Protein AF-A0AAV5SPY9-F1 (afdb_monomer_lite)

pLDDT: mean 72.7, std 19.59, range [32.31, 98.06]

Foldseek 3Di:
DLQFKAKEWEDDPNDIDIDIDTLDDPCPLVVVLVVVCVVVVDSQKWKWWDDPPDIGTDDDPVSVNVQSVRQVVVCVVDVDRRYTYMDIDGNVVVVVVVVPDDDDDDDDPVVVVVVVVLVVVVVVVVVVVVVVVVVVVVVLVVLVVVLVPDPDPVVSVVSVVVSVVVVVVVVVVVVVVVVVQCVDPNVVVNVVVVVVVVVVCVVVPDDDDDDDDDDDDDDDDDDDDDDDDDDDDDDDDDDDDDDDDDDDDDDDDDDDPVVVVVVVVPPDPCPDPVNVVVVVVVVVVVCVVLVCFPVLVVLVVVLVVLVVLLVVLVVVLVVCVVVVVVVVNVVSVVVSVVSVVVNVVSVVVSVVVVVVSVVVVVVVVVVVVVLVVVLVVLVVQLVVCVVVVVVVSNVVSVVVNVVSVVVVVVVVVVVVVVSVVSVVVVVVVVVVVVVVVVVVVVVVVVVVVVVVVVVVVVVVVVVVVVVPPPPDDDDDDDDDDDDDDDDPDDPPPPPPPD

Radius of gyration: 40.39 Å; chains: 1; bounding box: 134×74×114 Å

Structure (mmCIF, N/CA/C/O backbone):
data_AF-A0AAV5SPY9-F1
#
_entry.id   AF-A0AAV5SPY9-F1
#
loop_
_atom_site.group_PDB
_atom_site.id
_atom_site.type_symbol
_atom_site.label_atom_id
_atom_site.label_alt_id
_atom_site.label_comp_id
_atom_site.label_asym_id
_atom_site.label_entity_id
_atom_site.label_seq_id
_atom_site.pdbx_PDB_ins_code
_atom_site.Cartn_x
_atom_site.Cartn_y
_atom_site.Cartn_z
_atom_site.occupancy
_atom_site.B_iso_or_equiv
_atom_site.auth_seq_id
_atom_site.auth_comp_id
_atom_site.auth_asym_id
_atom_site.auth_atom_id
_atom_site.pdbx_PDB_model_num
ATOM 1 N N . ASN A 1 1 ? 10.726 -23.739 -21.476 1.00 44.72 1 ASN A N 1
ATOM 2 C CA . ASN A 1 1 ? 10.396 -22.582 -20.615 1.00 44.72 1 ASN A CA 1
ATOM 3 C C . ASN A 1 1 ? 10.263 -22.983 -19.152 1.00 44.72 1 ASN A C 1
ATOM 5 O O . ASN A 1 1 ? 9.268 -22.650 -18.524 1.00 44.72 1 ASN A O 1
ATOM 9 N N . LEU A 1 2 ? 11.263 -23.689 -18.613 1.00 45.41 2 LEU A N 1
ATOM 10 C CA . LEU A 1 2 ? 11.479 -23.805 -17.163 1.00 45.41 2 LEU A CA 1
ATOM 11 C C . LEU A 1 2 ? 12.306 -22.610 -16.637 1.00 45.41 2 LEU A C 1
ATOM 13 O O . LEU A 1 2 ? 12.443 -22.457 -15.432 1.00 45.41 2 LEU A O 1
ATOM 17 N N . ASP A 1 3 ? 12.778 -21.737 -17.536 1.00 55.91 3 ASP A N 1
ATOM 18 C CA . ASP A 1 3 ? 13.689 -20.612 -17.268 1.00 55.91 3 ASP A CA 1
ATOM 19 C C . ASP A 1 3 ? 13.062 -19.426 -16.520 1.00 55.91 3 ASP A C 1
ATOM 21 O O . ASP A 1 3 ? 13.696 -18.389 -16.351 1.00 55.91 3 ASP A O 1
ATOM 25 N N . THR A 1 4 ? 11.802 -19.522 -16.097 1.00 77.81 4 THR A N 1
ATOM 26 C CA . THR A 1 4 ? 11.068 -18.366 -15.563 1.00 77.81 4 THR A CA 1
ATOM 27 C C . THR A 1 4 ? 10.879 -18.385 -14.055 1.00 77.81 4 THR A C 1
ATOM 29 O O . THR A 1 4 ? 10.246 -17.463 -13.541 1.00 77.81 4 THR A O 1
ATOM 32 N N . GLN A 1 5 ? 11.369 -19.402 -13.339 1.00 92.19 5 GLN A N 1
ATOM 33 C CA . GLN A 1 5 ? 11.124 -19.547 -11.905 1.00 92.19 5 GLN A CA 1
ATOM 34 C C . GLN A 1 5 ? 12.370 -19.960 -11.118 1.00 92.19 5 GLN A C 1
ATOM 36 O O . GLN A 1 5 ? 13.088 -20.881 -11.502 1.00 92.19 5 GLN A O 1
ATOM 41 N N . VAL A 1 6 ? 12.556 -19.319 -9.963 1.00 94.88 6 VAL A N 1
ATOM 42 C CA . VAL A 1 6 ? 13.617 -19.611 -8.994 1.00 94.88 6 VAL A CA 1
ATOM 43 C C . VAL A 1 6 ? 12.982 -20.123 -7.707 1.00 94.88 6 VAL A C 1
ATOM 45 O O . VAL A 1 6 ? 12.009 -19.558 -7.190 1.00 94.88 6 VAL A O 1
ATOM 48 N N . HIS A 1 7 ? 13.521 -21.222 -7.189 1.00 96.19 7 HIS A N 1
ATOM 49 C CA . HIS A 1 7 ? 13.129 -21.767 -5.899 1.00 96.19 7 HIS A CA 1
ATOM 50 C C . HIS A 1 7 ? 13.937 -21.117 -4.779 1.00 96.19 7 HIS A C 1
ATOM 52 O O . HIS A 1 7 ? 15.149 -20.983 -4.874 1.00 96.19 7 HIS A O 1
ATOM 58 N N . TYR A 1 8 ? 13.270 -20.816 -3.675 1.00 97.56 8 TYR A N 1
ATOM 59 C CA . TYR A 1 8 ? 13.886 -20.347 -2.441 1.00 97.56 8 TYR A CA 1
ATOM 60 C C . TYR A 1 8 ? 13.669 -21.405 -1.379 1.00 97.56 8 TYR A C 1
ATOM 62 O O . TYR A 1 8 ? 12.540 -21.881 -1.213 1.00 97.56 8 TYR A O 1
ATOM 70 N N . LYS A 1 9 ? 14.735 -21.797 -0.684 1.00 97.75 9 LYS A N 1
ATOM 71 C CA . LYS A 1 9 ? 14.685 -22.806 0.373 1.00 97.75 9 LYS A CA 1
ATOM 72 C C . LYS A 1 9 ? 15.400 -22.298 1.615 1.00 97.75 9 LYS A C 1
ATOM 74 O O . LYS A 1 9 ? 16.535 -21.856 1.524 1.00 97.75 9 LYS A O 1
ATOM 79 N N . PHE A 1 10 ? 14.764 -22.432 2.771 1.00 97.62 10 PHE A N 1
ATOM 80 C CA . PHE A 1 10 ? 15.379 -22.138 4.064 1.00 97.62 10 PHE A CA 1
ATOM 81 C C . PHE A 1 10 ? 14.915 -23.142 5.120 1.00 97.62 10 PHE A C 1
ATOM 83 O O . PHE A 1 10 ? 13.958 -23.897 4.907 1.00 97.62 10 PHE A O 1
ATOM 90 N N . PHE A 1 11 ? 15.621 -23.182 6.246 1.00 96.44 11 PHE A N 1
ATOM 91 C CA . PHE A 1 11 ? 15.309 -24.057 7.373 1.00 96.44 11 PHE A CA 1
ATOM 92 C C . PHE A 1 11 ? 14.981 -23.223 8.607 1.00 96.44 11 PHE A C 1
ATOM 94 O O . PHE A 1 11 ? 15.727 -22.315 8.953 1.00 96.44 11 PHE A O 1
ATOM 101 N N . HIS A 1 12 ? 13.875 -23.534 9.280 1.00 95.62 12 HIS A N 1
ATOM 102 C CA . HIS A 1 12 ? 13.487 -22.882 10.528 1.00 95.62 12 HIS A CA 1
ATOM 103 C C . HIS A 1 12 ? 12.768 -23.882 11.439 1.00 95.62 12 HIS A C 1
ATOM 105 O O . HIS A 1 12 ? 11.861 -24.582 10.989 1.00 95.62 12 HIS A O 1
ATOM 111 N N . ALA A 1 13 ? 13.179 -23.957 12.710 1.00 91.75 13 ALA A N 1
ATOM 112 C CA . ALA A 1 13 ? 12.621 -24.879 13.705 1.00 91.75 13 ALA A CA 1
ATOM 113 C C . ALA A 1 13 ? 12.508 -26.329 13.185 1.00 91.75 13 ALA A C 1
ATOM 115 O O . ALA A 1 13 ? 11.421 -26.899 13.163 1.00 91.75 13 ALA A O 1
ATOM 116 N N . GLU A 1 14 ? 13.622 -26.882 12.682 1.00 94.38 14 GLU A N 1
ATOM 117 C CA . GLU A 1 14 ? 13.737 -28.238 12.097 1.00 94.38 14 GLU A CA 1
ATOM 118 C C . GLU A 1 14 ? 12.901 -28.494 10.828 1.00 94.38 14 GLU A C 1
ATOM 120 O O . GLU A 1 14 ? 13.004 -29.552 10.208 1.00 94.38 14 GLU A O 1
ATOM 125 N N . ASN A 1 15 ? 12.118 -27.513 10.382 1.00 96.06 15 ASN A N 1
ATOM 126 C CA . ASN A 1 15 ? 11.292 -27.611 9.191 1.00 96.06 15 ASN A CA 1
ATOM 127 C C . ASN A 1 15 ? 11.986 -26.959 7.993 1.00 96.06 15 ASN A C 1
ATOM 129 O O . ASN A 1 15 ? 12.649 -25.928 8.116 1.00 96.06 15 ASN A O 1
ATOM 133 N N . SER A 1 16 ? 11.813 -27.558 6.813 1.00 96.94 16 SER A N 1
ATOM 134 C CA . SER A 1 16 ? 12.281 -26.984 5.552 1.00 96.94 16 SER A CA 1
ATOM 135 C C . SER A 1 16 ? 11.130 -26.301 4.832 1.00 96.94 16 SER A C 1
ATOM 137 O O . SER A 1 16 ? 10.129 -26.937 4.501 1.00 96.94 16 SER A O 1
ATOM 139 N N . TYR A 1 17 ? 11.303 -25.018 4.546 1.00 97.62 17 TYR A N 1
ATOM 140 C CA . TYR A 1 17 ? 10.336 -24.217 3.814 1.00 97.62 17 TYR A CA 1
ATOM 141 C C . TYR A 1 17 ? 10.853 -23.977 2.406 1.00 97.62 17 TYR A C 1
ATOM 143 O O . TYR A 1 17 ? 12.031 -23.676 2.202 1.00 97.62 17 TYR A O 1
ATOM 151 N N . ARG A 1 18 ? 9.964 -24.124 1.421 1.00 97.44 18 ARG A N 1
ATOM 152 C CA . ARG A 1 18 ? 10.280 -23.880 0.016 1.00 97.44 18 ARG A CA 1
ATOM 153 C C . ARG A 1 18 ? 9.165 -23.095 -0.643 1.00 97.44 18 ARG A C 1
ATOM 155 O O . ARG A 1 18 ? 8.000 -23.466 -0.535 1.00 97.44 18 ARG A O 1
ATOM 162 N N . PHE A 1 19 ? 9.527 -22.055 -1.376 1.00 97.19 19 PHE A N 1
ATOM 163 C CA . PHE A 1 19 ? 8.592 -21.318 -2.215 1.00 97.19 19 PHE A CA 1
ATOM 164 C C . PHE A 1 19 ? 9.240 -20.948 -3.546 1.00 97.19 19 PHE A C 1
ATOM 166 O O . PHE A 1 19 ? 10.442 -21.116 -3.736 1.00 97.19 19 PHE A O 1
ATOM 173 N N . VAL A 1 20 ? 8.422 -20.494 -4.491 1.00 96.00 20 VAL A N 1
ATOM 174 C CA . VAL A 1 20 ? 8.854 -20.166 -5.853 1.00 96.00 20 VAL A CA 1
ATOM 175 C C . VAL A 1 20 ? 8.452 -18.737 -6.177 1.00 96.00 20 VAL A C 1
ATOM 177 O O . VAL A 1 20 ? 7.333 -18.326 -5.838 1.00 96.00 20 VAL A O 1
ATOM 180 N N . LEU A 1 21 ? 9.361 -18.001 -6.814 1.00 95.31 21 LEU A N 1
ATOM 181 C CA . LEU A 1 21 ? 9.110 -16.685 -7.400 1.00 95.31 21 LEU A CA 1
ATOM 182 C C . LEU A 1 21 ? 9.595 -16.661 -8.860 1.00 95.31 21 LEU A C 1
ATOM 184 O O . LEU A 1 21 ? 10.428 -17.490 -9.237 1.00 95.31 21 LEU A O 1
ATOM 188 N N . PRO A 1 22 ? 9.068 -15.752 -9.698 1.00 92.06 22 PRO A N 1
ATOM 189 C CA . PRO A 1 22 ? 9.584 -15.549 -11.048 1.00 92.06 22 PRO A CA 1
ATOM 190 C C . PRO A 1 22 ? 11.049 -15.096 -11.023 1.00 92.06 22 PRO A C 1
ATOM 192 O O . PRO A 1 22 ? 11.395 -14.313 -10.149 1.00 92.06 22 PRO A O 1
ATOM 195 N N . THR A 1 23 ? 11.872 -15.531 -11.984 1.00 89.06 23 THR A N 1
ATOM 196 C CA . THR A 1 23 ? 13.310 -15.180 -12.079 1.00 89.06 23 THR A CA 1
ATOM 197 C C . THR A 1 23 ? 13.564 -13.678 -12.207 1.00 89.06 23 THR A C 1
ATOM 199 O O . THR A 1 23 ? 14.607 -13.199 -11.787 1.00 89.06 23 THR A O 1
ATOM 202 N N . HIS A 1 24 ? 12.623 -12.942 -12.803 1.00 85.38 24 HIS A N 1
ATOM 203 C CA . HIS A 1 24 ? 12.751 -11.510 -13.039 1.00 85.38 24 HIS A CA 1
ATOM 204 C C . HIS A 1 24 ? 11.548 -10.756 -12.477 1.00 85.38 24 HIS A C 1
ATOM 206 O O . HIS A 1 24 ? 10.395 -11.154 -12.673 1.00 85.38 24 HIS A O 1
ATOM 212 N N . GLY A 1 25 ? 11.812 -9.614 -11.847 1.00 83.19 25 GLY A N 1
ATOM 213 C CA . GLY A 1 25 ? 10.786 -8.663 -11.443 1.00 83.19 25 GLY A CA 1
ATOM 214 C C . GLY A 1 25 ? 11.290 -7.686 -10.390 1.00 83.19 25 GLY A C 1
ATOM 215 O O . GLY A 1 25 ? 11.872 -8.092 -9.392 1.00 83.19 25 GLY A O 1
ATOM 216 N N . ARG A 1 26 ? 10.969 -6.397 -10.555 1.00 79.94 26 ARG A N 1
ATOM 217 C CA . ARG A 1 26 ? 11.385 -5.322 -9.630 1.00 79.94 26 ARG A CA 1
ATOM 218 C C . ARG A 1 26 ? 10.964 -5.547 -8.169 1.00 79.94 26 ARG A C 1
ATOM 220 O O . ARG A 1 26 ? 11.560 -4.980 -7.267 1.00 79.94 26 ARG A O 1
ATOM 227 N N . ASN A 1 27 ? 9.955 -6.389 -7.936 1.00 88.12 27 ASN A N 1
ATOM 228 C CA . ASN A 1 27 ? 9.405 -6.668 -6.607 1.00 88.12 27 ASN A CA 1
ATOM 229 C C . ASN A 1 27 ? 9.868 -8.011 -6.019 1.00 88.12 27 ASN A C 1
ATOM 231 O O . ASN A 1 27 ? 9.333 -8.439 -4.999 1.00 88.12 27 ASN A O 1
ATOM 235 N N . GLN A 1 28 ? 10.814 -8.709 -6.649 1.00 92.31 28 GLN A N 1
ATOM 236 C CA . GLN A 1 28 ? 11.208 -10.051 -6.217 1.00 92.31 28 GLN A CA 1
ATOM 237 C C . GLN A 1 28 ? 11.849 -10.048 -4.826 1.00 92.31 28 GLN A C 1
ATOM 239 O O . GLN A 1 28 ? 11.473 -10.870 -3.992 1.00 92.31 28 GLN A O 1
ATOM 244 N N . PHE A 1 29 ? 12.732 -9.085 -4.548 1.00 95.88 29 PHE A N 1
ATOM 245 C CA . PHE A 1 29 ? 13.404 -8.972 -3.256 1.00 95.88 29 PHE A CA 1
ATOM 246 C C . PHE A 1 29 ? 12.444 -8.662 -2.092 1.00 95.88 29 PHE A C 1
ATOM 248 O O . PHE A 1 29 ? 12.402 -9.458 -1.146 1.00 95.88 29 PHE A O 1
ATOM 255 N N . PRO A 1 30 ? 11.568 -7.635 -2.169 1.00 95.25 30 PRO A N 1
ATOM 256 C CA . PRO A 1 30 ? 10.541 -7.421 -1.148 1.00 95.25 30 PRO A CA 1
ATOM 257 C C . PRO A 1 30 ? 9.610 -8.626 -0.953 1.00 95.25 30 PRO A C 1
ATOM 259 O O . PRO A 1 30 ? 9.270 -8.968 0.177 1.00 95.25 30 PRO A O 1
ATOM 262 N N . LEU A 1 31 ? 9.208 -9.306 -2.036 1.00 95.62 31 LEU A N 1
ATOM 263 C CA . LEU A 1 31 ? 8.331 -10.481 -1.956 1.00 95.62 31 LEU A CA 1
ATOM 264 C C . LEU A 1 31 ? 9.020 -11.688 -1.308 1.00 95.62 31 LEU A C 1
ATOM 266 O O . LEU A 1 31 ? 8.372 -12.432 -0.568 1.00 95.62 31 LEU A O 1
ATOM 270 N N . MET A 1 32 ? 10.312 -11.890 -1.578 1.00 97.44 32 MET A N 1
ATOM 271 C CA . MET A 1 32 ? 11.121 -12.923 -0.936 1.00 97.44 32 MET A CA 1
ATOM 272 C C . MET A 1 32 ? 11.228 -12.659 0.570 1.00 97.44 32 MET A C 1
ATOM 274 O O . MET A 1 32 ? 10.869 -13.543 1.350 1.00 97.44 32 MET A O 1
ATOM 278 N N . LYS A 1 33 ? 11.635 -11.443 0.973 1.00 97.12 33 LYS A N 1
ATOM 279 C CA . LYS A 1 33 ? 11.716 -11.030 2.387 1.00 97.12 33 LYS A CA 1
ATOM 280 C C . LYS A 1 33 ? 10.373 -11.220 3.092 1.00 97.12 33 LYS A C 1
ATOM 282 O O . LYS A 1 33 ? 10.308 -11.915 4.100 1.00 97.12 33 LYS A O 1
ATOM 287 N N . LEU A 1 34 ? 9.281 -10.731 2.499 1.00 96.56 34 LEU A N 1
ATOM 288 C CA . LEU A 1 34 ? 7.931 -10.873 3.053 1.00 96.56 34 LEU A CA 1
ATOM 289 C C . LEU A 1 34 ? 7.545 -12.340 3.307 1.00 96.56 34 LEU A C 1
ATOM 291 O O . LEU A 1 34 ? 6.977 -12.655 4.351 1.00 96.56 34 LEU A O 1
ATOM 295 N N . ARG A 1 35 ? 7.849 -13.253 2.373 1.00 97.19 35 ARG A N 1
ATOM 296 C CA . ARG A 1 35 ? 7.545 -14.686 2.536 1.00 97.19 35 ARG A CA 1
ATOM 297 C C . ARG A 1 35 ? 8.383 -15.349 3.620 1.00 97.19 35 ARG A C 1
ATOM 299 O O . ARG A 1 35 ? 7.859 -16.203 4.328 1.00 97.19 35 ARG A O 1
ATOM 306 N N . ILE A 1 36 ? 9.652 -14.972 3.744 1.00 97.25 36 ILE A N 1
ATOM 307 C CA . ILE A 1 36 ? 10.532 -15.491 4.794 1.00 97.25 36 ILE A CA 1
ATOM 308 C C . ILE A 1 36 ? 10.055 -14.978 6.156 1.00 97.25 36 ILE A C 1
ATOM 310 O O . ILE A 1 36 ? 9.799 -15.780 7.049 1.00 97.25 36 ILE A O 1
ATOM 314 N N . PHE A 1 37 ? 9.818 -13.673 6.296 1.00 97.00 37 PHE A N 1
ATOM 315 C CA . PHE A 1 37 ? 9.374 -13.064 7.555 1.00 97.00 37 PHE A CA 1
ATOM 316 C C . PHE A 1 37 ? 8.008 -13.576 8.009 1.00 97.00 37 PHE A C 1
ATOM 318 O O . PHE A 1 37 ? 7.806 -13.802 9.199 1.00 97.00 37 PHE A O 1
ATOM 325 N N . ALA A 1 38 ? 7.092 -13.856 7.076 1.00 95.06 38 ALA A N 1
ATOM 326 C CA . ALA A 1 38 ? 5.810 -14.481 7.397 1.00 95.06 38 ALA A CA 1
ATOM 327 C C . ALA A 1 38 ? 5.962 -15.869 8.047 1.00 95.06 38 ALA A C 1
ATOM 329 O O . ALA A 1 38 ? 5.114 -16.263 8.844 1.00 95.06 38 ALA A O 1
ATOM 330 N N . VAL A 1 39 ? 7.025 -16.610 7.719 1.00 95.62 39 VAL A N 1
ATOM 331 C CA . VAL A 1 39 ? 7.323 -17.915 8.329 1.00 95.62 39 VAL A CA 1
ATOM 332 C C . VAL A 1 39 ? 8.113 -17.762 9.628 1.00 95.62 39 VAL A C 1
ATOM 334 O O . VAL A 1 39 ? 7.858 -18.501 10.573 1.00 95.62 39 VAL A O 1
ATOM 337 N N . LEU A 1 40 ? 9.059 -16.820 9.685 1.00 95.31 40 LEU A N 1
ATOM 338 C CA . LEU A 1 40 ? 9.883 -16.583 10.875 1.00 95.31 40 LEU A CA 1
ATOM 339 C C . LEU A 1 40 ? 9.126 -15.865 12.002 1.00 95.31 40 LEU A C 1
ATOM 341 O O . LEU A 1 40 ? 9.530 -15.953 13.158 1.00 95.31 40 LEU A O 1
ATOM 345 N N . GLY A 1 41 ? 8.053 -15.138 11.678 1.00 95.62 41 GLY A N 1
ATOM 346 C CA . GLY A 1 41 ? 7.294 -14.330 12.634 1.00 95.62 41 GLY A CA 1
ATOM 347 C C . GLY A 1 41 ? 8.024 -13.068 13.109 1.00 95.62 41 GLY A C 1
ATOM 348 O O . GLY A 1 41 ? 7.583 -12.441 14.066 1.00 95.62 41 GLY A O 1
ATOM 349 N N . THR A 1 42 ? 9.134 -12.696 12.467 1.00 93.94 42 THR A N 1
ATOM 350 C CA . THR A 1 42 ? 9.916 -11.488 12.762 1.00 93.94 42 THR A CA 1
ATOM 351 C C . THR A 1 42 ? 10.576 -10.952 11.490 1.00 93.94 42 THR A C 1
ATOM 353 O O . THR A 1 42 ? 10.901 -11.727 10.586 1.00 93.94 42 THR A O 1
ATOM 356 N N . SER A 1 43 ? 10.756 -9.631 11.422 1.00 93.19 43 SER A N 1
ATOM 357 C CA . SER A 1 43 ? 11.510 -8.932 10.372 1.00 93.19 43 SER A CA 1
ATOM 358 C C . SER A 1 43 ? 12.938 -8.577 10.789 1.00 93.19 43 SER A C 1
ATOM 360 O O . SER A 1 43 ? 13.706 -8.113 9.953 1.00 93.19 43 SER A O 1
ATOM 362 N N . ASP A 1 44 ? 13.288 -8.774 12.061 1.00 94.00 44 ASP A N 1
ATOM 363 C CA . ASP A 1 44 ? 14.599 -8.429 12.615 1.00 94.00 44 ASP A CA 1
ATOM 364 C C . ASP A 1 44 ? 15.594 -9.588 12.449 1.00 94.00 44 ASP A C 1
ATOM 366 O O . ASP A 1 44 ? 15.975 -10.279 13.399 1.00 94.00 44 ASP A O 1
ATOM 370 N N . VAL A 1 45 ? 15.917 -9.875 11.190 1.00 94.75 45 VAL A N 1
ATOM 371 C CA . VAL A 1 45 ? 16.890 -10.895 10.798 1.00 94.75 45 VAL A CA 1
ATOM 372 C C . VAL A 1 45 ? 17.690 -10.434 9.588 1.00 94.75 45 VAL A C 1
ATOM 374 O O . VAL A 1 45 ? 17.140 -9.870 8.637 1.00 94.75 45 VAL A O 1
ATOM 377 N N . THR A 1 46 ? 18.975 -10.759 9.588 1.00 96.00 46 THR A N 1
ATOM 378 C CA . THR A 1 46 ? 19.841 -10.616 8.418 1.00 96.00 46 THR A CA 1
ATOM 379 C C . THR A 1 46 ? 19.730 -11.885 7.584 1.00 96.00 46 THR A C 1
ATOM 381 O O . THR A 1 46 ? 19.787 -12.995 8.120 1.00 96.00 46 THR A O 1
ATOM 384 N N . LEU A 1 47 ? 19.509 -11.733 6.279 1.00 97.56 47 LEU A N 1
ATOM 385 C CA . LEU A 1 47 ? 19.394 -12.851 5.347 1.00 97.56 47 LEU A CA 1
ATOM 386 C C . LEU A 1 47 ? 20.723 -13.051 4.632 1.00 97.56 47 LEU A C 1
ATOM 388 O O . LEU A 1 47 ? 21.354 -12.086 4.218 1.00 97.56 47 LEU A O 1
ATOM 392 N N . PHE A 1 48 ? 21.098 -14.306 4.430 1.00 97.88 48 PHE A N 1
ATOM 393 C CA . PHE A 1 48 ? 22.319 -14.676 3.737 1.00 97.88 48 PHE A CA 1
ATOM 394 C C . PHE A 1 48 ? 22.031 -15.741 2.686 1.00 97.88 48 PHE A C 1
ATOM 396 O O . PHE A 1 48 ? 21.109 -16.551 2.828 1.00 97.88 48 PHE A O 1
ATOM 403 N N . TRP A 1 49 ? 22.851 -15.768 1.648 1.00 97.94 49 TRP A N 1
ATOM 404 C CA . TRP A 1 49 ? 22.931 -16.863 0.695 1.00 97.94 49 TRP A CA 1
ATOM 405 C C . TRP A 1 49 ? 24.374 -17.339 0.615 1.00 97.94 49 TRP A C 1
ATOM 407 O O . TRP A 1 49 ? 25.301 -16.552 0.757 1.00 97.94 49 TRP A O 1
ATOM 417 N N . ALA A 1 50 ? 24.568 -18.637 0.430 1.00 94.50 50 ALA A N 1
ATOM 418 C CA . ALA A 1 50 ? 25.899 -19.195 0.250 1.00 94.50 50 ALA A CA 1
ATOM 419 C C . ALA A 1 50 ? 26.130 -19.496 -1.229 1.00 94.50 50 ALA A C 1
ATOM 421 O O . ALA A 1 50 ? 25.250 -20.071 -1.882 1.00 94.50 50 ALA A O 1
ATOM 422 N N . ASP A 1 51 ? 27.308 -19.140 -1.722 1.00 93.88 51 ASP A N 1
ATOM 423 C CA . ASP A 1 51 ? 27.893 -19.816 -2.875 1.00 93.88 51 ASP A CA 1
ATOM 424 C C . ASP A 1 51 ? 28.811 -20.961 -2.391 1.00 93.88 51 ASP A C 1
ATOM 426 O O . ASP A 1 51 ? 28.747 -21.376 -1.228 1.00 93.88 51 ASP A O 1
ATOM 430 N N . ASP A 1 52 ? 29.602 -21.550 -3.289 1.00 92.44 52 ASP A N 1
ATOM 431 C CA . ASP A 1 52 ? 30.509 -22.652 -2.943 1.00 92.44 52 ASP A CA 1
ATOM 432 C C . ASP A 1 52 ? 31.681 -22.210 -2.036 1.00 92.44 52 ASP A C 1
ATOM 434 O O . ASP A 1 52 ? 32.344 -23.065 -1.441 1.00 92.44 52 ASP A O 1
ATOM 438 N N . GLU A 1 53 ? 31.951 -20.904 -1.921 1.00 92.94 53 GLU A N 1
ATOM 439 C CA . GLU A 1 53 ? 33.146 -20.337 -1.285 1.00 92.94 53 GLU A CA 1
ATOM 440 C C . GLU A 1 53 ? 32.829 -19.405 -0.102 1.00 92.94 53 GLU A C 1
ATOM 442 O O . GLU A 1 53 ? 33.548 -19.423 0.902 1.00 92.94 53 GLU A O 1
ATOM 447 N N . THR A 1 54 ? 31.765 -18.607 -0.183 1.00 93.94 54 THR A N 1
ATOM 448 C CA . THR A 1 54 ? 31.432 -17.542 0.765 1.00 93.94 54 THR A CA 1
ATOM 449 C C . THR A 1 54 ? 29.961 -17.546 1.176 1.00 93.94 54 THR A C 1
ATOM 451 O O . THR A 1 54 ? 29.065 -18.039 0.489 1.00 93.94 54 THR A O 1
ATOM 454 N N . LEU A 1 55 ? 29.714 -16.975 2.360 1.00 95.62 55 LEU A N 1
ATOM 455 C CA . LEU A 1 55 ? 28.380 -16.647 2.845 1.00 95.62 55 LEU A CA 1
ATOM 456 C C . LEU A 1 55 ? 28.143 -15.152 2.620 1.00 95.62 55 LEU A C 1
ATOM 458 O O . LEU A 1 55 ? 28.758 -14.315 3.275 1.00 95.62 55 LEU A O 1
ATOM 462 N N . ASN A 1 56 ? 27.266 -14.835 1.678 1.00 97.12 56 ASN A N 1
ATOM 463 C CA . ASN A 1 56 ? 27.014 -13.490 1.184 1.00 97.12 56 ASN A CA 1
ATOM 464 C C . ASN A 1 56 ? 25.728 -12.927 1.808 1.00 97.12 56 ASN A C 1
ATOM 466 O O . ASN A 1 56 ? 24.732 -13.643 1.950 1.00 97.12 56 ASN A O 1
ATOM 470 N N . CYS A 1 57 ? 25.732 -11.647 2.181 1.00 97.44 57 CYS A N 1
ATOM 471 C CA . CYS A 1 57 ? 24.541 -10.972 2.702 1.00 97.44 57 CYS A CA 1
ATOM 472 C C . CYS A 1 57 ? 23.517 -10.708 1.580 1.00 97.44 57 CYS A C 1
ATOM 474 O O . CYS A 1 57 ? 23.886 -10.588 0.415 1.00 97.44 57 CYS A O 1
ATOM 476 N N . LEU A 1 58 ? 22.226 -10.662 1.922 1.00 96.94 58 LEU A N 1
ATOM 477 C CA . LEU A 1 58 ? 21.123 -10.288 1.027 1.00 96.94 58 LEU A CA 1
ATOM 478 C C . LEU A 1 58 ? 20.463 -9.001 1.525 1.00 96.94 58 LEU A C 1
ATOM 480 O O . LEU A 1 58 ? 19.389 -9.037 2.151 1.00 96.94 58 LEU A O 1
ATOM 484 N N . ASP A 1 59 ? 21.079 -7.864 1.215 1.00 94.69 59 ASP A N 1
ATOM 485 C CA . ASP A 1 59 ? 20.628 -6.562 1.702 1.00 94.69 59 ASP A CA 1
ATOM 486 C C . ASP A 1 59 ? 19.771 -5.826 0.681 1.00 94.69 59 ASP A C 1
ATOM 488 O O . ASP A 1 59 ? 18.761 -5.214 1.066 1.00 94.69 59 ASP A O 1
ATOM 492 N N . ASP A 1 60 ? 20.070 -5.998 -0.607 1.00 95.81 60 ASP A N 1
ATOM 493 C CA . ASP A 1 60 ? 19.377 -5.306 -1.686 1.00 95.81 60 ASP A CA 1
ATOM 494 C C . ASP A 1 60 ? 18.965 -6.193 -2.884 1.00 95.81 60 ASP A C 1
ATOM 496 O O . ASP A 1 60 ? 18.996 -7.427 -2.867 1.00 95.81 60 ASP A O 1
ATOM 500 N N . VAL A 1 61 ? 18.463 -5.529 -3.932 1.00 95.00 61 VAL A N 1
ATOM 501 C CA . VAL A 1 61 ? 18.028 -6.177 -5.179 1.00 95.00 61 VAL A CA 1
ATOM 502 C C . VAL A 1 61 ? 19.219 -6.723 -5.971 1.00 95.00 61 VAL A C 1
ATOM 504 O O . VAL A 1 61 ? 19.078 -7.772 -6.592 1.00 95.00 61 VAL A O 1
ATOM 507 N N . SER A 1 62 ? 20.366 -6.045 -5.933 1.00 95.38 62 SER A N 1
ATOM 508 C CA . SER A 1 62 ? 21.579 -6.440 -6.651 1.00 95.38 62 SER A CA 1
ATOM 509 C C . SER A 1 62 ? 22.149 -7.739 -6.080 1.00 95.38 62 SER A C 1
ATOM 511 O O . SER A 1 62 ? 22.472 -8.652 -6.840 1.00 95.38 62 SER A O 1
ATOM 513 N N . ASP A 1 63 ? 22.189 -7.873 -4.752 1.00 96.94 63 ASP A N 1
ATOM 514 C CA . ASP A 1 63 ? 22.629 -9.102 -4.080 1.00 96.94 63 ASP A CA 1
ATOM 515 C C . ASP A 1 63 ? 21.736 -10.291 -4.445 1.00 96.94 63 ASP A C 1
ATOM 517 O O . ASP A 1 63 ? 22.204 -11.406 -4.691 1.00 96.94 63 ASP A O 1
ATOM 521 N N . LEU A 1 64 ? 20.421 -10.055 -4.511 1.00 97.25 64 LEU A N 1
ATOM 522 C CA . LEU A 1 64 ? 19.475 -11.083 -4.919 1.00 97.25 64 LEU A CA 1
ATOM 523 C C . LEU A 1 64 ? 19.653 -11.478 -6.388 1.00 97.25 64 LEU A C 1
ATOM 525 O O . LEU A 1 64 ? 19.557 -12.664 -6.702 1.00 97.25 64 LEU A O 1
ATOM 529 N N . GLU A 1 65 ? 19.872 -10.517 -7.283 1.00 95.94 65 GLU A N 1
ATOM 530 C CA . GLU A 1 65 ? 20.145 -10.791 -8.697 1.00 95.94 65 GLU A CA 1
ATOM 531 C C . GLU A 1 65 ? 21.419 -11.633 -8.849 1.00 95.94 65 GLU A C 1
ATOM 533 O O . GLU A 1 65 ? 21.385 -12.652 -9.539 1.00 95.94 65 GLU A O 1
ATOM 538 N N . ALA A 1 66 ? 22.480 -11.316 -8.100 1.00 96.50 66 ALA A N 1
ATOM 539 C CA . ALA A 1 66 ? 23.696 -12.127 -8.057 1.00 96.50 66 ALA A CA 1
ATOM 540 C C . ALA A 1 66 ? 23.427 -13.562 -7.561 1.00 96.50 66 ALA A C 1
ATOM 542 O O . ALA A 1 66 ? 23.883 -14.531 -8.176 1.00 96.50 66 ALA A O 1
ATOM 543 N N . ALA A 1 67 ? 22.622 -13.723 -6.504 1.00 97.56 67 ALA A N 1
ATOM 544 C CA . ALA A 1 67 ? 22.224 -15.036 -5.994 1.00 97.56 67 ALA A CA 1
ATOM 545 C C . ALA A 1 67 ? 21.398 -15.846 -7.015 1.00 97.56 67 ALA A C 1
ATOM 547 O O . ALA A 1 67 ? 21.541 -17.068 -7.119 1.00 97.56 67 ALA A O 1
ATOM 548 N N . ILE A 1 68 ? 20.523 -15.178 -7.776 1.00 95.94 68 ILE A N 1
ATOM 549 C CA . ILE A 1 68 ? 19.727 -15.790 -8.850 1.00 95.94 68 ILE A CA 1
ATOM 550 C C . ILE A 1 68 ? 20.628 -16.241 -9.991 1.00 95.94 68 ILE A C 1
ATOM 552 O O . ILE A 1 68 ? 20.511 -17.389 -10.421 1.00 95.94 68 ILE A O 1
ATOM 556 N N . ASP A 1 69 ? 21.524 -15.376 -10.458 1.00 95.19 69 ASP A N 1
ATOM 557 C CA . ASP A 1 69 ? 22.446 -15.686 -11.545 1.00 95.19 69 ASP A CA 1
ATOM 558 C C . ASP A 1 69 ? 23.331 -16.875 -11.178 1.00 95.19 69 ASP A C 1
ATOM 560 O O . ASP A 1 69 ? 23.434 -17.833 -11.949 1.00 95.19 69 ASP A O 1
ATOM 564 N N . TYR A 1 70 ? 23.872 -16.883 -9.958 1.00 95.62 70 TYR A N 1
ATOM 565 C CA . TYR A 1 70 ? 24.623 -18.018 -9.438 1.00 95.62 70 TYR A CA 1
ATOM 566 C C . TYR A 1 70 ? 23.773 -19.300 -9.416 1.00 95.62 70 TYR A C 1
ATOM 568 O O . TYR A 1 70 ? 24.179 -20.329 -9.959 1.00 95.62 70 TYR A O 1
ATOM 576 N N . ALA A 1 71 ? 22.547 -19.247 -8.880 1.00 95.06 71 ALA A N 1
ATOM 577 C CA . ALA A 1 71 ? 21.655 -20.406 -8.849 1.00 95.06 71 ALA A CA 1
ATOM 578 C C . ALA A 1 71 ? 21.286 -20.921 -10.251 1.00 95.06 71 ALA A C 1
ATOM 580 O O . ALA A 1 71 ? 21.132 -22.131 -10.429 1.00 95.06 71 ALA A O 1
ATOM 581 N N . VAL A 1 72 ? 21.143 -20.039 -11.245 1.00 92.69 72 VAL A N 1
ATOM 582 C CA . VAL A 1 72 ? 20.873 -20.398 -12.646 1.00 92.69 72 VAL A CA 1
ATOM 583 C C . VAL A 1 72 ? 22.099 -21.042 -13.293 1.00 92.69 72 VAL A C 1
ATOM 585 O O . VAL A 1 72 ? 21.971 -22.086 -13.936 1.00 92.69 72 VAL A O 1
ATOM 588 N N . ILE A 1 73 ? 23.289 -20.470 -13.097 1.00 92.06 73 ILE A N 1
ATOM 589 C CA . ILE A 1 73 ? 24.553 -21.007 -13.619 1.00 92.06 73 ILE A CA 1
ATOM 590 C C . ILE A 1 73 ? 24.812 -22.405 -13.046 1.00 92.06 73 ILE A C 1
ATOM 592 O O . ILE A 1 73 ? 25.083 -23.342 -13.801 1.00 92.06 73 ILE A O 1
ATOM 596 N N . THR A 1 74 ? 24.657 -22.577 -11.734 1.00 89.88 74 THR A N 1
ATOM 597 C CA . THR A 1 74 ? 24.849 -23.864 -11.054 1.00 89.88 74 THR A CA 1
ATOM 598 C C . THR A 1 74 ? 23.777 -24.876 -11.455 1.00 89.88 74 THR A C 1
ATOM 600 O O . THR A 1 74 ? 24.081 -26.048 -11.698 1.00 89.88 74 THR A O 1
ATOM 603 N N . ALA A 1 75 ? 22.526 -24.431 -11.615 1.00 87.31 75 ALA A N 1
ATOM 604 C CA . ALA A 1 75 ? 21.443 -25.278 -12.094 1.00 87.31 75 ALA A CA 1
ATOM 605 C C . ALA A 1 75 ? 21.679 -25.778 -13.515 1.00 87.31 75 ALA A C 1
ATOM 607 O O . ALA A 1 75 ? 21.427 -26.946 -13.744 1.00 87.31 75 ALA A O 1
ATOM 608 N N . ASN A 1 76 ? 22.231 -24.985 -14.438 1.00 79.75 76 ASN A N 1
ATOM 609 C CA . ASN A 1 76 ? 22.511 -25.435 -15.811 1.00 79.75 76 ASN A CA 1
ATOM 610 C C . ASN A 1 76 ? 23.468 -26.639 -15.885 1.00 79.75 76 ASN A C 1
ATOM 612 O O . ASN A 1 76 ? 23.445 -27.392 -16.860 1.00 79.75 76 ASN A O 1
ATOM 616 N N . ASN A 1 77 ? 24.268 -26.862 -14.840 1.00 72.88 77 ASN A N 1
ATOM 617 C CA . ASN A 1 77 ? 25.146 -28.025 -14.718 1.00 72.88 77 ASN A CA 1
ATOM 618 C C . ASN A 1 77 ? 24.438 -29.262 -14.126 1.00 72.88 77 ASN A C 1
ATOM 620 O O . ASN A 1 77 ? 25.025 -30.342 -14.047 1.00 72.88 77 ASN A O 1
ATOM 624 N N . THR A 1 78 ? 23.171 -29.133 -13.724 1.00 73.06 78 THR A N 1
ATOM 625 C CA . THR A 1 78 ? 22.350 -30.179 -13.101 1.00 73.06 78 THR A CA 1
ATOM 626 C C . THR A 1 78 ? 20.967 -30.248 -13.773 1.00 73.06 78 THR A C 1
ATOM 628 O O . THR A 1 78 ? 20.497 -29.307 -14.390 1.00 73.06 78 THR A O 1
ATOM 631 N N . SER A 1 79 ? 20.240 -31.363 -13.704 1.00 69.94 79 SER A N 1
ATOM 632 C CA . SER A 1 79 ? 18.872 -31.419 -14.266 1.00 69.94 79 SER A CA 1
ATOM 633 C C . SER A 1 79 ? 17.819 -30.770 -13.348 1.00 69.94 79 SER A C 1
ATOM 635 O O . SER A 1 79 ? 16.655 -31.176 -13.359 1.00 69.94 79 SER A O 1
ATOM 637 N N . LEU A 1 80 ? 18.233 -29.855 -12.469 1.00 83.12 80 LEU A N 1
ATOM 638 C CA . LEU A 1 80 ? 17.425 -29.309 -11.382 1.00 83.12 80 LEU A CA 1
ATOM 639 C C . LEU A 1 80 ? 17.064 -27.851 -11.666 1.00 83.12 80 LEU A C 1
ATOM 641 O O . LEU A 1 80 ? 17.800 -27.129 -12.324 1.00 83.12 80 LEU A O 1
ATOM 645 N N . SER A 1 81 ? 15.916 -27.410 -11.157 1.00 89.44 81 SER A N 1
ATOM 646 C CA . SER A 1 81 ? 15.522 -26.000 -11.220 1.00 89.44 81 SER A CA 1
ATOM 647 C C . SER A 1 81 ? 16.433 -25.131 -10.335 1.00 89.44 81 SER A C 1
ATOM 649 O O . SER A 1 81 ? 16.794 -25.595 -9.246 1.00 89.44 81 SER A O 1
ATOM 651 N N . PRO A 1 82 ? 16.731 -23.874 -10.732 1.00 93.69 82 PRO A N 1
ATOM 652 C CA . PRO A 1 82 ? 17.502 -22.927 -9.922 1.00 93.69 82 PRO A CA 1
ATOM 653 C C . PRO A 1 82 ? 16.948 -22.828 -8.502 1.00 93.69 82 PRO A C 1
ATOM 655 O O . PRO A 1 82 ? 15.740 -22.650 -8.309 1.00 93.69 82 PRO A O 1
ATOM 658 N N . CYS A 1 83 ? 17.814 -22.995 -7.503 1.00 95.12 83 CYS A N 1
ATOM 659 C CA . CYS A 1 83 ? 17.423 -23.010 -6.099 1.00 95.12 83 CYS A CA 1
ATOM 660 C C . CYS A 1 83 ? 18.420 -22.223 -5.251 1.00 95.12 83 CYS A C 1
ATOM 662 O O . CYS A 1 83 ? 19.573 -22.623 -5.136 1.00 95.12 83 CYS A O 1
ATOM 664 N N . ILE A 1 84 ? 17.949 -21.154 -4.614 1.00 97.00 84 ILE A N 1
ATOM 665 C CA . ILE A 1 84 ? 18.726 -20.351 -3.672 1.00 97.00 84 ILE A CA 1
ATOM 666 C C . ILE A 1 84 ? 18.452 -20.869 -2.261 1.00 97.00 84 ILE A C 1
ATOM 668 O O . ILE A 1 84 ? 17.295 -20.980 -1.831 1.00 97.00 84 ILE A O 1
ATOM 672 N N . HIS A 1 85 ? 19.522 -21.208 -1.551 1.00 97.31 85 HIS A N 1
ATOM 673 C CA . HIS A 1 85 ? 19.476 -21.580 -0.145 1.00 97.31 85 HIS A CA 1
ATOM 674 C C . HIS A 1 85 ? 19.691 -20.337 0.710 1.00 97.31 85 HIS A C 1
ATOM 676 O O . HIS A 1 85 ? 20.742 -19.712 0.632 1.00 97.31 85 HIS A O 1
ATOM 682 N N . ILE A 1 86 ? 18.686 -19.994 1.511 1.00 98.06 86 ILE A N 1
ATOM 683 C CA . ILE A 1 86 ? 18.718 -18.829 2.389 1.00 98.06 86 ILE A CA 1
ATOM 684 C C . ILE A 1 86 ? 18.989 -19.299 3.816 1.00 98.06 86 ILE A C 1
ATOM 686 O O . ILE A 1 86 ? 18.253 -20.139 4.352 1.00 98.06 86 ILE A O 1
ATOM 690 N N . SER A 1 87 ? 20.026 -18.745 4.429 1.00 97.12 87 SER A N 1
ATOM 691 C CA . SER A 1 87 ? 20.243 -18.769 5.875 1.00 97.12 87 SER A CA 1
ATOM 692 C C . SER A 1 87 ? 19.890 -17.408 6.463 1.00 97.12 87 SER A C 1
ATOM 694 O O . SER A 1 87 ? 19.755 -16.415 5.752 1.00 97.12 87 SER A O 1
ATOM 696 N N . PHE A 1 88 ? 19.663 -17.364 7.769 1.00 96.50 88 PHE A N 1
ATOM 697 C CA . PHE A 1 88 ? 19.372 -16.119 8.461 1.00 96.50 88 PHE A CA 1
ATOM 698 C C . PHE A 1 88 ? 19.932 -16.167 9.873 1.00 96.50 88 PHE A C 1
ATOM 700 O O . PHE A 1 88 ? 19.976 -17.231 10.495 1.00 96.50 88 PHE A O 1
ATOM 707 N N . GLU A 1 89 ? 20.306 -15.001 10.375 1.00 95.12 89 GLU A N 1
ATOM 708 C CA . GLU A 1 89 ? 20.730 -14.797 11.755 1.00 95.12 89 GLU A CA 1
ATOM 709 C C . GLU A 1 89 ? 19.908 -13.660 12.359 1.00 95.12 89 GLU A C 1
ATOM 711 O O . GLU A 1 89 ? 19.460 -12.755 11.653 1.00 95.12 89 GLU A O 1
ATOM 716 N N . LYS A 1 90 ? 19.655 -13.717 13.669 1.00 90.44 90 LYS A N 1
ATOM 717 C CA . LYS A 1 90 ? 19.013 -12.594 14.364 1.00 90.44 90 LYS A CA 1
ATOM 718 C C . LYS A 1 90 ? 19.999 -11.435 14.422 1.00 90.44 90 LYS A C 1
ATOM 720 O O . LYS A 1 90 ? 21.161 -11.668 14.749 1.00 90.44 90 LYS A O 1
ATOM 725 N N . SER A 1 91 ? 19.540 -10.211 14.185 1.00 82.88 91 SER A N 1
ATOM 726 C CA . SER A 1 91 ? 20.402 -9.021 14.127 1.00 82.88 91 SER A CA 1
ATOM 727 C C . SER A 1 91 ? 21.273 -8.845 15.382 1.00 82.88 91 SER A C 1
ATOM 729 O O . SER A 1 91 ? 22.449 -8.501 15.282 1.00 82.88 91 SER A O 1
ATOM 731 N N . GLU A 1 92 ? 20.749 -9.202 16.563 1.00 80.12 92 GLU A N 1
ATOM 732 C CA . GLU A 1 92 ? 21.497 -9.210 17.833 1.00 80.12 92 GLU A CA 1
ATOM 733 C C . GLU A 1 92 ? 22.747 -10.117 17.810 1.00 80.12 92 GLU A C 1
ATOM 735 O O . GLU A 1 92 ? 23.746 -9.824 18.464 1.00 80.12 92 GLU A O 1
ATOM 740 N N . GLN A 1 93 ? 22.713 -11.224 17.061 1.00 73.44 93 GLN A N 1
ATOM 741 C CA . GLN A 1 93 ? 23.827 -12.176 16.949 1.00 73.44 93 GLN A CA 1
ATOM 742 C C . GLN A 1 93 ? 24.871 -11.741 15.914 1.00 73.44 93 GLN A C 1
ATOM 744 O O . GLN A 1 93 ? 26.060 -12.026 16.084 1.00 73.44 93 GLN A O 1
ATOM 749 N N . VAL A 1 94 ? 24.444 -11.011 14.882 1.00 72.19 94 VAL A N 1
ATOM 750 C CA . VAL A 1 94 ? 25.335 -10.491 13.837 1.00 72.19 94 VAL A CA 1
ATOM 751 C C . VAL A 1 94 ? 26.239 -9.399 14.412 1.00 72.19 94 VAL A C 1
ATOM 753 O O . VAL A 1 94 ? 27.454 -9.454 14.231 1.00 72.19 94 VAL A O 1
ATOM 756 N N . ALA A 1 95 ? 25.685 -8.478 15.210 1.00 67.06 95 ALA A N 1
ATOM 757 C CA . ALA A 1 95 ? 26.459 -7.427 15.881 1.00 67.06 95 ALA A CA 1
ATOM 758 C C . ALA A 1 95 ? 27.581 -7.987 16.780 1.00 67.06 95 ALA A C 1
ATOM 760 O O . ALA A 1 95 ? 28.673 -7.425 16.849 1.00 67.06 95 ALA A O 1
ATOM 761 N N . ALA A 1 96 ? 27.344 -9.133 17.425 1.00 66.50 96 ALA A N 1
ATOM 762 C CA . ALA A 1 96 ? 28.343 -9.797 18.260 1.00 66.50 96 ALA A CA 1
ATOM 763 C C . ALA A 1 96 ? 29.464 -10.483 17.452 1.00 66.50 96 ALA A C 1
ATOM 765 O O . ALA A 1 96 ? 30.573 -10.641 17.964 1.00 66.50 96 ALA A O 1
ATOM 766 N N . SER A 1 97 ? 29.195 -10.892 16.208 1.00 60.78 97 SER A N 1
ATOM 767 C CA . SER A 1 97 ? 30.133 -11.672 15.387 1.00 60.78 97 SER A CA 1
ATOM 768 C C . SER A 1 97 ? 31.055 -10.791 14.533 1.00 60.78 97 SER A C 1
ATOM 770 O O . SER A 1 97 ? 32.225 -11.126 14.342 1.00 60.78 97 SER A O 1
ATOM 772 N N . THR A 1 98 ? 30.574 -9.632 14.075 1.00 56.94 98 THR A N 1
ATOM 773 C CA . THR A 1 98 ? 31.336 -8.720 13.198 1.00 56.94 98 THR A CA 1
ATOM 774 C C . THR A 1 98 ? 32.426 -7.927 13.934 1.00 56.94 98 THR A C 1
ATOM 776 O O . THR A 1 98 ? 33.412 -7.520 13.324 1.00 56.94 98 THR A O 1
ATOM 779 N N . ALA A 1 99 ? 32.334 -7.781 15.260 1.00 52.84 99 ALA A N 1
ATOM 780 C CA . ALA A 1 99 ? 33.307 -7.041 16.075 1.00 52.84 99 ALA A CA 1
ATOM 781 C C . ALA A 1 99 ? 34.724 -7.668 16.143 1.00 52.84 99 ALA A C 1
ATOM 783 O O . ALA A 1 99 ? 35.613 -7.112 16.785 1.00 52.84 99 ALA A O 1
ATOM 784 N N . VAL A 1 100 ? 34.962 -8.823 15.507 1.00 50.69 100 VAL A N 1
ATOM 785 C CA . VAL A 1 100 ? 36.187 -9.625 15.695 1.00 50.69 100 VAL A CA 1
ATOM 786 C C . VAL A 1 100 ? 37.117 -9.661 14.461 1.00 50.69 100 VAL A C 1
ATOM 788 O O . VAL A 1 100 ? 38.234 -10.161 14.583 1.00 50.69 100 VAL A O 1
ATOM 791 N N . GLN A 1 101 ? 36.745 -9.131 13.281 1.00 43.50 101 GLN A N 1
ATOM 792 C CA . GLN A 1 101 ? 37.467 -9.462 12.025 1.00 43.50 101 GLN A CA 1
ATOM 793 C C . GLN A 1 101 ? 37.925 -8.334 11.067 1.00 43.50 101 GLN A C 1
ATOM 795 O O . GLN A 1 101 ? 38.280 -8.650 9.933 1.00 43.50 101 GLN A O 1
ATOM 800 N N . GLN A 1 102 ? 38.072 -7.063 11.467 1.00 33.88 102 GLN A N 1
ATOM 801 C CA . GLN A 1 102 ? 38.719 -6.063 10.584 1.00 33.88 102 GLN A CA 1
ATOM 802 C C . GLN A 1 102 ? 39.750 -5.160 11.290 1.00 33.88 102 GLN A C 1
ATOM 804 O O . GLN A 1 102 ? 39.436 -4.581 12.328 1.00 33.88 102 GLN A O 1
ATOM 809 N N . PRO A 1 103 ? 40.975 -4.990 10.739 1.00 43.03 103 PRO A N 1
ATOM 810 C CA . PRO A 1 103 ? 41.902 -3.958 11.187 1.00 43.03 103 PRO A CA 1
ATOM 811 C C . PRO A 1 103 ? 41.453 -2.596 10.637 1.00 43.03 103 PRO A C 1
ATOM 813 O O . PRO A 1 103 ? 41.411 -2.386 9.425 1.00 43.03 103 PRO A O 1
ATOM 816 N N . ALA A 1 104 ? 41.099 -1.675 11.533 1.00 41.25 104 ALA A N 1
ATOM 817 C CA . ALA A 1 104 ? 40.704 -0.315 11.192 1.00 41.25 104 ALA A CA 1
ATOM 818 C C . ALA A 1 104 ? 41.872 0.447 10.541 1.00 41.25 104 ALA A C 1
ATOM 820 O O . ALA A 1 104 ? 42.898 0.689 11.175 1.00 41.25 104 ALA A O 1
ATOM 821 N N . ALA A 1 105 ? 41.711 0.847 9.279 1.00 44.91 105 ALA A N 1
ATOM 822 C CA . ALA A 1 105 ? 42.533 1.897 8.695 1.00 44.91 105 ALA A CA 1
ATOM 823 C C . ALA A 1 105 ? 42.137 3.223 9.362 1.00 44.91 105 ALA A C 1
ATOM 825 O O . ALA A 1 105 ? 40.995 3.673 9.214 1.00 44.91 105 ALA A O 1
ATOM 826 N N . ALA A 1 106 ? 43.058 3.796 10.139 1.00 45.47 106 ALA A N 1
ATOM 827 C CA . ALA A 1 106 ? 42.893 5.106 10.750 1.00 45.47 106 ALA A CA 1
ATOM 828 C C . ALA A 1 106 ? 42.674 6.146 9.643 1.00 45.47 106 ALA A C 1
ATOM 830 O O . ALA A 1 106 ? 43.494 6.272 8.737 1.00 45.47 106 ALA A O 1
ATOM 831 N N . VAL A 1 107 ? 41.533 6.829 9.694 1.00 54.22 107 VAL A N 1
ATOM 832 C CA . VAL A 1 107 ? 41.315 8.074 8.952 1.00 54.22 107 VAL A CA 1
ATOM 833 C C . VAL A 1 107 ? 42.156 9.124 9.668 1.00 54.22 107 VAL A C 1
ATOM 835 O O . VAL A 1 107 ? 42.095 9.182 10.896 1.00 54.22 107 VAL A O 1
ATOM 838 N N . ASP A 1 108 ? 42.991 9.865 8.946 1.00 67.88 108 ASP A N 1
ATOM 839 C CA . ASP A 1 108 ? 43.788 10.933 9.548 1.00 67.88 108 ASP A CA 1
ATOM 840 C C . ASP A 1 108 ? 42.902 12.121 9.971 1.00 67.88 108 ASP A C 1
ATOM 842 O O . ASP A 1 108 ? 41.817 12.352 9.431 1.00 67.88 108 ASP A O 1
ATOM 846 N N . ASP A 1 109 ? 43.357 12.854 10.989 1.00 62.91 109 ASP A N 1
ATOM 847 C CA . ASP A 1 109 ? 42.624 13.989 11.564 1.00 62.91 109 ASP A CA 1
ATOM 848 C C . ASP A 1 109 ? 42.474 15.157 10.562 1.00 62.91 109 ASP A C 1
ATOM 850 O O . ASP A 1 109 ? 41.553 15.962 10.689 1.00 62.91 109 ASP A O 1
ATOM 854 N N . GLU A 1 110 ? 43.331 15.226 9.535 1.00 66.12 110 GLU A N 1
ATOM 855 C CA . GLU A 1 110 ? 43.298 16.258 8.488 1.00 66.12 110 GLU A CA 1
ATOM 856 C C . GLU A 1 110 ? 42.088 16.076 7.556 1.00 66.12 110 GLU A C 1
ATOM 858 O O . GLU A 1 110 ? 41.384 17.041 7.254 1.00 66.12 110 GLU A O 1
ATOM 863 N N . THR A 1 111 ? 41.752 14.828 7.205 1.00 67.00 111 THR A N 1
ATOM 864 C CA . THR A 1 111 ? 40.539 14.523 6.432 1.00 67.00 111 THR A CA 1
ATOM 865 C C . THR A 1 111 ? 39.267 14.880 7.215 1.00 67.00 111 THR A C 1
ATOM 867 O O . THR A 1 111 ? 38.268 15.293 6.627 1.00 67.00 111 THR A O 1
ATOM 870 N N . ILE A 1 112 ? 39.275 14.738 8.547 1.00 65.12 112 ILE A N 1
ATOM 871 C CA . ILE A 1 112 ? 38.112 15.045 9.396 1.00 65.12 112 ILE A CA 1
ATOM 872 C C . ILE A 1 112 ? 37.857 16.559 9.454 1.00 65.12 112 ILE A C 1
ATOM 874 O O . ILE A 1 112 ? 36.708 16.979 9.310 1.00 65.12 112 ILE A O 1
ATOM 878 N N . GLU A 1 113 ? 38.900 17.381 9.596 1.00 73.25 113 GLU A N 1
ATOM 879 C CA . GLU A 1 113 ? 38.767 18.846 9.645 1.00 73.25 113 GLU A CA 1
ATOM 880 C C . GLU A 1 113 ? 38.229 19.419 8.316 1.00 73.25 113 GLU A C 1
ATOM 882 O O . GLU A 1 113 ? 37.341 20.278 8.318 1.00 73.25 113 GLU A O 1
ATOM 887 N N . GLU A 1 114 ? 38.664 18.872 7.174 1.00 69.12 114 GLU A N 1
ATOM 888 C CA . GLU A 1 114 ? 38.148 19.261 5.854 1.00 69.12 114 GLU A CA 1
ATOM 889 C C . GLU A 1 114 ? 36.671 18.852 5.665 1.00 69.12 114 GLU A C 1
ATOM 891 O O . GLU A 1 114 ? 35.867 19.621 5.123 1.00 69.12 114 GLU A O 1
ATOM 896 N N . ILE A 1 115 ? 36.268 17.679 6.179 1.00 61.19 115 ILE A N 1
ATOM 897 C CA . ILE A 1 115 ? 34.862 17.238 6.186 1.00 61.19 115 ILE A CA 1
ATOM 898 C C . ILE A 1 115 ? 33.992 18.188 7.024 1.00 61.19 115 ILE A C 1
ATOM 900 O O . ILE A 1 115 ? 32.909 18.594 6.585 1.00 61.19 115 ILE A O 1
ATOM 904 N N . GLU A 1 116 ? 34.449 18.567 8.217 1.00 68.19 116 GLU A N 1
ATOM 905 C CA . GLU A 1 116 ? 33.709 19.465 9.108 1.00 68.19 116 GLU A CA 1
ATOM 906 C C . GLU A 1 116 ? 33.556 20.876 8.518 1.00 68.19 116 GLU A C 1
ATOM 908 O O . GLU A 1 116 ? 32.474 21.473 8.608 1.00 68.19 116 GLU A O 1
ATOM 913 N N . GLU A 1 117 ? 34.588 21.403 7.851 1.00 74.31 117 GLU A N 1
ATOM 914 C CA . GLU A 1 117 ? 34.513 22.708 7.191 1.00 74.31 117 GLU A CA 1
ATOM 915 C C . GLU A 1 117 ? 33.498 22.707 6.035 1.00 74.31 117 GLU A C 1
ATOM 917 O O . GLU A 1 117 ? 32.666 23.625 5.934 1.00 74.31 117 GLU A O 1
ATOM 922 N N . GLN A 1 118 ? 33.496 21.659 5.203 1.00 63.38 118 GLN A N 1
ATOM 923 C CA . GLN A 1 118 ? 32.555 21.536 4.086 1.00 63.38 118 GLN A CA 1
ATOM 924 C C . GLN A 1 118 ? 31.108 21.322 4.550 1.00 63.38 118 GLN A C 1
ATOM 926 O O . GLN A 1 118 ? 30.191 21.963 4.016 1.00 63.38 118 GLN A O 1
ATOM 931 N N . LEU A 1 119 ? 30.884 20.514 5.593 1.00 62.31 119 LEU A N 1
ATOM 932 C CA . LEU A 1 119 ? 29.568 20.371 6.229 1.00 62.31 119 LEU A CA 1
ATOM 933 C C . LEU A 1 119 ? 29.080 21.708 6.806 1.00 62.31 119 LEU A C 1
ATOM 935 O O . LEU A 1 119 ? 27.932 22.106 6.583 1.00 62.31 119 LEU A O 1
ATOM 939 N N . GLY A 1 120 ? 29.967 22.469 7.452 1.00 74.75 120 GLY A N 1
ATOM 940 C CA . GLY A 1 120 ? 29.660 23.807 7.956 1.00 74.75 120 GLY A CA 1
ATOM 941 C C . GLY A 1 120 ? 29.326 24.823 6.854 1.00 74.75 120 GLY A C 1
ATOM 942 O O . GLY A 1 120 ? 28.582 25.785 7.092 1.00 74.75 120 GLY A O 1
ATOM 943 N N . LEU A 1 121 ? 29.853 24.650 5.639 1.00 66.38 121 LEU A N 1
ATOM 944 C CA . LEU A 1 121 ? 29.515 25.476 4.476 1.00 66.38 121 LEU A CA 1
ATOM 945 C C . LEU A 1 121 ? 28.141 25.099 3.898 1.00 66.38 121 LEU A C 1
ATOM 947 O O . LEU A 1 121 ? 27.322 25.986 3.624 1.00 66.38 121 LEU A O 1
ATOM 951 N N . ALA A 1 122 ? 27.859 23.798 3.790 1.00 62.94 122 ALA A N 1
ATOM 952 C CA . ALA A 1 122 ? 26.567 23.270 3.358 1.00 62.94 122 ALA A CA 1
ATOM 953 C C . ALA A 1 122 ? 25.429 23.704 4.299 1.00 62.94 122 ALA A C 1
ATOM 955 O O . ALA A 1 122 ? 24.383 24.171 3.836 1.00 62.94 122 ALA A O 1
ATOM 956 N N . ASP A 1 123 ? 25.653 23.671 5.615 1.00 65.62 123 ASP A N 1
ATOM 957 C CA . ASP A 1 123 ? 24.673 24.110 6.612 1.00 65.62 123 ASP A CA 1
ATOM 958 C C . ASP A 1 123 ? 24.397 25.616 6.559 1.00 65.62 123 ASP A C 1
ATOM 960 O O . ASP A 1 123 ? 23.240 26.056 6.644 1.00 65.62 123 ASP A O 1
ATOM 964 N N . ARG A 1 124 ? 25.438 26.433 6.353 1.00 71.69 124 ARG A N 1
ATOM 965 C CA . ARG A 1 124 ? 25.287 27.882 6.144 1.00 71.69 124 ARG A CA 1
ATOM 966 C C . ARG A 1 124 ? 24.457 28.177 4.895 1.00 71.69 124 ARG A C 1
ATOM 968 O O . ARG A 1 124 ? 23.577 29.044 4.940 1.00 71.69 124 ARG A O 1
ATOM 975 N N . TYR A 1 125 ? 24.667 27.423 3.818 1.00 68.50 125 TYR A N 1
ATOM 976 C CA . TYR A 1 125 ? 23.894 27.553 2.585 1.00 68.50 125 TYR A CA 1
ATOM 977 C C . TYR A 1 125 ? 22.434 27.107 2.765 1.00 68.50 125 TYR A C 1
ATOM 979 O O . TYR A 1 125 ? 21.509 27.859 2.442 1.00 68.50 125 TYR A O 1
ATOM 987 N N . ALA A 1 126 ? 22.201 25.940 3.373 1.00 64.31 126 ALA A N 1
ATOM 988 C CA . ALA A 1 126 ? 20.864 25.429 3.673 1.00 64.31 126 ALA A CA 1
ATOM 989 C C . ALA A 1 126 ? 20.084 26.360 4.620 1.00 64.31 126 ALA A C 1
ATOM 991 O O . ALA A 1 126 ? 18.872 26.540 4.481 1.00 64.31 126 ALA A O 1
ATOM 992 N N . SER A 1 127 ? 20.761 26.991 5.581 1.00 69.50 127 SER A N 1
ATOM 993 C CA . SER A 1 127 ? 20.185 28.021 6.455 1.00 69.50 127 SER A CA 1
ATOM 994 C C . SER A 1 127 ? 19.811 29.292 5.683 1.00 69.50 127 SER A C 1
ATOM 996 O O . SER A 1 127 ? 18.712 29.827 5.858 1.00 69.50 127 SER A O 1
ATOM 998 N N . GLY A 1 128 ? 20.675 29.749 4.770 1.00 72.69 128 GLY A N 1
ATOM 999 C CA . GLY A 1 128 ? 20.396 30.880 3.882 1.00 72.69 128 GLY A CA 1
ATOM 1000 C C . GLY A 1 128 ? 19.179 30.639 2.986 1.00 72.69 128 GLY A C 1
ATOM 1001 O O . GLY A 1 128 ? 18.294 31.497 2.904 1.00 72.69 128 GLY A O 1
ATOM 1002 N N . LEU A 1 129 ? 19.089 29.447 2.390 1.00 70.50 129 LEU A N 1
ATOM 1003 C CA . LEU A 1 129 ? 17.961 29.032 1.560 1.00 70.50 129 LEU A CA 1
ATOM 1004 C C . LEU A 1 129 ? 16.658 28.952 2.369 1.00 70.50 129 LEU A C 1
ATOM 1006 O O . LEU A 1 129 ? 15.640 29.494 1.941 1.00 70.50 129 LEU A O 1
ATOM 1010 N N . ARG A 1 130 ? 16.693 28.355 3.569 1.00 69.00 130 ARG A N 1
ATOM 1011 C CA . ARG A 1 130 ? 15.536 28.299 4.481 1.00 69.00 130 ARG A CA 1
ATOM 1012 C C . ARG A 1 130 ? 15.028 29.691 4.854 1.00 69.00 130 ARG A C 1
ATOM 1014 O O . ARG A 1 130 ? 13.823 29.922 4.834 1.00 69.00 130 ARG A O 1
ATOM 1021 N N . LYS A 1 131 ? 15.923 30.646 5.127 1.00 71.69 131 LYS A N 1
ATOM 1022 C CA . LYS A 1 131 ? 15.538 32.044 5.400 1.00 71.69 131 LYS A CA 1
ATOM 1023 C C . LYS A 1 131 ? 14.843 32.699 4.204 1.00 71.69 131 LYS A C 1
ATOM 1025 O O . LYS A 1 131 ? 13.842 33.384 4.397 1.00 71.69 131 LYS A O 1
ATOM 1030 N N . HIS A 1 132 ? 15.339 32.469 2.988 1.00 69.94 132 HIS A N 1
ATOM 1031 C CA . HIS A 1 132 ? 14.719 33.009 1.774 1.00 69.94 132 HIS A CA 1
ATOM 1032 C C . HIS A 1 132 ? 13.354 32.371 1.501 1.00 69.94 132 HIS A C 1
ATOM 1034 O O . HIS A 1 132 ? 12.399 33.089 1.217 1.00 69.94 132 HIS A O 1
ATOM 1040 N N . LEU A 1 133 ? 13.232 31.049 1.658 1.00 69.81 133 LEU A N 1
ATOM 1041 C CA . LEU A 1 133 ? 11.958 30.341 1.519 1.00 69.81 133 LEU A CA 1
ATOM 1042 C C . LEU A 1 133 ? 10.927 30.826 2.542 1.00 69.81 133 LEU A C 1
ATOM 1044 O O . LEU A 1 133 ? 9.807 31.143 2.160 1.00 69.81 133 LEU A O 1
ATOM 1048 N N . ASN A 1 134 ? 11.309 30.976 3.811 1.00 71.62 134 ASN A N 1
ATOM 1049 C CA . ASN A 1 134 ? 10.408 31.487 4.849 1.00 71.62 134 ASN A CA 1
ATOM 1050 C C . ASN A 1 134 ? 9.961 32.932 4.579 1.00 71.62 134 ASN A C 1
ATOM 1052 O O . ASN A 1 134 ? 8.806 33.272 4.823 1.00 71.62 134 ASN A O 1
ATOM 1056 N N . ALA A 1 135 ? 10.846 33.781 4.045 1.00 74.12 135 ALA A N 1
ATOM 1057 C CA . ALA A 1 135 ? 10.476 35.134 3.633 1.00 74.12 135 ALA A CA 1
ATOM 1058 C C . ALA A 1 135 ? 9.480 35.124 2.461 1.00 74.12 135 ALA A C 1
ATOM 1060 O O . ALA A 1 135 ? 8.541 35.916 2.453 1.00 74.12 135 ALA A O 1
ATOM 1061 N N . ILE A 1 136 ? 9.655 34.210 1.500 1.00 76.38 136 ILE A N 1
ATOM 1062 C CA . ILE A 1 136 ? 8.724 34.025 0.380 1.00 76.38 136 ILE A CA 1
ATOM 1063 C C . ILE A 1 136 ? 7.364 33.537 0.886 1.00 76.38 136 ILE A C 1
ATOM 1065 O O . ILE A 1 136 ? 6.354 34.127 0.519 1.00 76.38 136 ILE A O 1
ATOM 1069 N N . TYR A 1 137 ? 7.327 32.513 1.746 1.00 72.88 137 TYR A N 1
ATOM 1070 C CA . TYR A 1 137 ? 6.076 32.001 2.314 1.00 72.88 137 TYR A CA 1
ATOM 1071 C C . TYR A 1 137 ? 5.304 33.086 3.056 1.00 72.88 137 TYR A C 1
ATOM 1073 O O . TYR A 1 137 ? 4.118 33.251 2.810 1.00 72.88 137 TYR A O 1
ATOM 1081 N N . LYS A 1 138 ? 5.992 33.906 3.857 1.00 80.69 138 LYS A N 1
ATOM 1082 C CA . LYS A 1 138 ? 5.354 35.029 4.544 1.00 80.69 138 LYS A CA 1
ATOM 1083 C C . LYS A 1 138 ? 4.713 36.031 3.575 1.00 80.69 138 LYS A C 1
ATOM 1085 O O . LYS A 1 138 ? 3.586 36.450 3.794 1.00 80.69 138 LYS A O 1
ATOM 1090 N N . ILE A 1 139 ? 5.403 36.392 2.489 1.00 79.44 139 ILE A N 1
ATOM 1091 C CA . ILE A 1 139 ? 4.843 37.290 1.463 1.00 79.44 139 ILE A CA 1
ATOM 1092 C C . ILE A 1 139 ? 3.608 36.663 0.802 1.00 79.44 139 ILE A C 1
ATOM 1094 O O . ILE A 1 139 ? 2.659 37.376 0.483 1.00 79.44 139 ILE A O 1
ATOM 1098 N N . LEU A 1 140 ? 3.618 35.347 0.576 1.00 75.19 140 LEU A N 1
ATOM 1099 C CA . LEU A 1 140 ? 2.481 34.637 -0.007 1.00 75.19 140 LEU A CA 1
ATOM 1100 C C . LEU A 1 140 ? 1.292 34.593 0.951 1.00 75.19 140 LEU A C 1
ATOM 1102 O O . LEU A 1 140 ? 0.184 34.889 0.513 1.00 75.19 140 LEU A O 1
ATOM 1106 N N . ASP A 1 141 ? 1.522 34.298 2.228 1.00 77.19 141 ASP A N 1
ATOM 1107 C CA . ASP A 1 141 ? 0.478 34.282 3.256 1.00 77.19 141 ASP A CA 1
ATOM 1108 C C . ASP A 1 141 ? -0.163 35.670 3.408 1.00 77.19 141 ASP A C 1
ATOM 1110 O O . ASP A 1 141 ? -1.384 35.791 3.302 1.00 77.19 141 ASP A O 1
ATOM 1114 N N . ASP A 1 142 ? 0.652 36.729 3.512 1.00 84.12 142 ASP A N 1
ATOM 1115 C CA . ASP A 1 142 ? 0.173 38.118 3.592 1.00 84.12 142 ASP A CA 1
ATOM 1116 C C . ASP A 1 142 ? -0.673 38.495 2.350 1.00 84.12 142 ASP A C 1
ATOM 1118 O O . ASP A 1 142 ? -1.682 39.201 2.448 1.00 84.12 142 ASP A O 1
ATOM 1122 N N . GLN A 1 143 ? -0.294 38.019 1.153 1.00 81.94 143 GLN A N 1
ATOM 1123 C CA . GLN A 1 143 ? -1.055 38.270 -0.079 1.00 81.94 143 GLN A CA 1
ATOM 1124 C C . GLN A 1 143 ? -2.338 37.439 -0.178 1.00 81.94 143 GLN A C 1
ATOM 1126 O O . GLN A 1 143 ? -3.331 37.929 -0.719 1.00 81.94 143 GLN A O 1
ATOM 1131 N N . VAL A 1 144 ? -2.348 36.205 0.325 1.00 79.12 144 VAL A N 1
ATOM 1132 C CA . VAL A 1 144 ? -3.555 35.369 0.372 1.00 79.12 144 VAL A CA 1
ATOM 1133 C C . VAL A 1 144 ? -4.572 35.972 1.336 1.00 79.12 144 VAL A C 1
ATOM 1135 O O . VAL A 1 144 ? -5.729 36.132 0.951 1.00 79.12 144 VAL A O 1
ATOM 1138 N N . GLU A 1 145 ? -4.149 36.410 2.522 1.00 85.50 145 GLU A N 1
ATOM 1139 C CA . GLU A 1 145 ? -5.027 37.070 3.497 1.00 85.50 145 GLU A CA 1
ATOM 1140 C C . GLU A 1 145 ? -5.624 38.377 2.933 1.00 85.50 145 GLU A C 1
ATOM 1142 O O . GLU A 1 145 ? -6.825 38.647 3.064 1.00 85.50 145 GLU A O 1
ATOM 1147 N N . ALA A 1 146 ? -4.823 39.159 2.198 1.00 85.12 146 ALA A N 1
ATOM 1148 C CA . ALA A 1 146 ? -5.301 40.350 1.492 1.00 85.12 146 ALA A CA 1
ATOM 1149 C C . ALA A 1 146 ? -6.342 40.021 0.398 1.00 85.12 146 ALA A C 1
ATOM 1151 O O . ALA A 1 146 ? -7.328 40.736 0.233 1.00 85.12 146 ALA A O 1
ATOM 1152 N N . ILE A 1 147 ? -6.165 38.917 -0.335 1.00 85.12 147 ILE A N 1
ATOM 1153 C CA . ILE A 1 147 ? -7.130 38.447 -1.345 1.00 85.12 147 ILE A CA 1
ATOM 1154 C C . ILE A 1 147 ? -8.415 37.934 -0.688 1.00 85.12 147 ILE A C 1
ATOM 1156 O O . ILE A 1 147 ? -9.514 38.089 -1.232 1.00 85.12 147 ILE A O 1
ATOM 1160 N N . GLU A 1 148 ? -8.301 37.262 0.452 1.00 83.50 148 GLU A N 1
ATOM 1161 C CA . GLU A 1 148 ? -9.441 36.686 1.156 1.00 83.50 148 GLU A CA 1
ATOM 1162 C C . GLU A 1 148 ? -10.330 37.754 1.785 1.00 83.50 148 GLU A C 1
ATOM 1164 O O . GLU A 1 148 ? -11.553 37.648 1.653 1.00 83.50 148 GLU A O 1
ATOM 1169 N N . SER A 1 149 ? -9.725 38.804 2.344 1.00 86.44 149 SER A N 1
ATOM 1170 C CA . SER A 1 149 ? -10.414 39.965 2.924 1.00 86.44 149 SER A CA 1
ATOM 1171 C C . SER A 1 149 ? -11.063 40.904 1.894 1.00 86.44 149 SER A C 1
ATOM 1173 O O . SER A 1 149 ? -11.940 41.691 2.254 1.00 86.44 149 SER A O 1
ATOM 1175 N N . GLU A 1 150 ? -10.710 40.798 0.608 1.00 91.19 150 GLU A N 1
ATOM 1176 C CA . GLU A 1 150 ? -11.323 41.588 -0.464 1.00 91.19 150 GLU A CA 1
ATOM 1177 C C . GLU A 1 150 ? -12.754 41.111 -0.783 1.00 91.19 150 GLU A C 1
ATOM 1179 O O . GLU A 1 150 ? -12.999 39.943 -1.119 1.00 91.19 150 GLU A O 1
ATOM 1184 N N . SER A 1 151 ? -13.710 42.043 -0.707 1.00 78.88 151 SER A N 1
ATOM 1185 C CA . SER A 1 151 ? -15.146 41.776 -0.899 1.00 78.88 151 SER A CA 1
ATOM 1186 C C . SER A 1 151 ? -15.606 41.969 -2.346 1.00 78.88 151 SER A C 1
ATOM 1188 O O . SER A 1 151 ? -16.625 41.409 -2.756 1.00 78.88 151 SER A O 1
ATOM 1190 N N . ASN A 1 152 ? -14.844 42.719 -3.150 1.00 91.81 152 ASN A N 1
ATOM 1191 C CA . ASN A 1 152 ? -15.149 42.929 -4.559 1.00 91.81 152 ASN A CA 1
ATOM 1192 C C . ASN A 1 152 ? -14.607 41.774 -5.422 1.00 91.81 152 ASN A C 1
ATOM 1194 O O . ASN A 1 152 ? -13.396 41.603 -5.572 1.00 91.81 152 ASN A O 1
ATOM 1198 N N . GLY A 1 153 ? -15.511 41.005 -6.038 1.00 84.94 153 GLY A N 1
ATOM 1199 C CA . GLY A 1 153 ? -15.173 39.825 -6.841 1.00 84.94 153 GLY A CA 1
ATOM 1200 C C . GLY A 1 153 ? -14.229 40.091 -8.022 1.00 84.94 153 GLY A C 1
ATOM 1201 O O . GLY A 1 153 ? -13.349 39.271 -8.282 1.00 84.94 153 GLY A O 1
ATOM 1202 N N . GLU A 1 154 ? -14.345 41.240 -8.700 1.00 85.50 154 GLU A N 1
ATOM 1203 C CA . GLU A 1 154 ? -13.457 41.583 -9.826 1.00 85.50 154 GLU A CA 1
ATOM 1204 C C . GLU A 1 154 ? -12.043 41.952 -9.350 1.00 85.50 154 GLU A C 1
ATOM 1206 O O . GLU A 1 154 ? -11.056 41.492 -9.929 1.00 85.50 154 GLU A O 1
ATOM 1211 N N . SER A 1 155 ? -11.940 42.705 -8.246 1.00 85.56 155 SER A N 1
ATOM 1212 C CA . SER A 1 155 ? -10.660 43.037 -7.593 1.00 85.56 155 SER A CA 1
ATOM 1213 C C . SER A 1 155 ? -9.952 41.767 -7.110 1.00 85.56 155 SER A C 1
ATOM 1215 O O . SER A 1 155 ? -8.785 41.524 -7.423 1.00 85.56 155 SER A O 1
ATOM 1217 N N . LYS A 1 156 ? -10.703 40.870 -6.458 1.00 82.38 156 LYS A N 1
ATOM 1218 C CA . LYS A 1 156 ? -10.212 39.580 -5.959 1.00 82.38 156 LYS A CA 1
ATOM 1219 C C . LYS A 1 156 ? -9.650 38.698 -7.074 1.00 82.38 156 LYS A C 1
ATOM 1221 O O . LYS A 1 156 ? -8.618 38.050 -6.896 1.00 82.38 156 LYS A O 1
ATOM 1226 N N . GLN A 1 157 ? -10.296 38.672 -8.241 1.00 80.00 157 GLN A N 1
ATOM 1227 C CA . GLN A 1 157 ? -9.818 37.895 -9.385 1.00 80.00 157 GLN A CA 1
ATOM 1228 C C . GLN A 1 157 ? -8.555 38.500 -10.020 1.00 80.00 157 GLN A C 1
ATOM 1230 O O . GLN A 1 157 ? -7.644 37.751 -10.378 1.00 80.00 157 GLN A O 1
ATOM 1235 N N . GLN A 1 158 ? -8.448 39.830 -10.098 1.00 86.31 158 GLN A N 1
ATOM 1236 C CA . GLN A 1 158 ? -7.220 40.497 -10.551 1.00 86.31 158 GLN A CA 1
ATOM 1237 C C . GLN A 1 158 ? -6.047 40.261 -9.588 1.00 86.31 158 GLN A C 1
ATOM 1239 O O . GLN A 1 158 ? -4.945 39.942 -10.039 1.00 86.31 158 GLN A O 1
ATOM 1244 N N . MET A 1 159 ? -6.283 40.318 -8.274 1.00 81.19 159 MET A N 1
ATOM 1245 C CA . MET A 1 159 ? -5.254 40.025 -7.272 1.00 81.19 159 MET A CA 1
ATOM 1246 C C . MET A 1 159 ? -4.787 38.561 -7.325 1.00 81.19 159 MET A C 1
ATOM 1248 O O . MET A 1 159 ? -3.587 38.304 -7.250 1.00 81.19 159 MET A O 1
ATOM 1252 N N . LYS A 1 160 ? -5.688 37.595 -7.564 1.00 77.25 160 LYS A N 1
ATOM 1253 C CA . LYS A 1 160 ? -5.310 36.181 -7.775 1.00 77.25 160 LYS A CA 1
ATOM 1254 C C . LYS A 1 160 ? -4.402 35.979 -8.991 1.00 77.25 160 LYS A C 1
ATOM 1256 O O . LYS A 1 160 ? -3.451 35.196 -8.928 1.00 77.25 160 LYS A O 1
ATOM 1261 N N . LEU A 1 161 ? -4.675 36.678 -10.094 1.00 79.94 161 LEU A N 1
ATOM 1262 C CA . LEU A 1 161 ? -3.834 36.621 -11.294 1.00 79.94 161 LEU A CA 1
ATOM 1263 C C . LEU A 1 161 ? -2.452 37.242 -11.040 1.00 79.94 161 LEU A C 1
ATOM 1265 O O . LEU A 1 161 ? -1.442 36.660 -11.438 1.00 79.94 161 LEU A O 1
ATOM 1269 N N . ALA A 1 162 ? -2.394 38.368 -10.323 1.00 80.25 162 ALA A N 1
ATOM 1270 C CA . ALA A 1 162 ? -1.139 39.011 -9.932 1.00 80.25 162 ALA A CA 1
ATOM 1271 C C . ALA A 1 162 ? -0.294 38.132 -8.989 1.00 80.25 162 ALA A C 1
ATOM 1273 O O . ALA A 1 162 ? 0.915 37.991 -9.195 1.00 80.25 162 ALA A O 1
ATOM 1274 N N . LEU A 1 163 ? -0.926 37.475 -8.009 1.00 81.19 163 LEU A N 1
ATOM 1275 C CA . LEU A 1 163 ? -0.270 36.516 -7.115 1.00 81.19 163 LEU A CA 1
ATOM 1276 C C . LEU A 1 163 ? 0.304 35.327 -7.901 1.00 81.19 163 LEU A C 1
ATOM 1278 O O . LEU A 1 163 ? 1.471 34.977 -7.740 1.00 81.19 163 LEU A O 1
ATOM 1282 N N . THR A 1 164 ? -0.476 34.756 -8.824 1.00 73.50 164 THR A N 1
ATOM 1283 C CA . THR A 1 164 ? -0.035 33.628 -9.667 1.00 73.50 164 THR A CA 1
ATOM 1284 C C . THR A 1 164 ? 1.177 33.999 -10.532 1.00 73.50 164 THR A C 1
ATOM 1286 O O . THR A 1 164 ? 2.131 33.221 -10.646 1.00 73.50 164 THR A O 1
ATOM 1289 N N . ALA A 1 165 ? 1.182 35.203 -11.115 1.00 78.06 165 ALA A N 1
ATOM 1290 C CA . ALA A 1 165 ? 2.318 35.715 -11.881 1.00 78.06 165 ALA A CA 1
ATOM 1291 C C . ALA A 1 165 ? 3.562 35.930 -10.999 1.00 78.06 165 ALA A C 1
ATOM 1293 O O . ALA A 1 165 ? 4.679 35.606 -11.410 1.00 78.06 165 ALA A O 1
ATOM 1294 N N . THR A 1 166 ? 3.369 36.412 -9.769 1.00 78.88 166 THR A N 1
ATOM 1295 C CA . THR A 1 166 ? 4.444 36.621 -8.789 1.00 78.88 166 THR A CA 1
ATOM 1296 C C . THR A 1 166 ? 5.073 35.293 -8.361 1.00 78.88 166 THR A C 1
ATOM 1298 O O . THR A 1 166 ? 6.292 35.147 -8.452 1.00 78.88 166 THR A O 1
ATOM 1301 N N . ILE A 1 167 ? 4.260 34.288 -8.009 1.00 73.94 167 ILE A N 1
ATOM 1302 C CA . ILE A 1 167 ? 4.719 32.922 -7.691 1.00 73.94 167 ILE A CA 1
ATOM 1303 C C . ILE A 1 167 ? 5.517 32.335 -8.859 1.00 73.94 167 ILE A C 1
ATOM 1305 O O . ILE A 1 167 ? 6.619 31.822 -8.669 1.00 73.94 167 ILE A O 1
ATOM 1309 N N . SER A 1 168 ? 4.996 32.458 -10.082 1.00 70.75 168 SER A N 1
ATOM 1310 C CA . SER A 1 168 ? 5.664 31.943 -11.283 1.00 70.75 168 SER A CA 1
ATOM 1311 C C . SER A 1 168 ? 7.026 32.609 -11.519 1.00 70.75 168 SER A C 1
ATOM 1313 O O . SER A 1 168 ? 7.987 31.940 -11.899 1.00 70.75 168 SER A O 1
ATOM 1315 N N . SER A 1 169 ? 7.138 33.916 -11.259 1.00 76.62 169 SER A N 1
ATOM 1316 C CA . SER A 1 169 ? 8.404 34.653 -11.351 1.00 76.62 169 SER A CA 1
ATOM 1317 C C . SER A 1 169 ? 9.413 34.201 -10.290 1.00 76.62 169 SER A C 1
ATOM 1319 O O . SER A 1 169 ? 10.577 33.964 -10.610 1.00 76.62 169 SER A O 1
ATOM 1321 N N . ILE A 1 170 ? 8.965 34.009 -9.044 1.00 72.56 170 ILE A N 1
ATOM 1322 C CA . ILE A 1 170 ? 9.804 33.532 -7.935 1.00 72.56 170 ILE A CA 1
ATOM 1323 C C . ILE A 1 170 ? 10.323 32.117 -8.209 1.00 72.56 170 ILE A C 1
ATOM 1325 O O . ILE A 1 170 ? 11.521 31.876 -8.080 1.00 72.56 170 ILE A O 1
ATOM 1329 N N . LEU A 1 171 ? 9.459 31.198 -8.652 1.00 65.19 171 LEU A N 1
ATOM 1330 C CA . LEU A 1 171 ? 9.858 29.831 -9.004 1.00 65.19 171 LEU A CA 1
ATOM 1331 C C . LEU A 1 171 ? 10.856 29.805 -10.165 1.00 65.19 171 LEU A C 1
ATOM 1333 O O . LEU A 1 171 ? 11.797 29.012 -10.155 1.00 65.19 171 LEU A O 1
ATOM 1337 N N . ARG A 1 172 ? 10.689 30.697 -11.148 1.00 71.19 172 ARG A N 1
ATOM 1338 C CA . ARG A 1 172 ? 11.640 30.847 -12.252 1.00 71.19 172 ARG A CA 1
ATOM 1339 C C . ARG A 1 172 ? 13.002 31.346 -11.763 1.00 71.19 172 ARG A C 1
ATOM 1341 O O . ARG A 1 172 ? 14.002 30.727 -12.105 1.00 71.19 172 ARG A O 1
ATOM 1348 N N . MET A 1 173 ? 13.045 32.385 -10.926 1.00 70.81 173 MET A N 1
ATOM 1349 C CA . MET A 1 173 ? 14.300 32.882 -10.340 1.00 70.81 173 MET A CA 1
ATOM 1350 C C . MET A 1 173 ? 14.974 31.834 -9.449 1.00 70.81 173 MET A C 1
ATOM 1352 O O . MET A 1 173 ? 16.187 31.666 -9.516 1.00 70.81 173 MET A O 1
ATOM 1356 N N . ALA A 1 174 ? 14.205 31.092 -8.647 1.00 67.31 174 ALA A N 1
ATOM 1357 C CA . ALA A 1 174 ? 14.735 29.996 -7.843 1.00 67.31 174 ALA A CA 1
ATOM 1358 C C . ALA A 1 174 ? 15.366 28.924 -8.741 1.00 67.31 174 ALA A C 1
ATOM 1360 O O . ALA A 1 174 ? 16.510 28.541 -8.522 1.00 67.31 174 ALA A O 1
ATOM 1361 N N . LYS A 1 175 ? 14.667 28.499 -9.801 1.00 67.50 175 LYS A N 1
ATOM 1362 C CA . LYS A 1 175 ? 15.183 27.530 -10.776 1.00 67.50 175 LYS A CA 1
ATOM 1363 C C . LYS A 1 175 ? 16.455 28.023 -11.473 1.00 67.50 175 LYS A C 1
ATOM 1365 O O . LYS A 1 175 ? 17.393 27.247 -11.616 1.00 67.50 175 LYS A O 1
ATOM 1370 N N . GLU A 1 176 ? 16.491 29.284 -11.898 1.00 72.69 176 GLU A N 1
ATOM 1371 C CA . GLU A 1 176 ? 17.659 29.904 -12.539 1.00 72.69 176 GLU A CA 1
ATOM 1372 C C . GLU A 1 176 ? 18.852 29.982 -11.566 1.00 72.69 176 GLU A C 1
ATOM 1374 O O . GLU A 1 176 ? 19.962 29.610 -11.939 1.00 72.69 176 GLU A O 1
ATOM 1379 N N . ASN A 1 177 ? 18.624 30.352 -10.301 1.00 70.69 177 ASN A N 1
ATOM 1380 C CA . ASN A 1 177 ? 19.667 30.411 -9.271 1.00 70.69 177 ASN A CA 1
ATOM 1381 C C . ASN A 1 177 ? 20.181 29.023 -8.859 1.00 70.69 177 ASN A C 1
ATOM 1383 O O . ASN A 1 177 ? 21.386 28.851 -8.696 1.00 70.69 177 ASN A O 1
ATOM 1387 N N . PHE A 1 178 ? 19.304 28.019 -8.737 1.00 70.06 178 PHE A N 1
ATOM 1388 C CA . PHE A 1 178 ? 19.715 26.633 -8.491 1.00 70.06 178 PHE A CA 1
ATOM 1389 C C . PHE A 1 178 ? 20.513 26.072 -9.667 1.00 70.06 178 PHE A C 1
ATOM 1391 O O . PHE A 1 178 ? 21.554 25.458 -9.462 1.00 70.06 178 PHE A O 1
ATOM 1398 N N . ALA A 1 179 ? 20.065 26.314 -10.901 1.00 68.19 179 ALA A N 1
ATOM 1399 C CA . ALA A 1 179 ? 20.794 25.891 -12.089 1.00 68.19 179 ALA A CA 1
ATOM 1400 C C . ALA A 1 179 ? 22.170 26.567 -12.176 1.00 68.19 179 ALA A C 1
ATOM 1402 O O . ALA A 1 179 ? 23.152 25.895 -12.480 1.00 68.19 179 ALA A O 1
ATOM 1403 N N . ALA A 1 180 ? 22.259 27.865 -11.869 1.00 69.94 180 ALA A N 1
ATOM 1404 C CA . ALA A 1 180 ? 23.522 28.596 -11.833 1.00 69.94 180 ALA A CA 1
ATOM 1405 C C . ALA A 1 180 ? 24.461 28.075 -10.735 1.00 69.94 180 ALA A C 1
ATOM 1407 O O . ALA A 1 180 ? 25.650 27.920 -10.992 1.00 69.94 180 ALA A O 1
ATOM 1408 N N . PHE A 1 181 ? 23.933 27.748 -9.550 1.00 74.56 181 PHE A N 1
ATOM 1409 C CA . PHE A 1 181 ? 24.707 27.161 -8.456 1.00 74.56 181 PHE A CA 1
ATOM 1410 C C . PHE A 1 181 ? 25.239 25.772 -8.815 1.00 74.56 181 PHE A C 1
ATOM 1412 O O . PHE A 1 181 ? 26.438 25.553 -8.760 1.00 74.56 181 PHE A O 1
ATOM 1419 N N . PHE A 1 182 ? 24.397 24.845 -9.276 1.00 66.12 182 PHE A N 1
ATOM 1420 C CA . PHE A 1 182 ? 24.864 23.505 -9.660 1.00 66.12 182 PHE A CA 1
ATOM 1421 C C . PHE A 1 182 ? 25.740 23.494 -10.921 1.00 66.12 182 PHE A C 1
ATOM 1423 O O . PHE A 1 182 ? 26.436 22.516 -11.185 1.00 66.12 182 PHE A O 1
ATOM 1430 N N . SER A 1 183 ? 25.718 24.580 -11.697 1.00 65.75 183 SER A N 1
ATOM 1431 C CA . SER A 1 183 ? 26.624 24.780 -12.829 1.00 65.75 183 SER A CA 1
ATOM 1432 C C . SER A 1 183 ? 27.920 25.501 -12.449 1.00 65.75 183 SER A C 1
ATOM 1434 O O . SER A 1 183 ? 28.839 25.500 -13.274 1.00 65.75 183 SER A O 1
ATOM 1436 N N . SER A 1 184 ? 28.016 26.109 -11.258 1.00 79.88 184 SER A N 1
ATOM 1437 C CA . SER A 1 184 ? 29.245 26.745 -10.773 1.00 79.88 184 SER A CA 1
ATOM 1438 C C . SER A 1 184 ? 30.256 25.698 -10.315 1.00 79.88 184 SER A C 1
ATOM 1440 O O . SER A 1 184 ? 29.885 24.565 -10.003 1.00 79.88 184 SER A O 1
ATOM 1442 N N . ASP A 1 185 ? 31.532 26.076 -10.274 1.00 73.62 185 ASP A N 1
ATOM 1443 C CA . ASP A 1 185 ? 32.609 25.169 -9.865 1.00 73.62 185 ASP A CA 1
ATOM 1444 C C . ASP A 1 185 ? 32.372 24.654 -8.438 1.00 73.62 185 ASP A C 1
ATOM 1446 O O . ASP A 1 185 ? 32.356 23.446 -8.223 1.00 73.62 185 ASP A O 1
ATOM 1450 N N . SER A 1 186 ? 31.969 25.534 -7.514 1.00 68.50 186 SER A N 1
ATOM 1451 C CA . SER A 1 186 ? 31.615 25.155 -6.138 1.00 68.50 186 SER A CA 1
ATOM 1452 C C . SER A 1 186 ? 30.421 24.195 -6.047 1.00 68.50 186 SER A C 1
ATOM 1454 O O . SER A 1 186 ? 30.387 23.326 -5.181 1.00 68.50 186 SER A O 1
ATOM 1456 N N . GLY A 1 187 ? 29.416 24.324 -6.924 1.00 68.31 187 GLY A N 1
ATOM 1457 C CA . GLY A 1 187 ? 28.284 23.393 -6.945 1.00 68.31 187 GLY A CA 1
ATOM 1458 C C . GLY A 1 187 ? 28.654 22.021 -7.507 1.00 68.31 187 GLY A C 1
ATOM 1459 O O . GLY A 1 187 ? 28.115 21.008 -7.059 1.00 68.31 187 GLY A O 1
ATOM 1460 N N . ARG A 1 188 ? 29.589 21.968 -8.463 1.00 71.75 188 ARG A N 1
ATOM 1461 C CA . ARG A 1 188 ? 30.122 20.707 -9.000 1.00 71.75 188 ARG A CA 1
ATOM 1462 C C . ARG A 1 188 ? 31.042 20.016 -8.003 1.00 71.75 188 ARG A C 1
ATOM 1464 O O . ARG A 1 188 ? 30.928 18.803 -7.862 1.00 71.75 188 ARG A O 1
ATOM 1471 N N . GLU A 1 189 ? 31.883 20.773 -7.305 1.00 69.62 189 GLU A N 1
ATOM 1472 C CA . GLU A 1 189 ? 32.743 20.282 -6.223 1.00 69.62 189 GLU A CA 1
ATOM 1473 C C . GLU A 1 189 ? 31.905 19.684 -5.092 1.00 69.62 189 GLU A C 1
ATOM 1475 O O . GLU A 1 189 ? 32.134 18.541 -4.716 1.00 69.62 189 GLU A O 1
ATOM 1480 N N . LEU A 1 190 ? 30.842 20.370 -4.652 1.00 61.69 190 LEU A N 1
ATOM 1481 C CA . LEU A 1 190 ? 29.928 19.844 -3.634 1.00 61.69 190 LEU A CA 1
ATOM 1482 C C . LEU A 1 190 ? 29.220 18.551 -4.087 1.00 61.69 190 LEU A C 1
ATOM 1484 O O . LEU A 1 190 ? 29.028 17.638 -3.288 1.00 61.69 190 LEU A O 1
ATOM 1488 N N . ILE A 1 191 ? 28.826 18.446 -5.365 1.00 60.88 191 ILE A N 1
ATOM 1489 C CA . ILE A 1 191 ? 28.218 17.219 -5.915 1.00 60.88 191 ILE A CA 1
ATOM 1490 C C . ILE A 1 191 ? 29.239 16.079 -6.001 1.00 60.88 191 ILE A C 1
ATOM 1492 O O . ILE A 1 191 ? 28.882 14.936 -5.718 1.00 60.88 191 ILE A O 1
ATOM 1496 N N . ALA A 1 192 ? 30.465 16.357 -6.445 1.00 65.69 192 ALA A N 1
ATOM 1497 C CA . ALA A 1 192 ? 31.531 15.362 -6.524 1.00 65.69 192 ALA A CA 1
ATOM 1498 C C . ALA A 1 192 ? 31.872 14.843 -5.124 1.00 65.69 192 ALA A C 1
ATOM 1500 O O . ALA A 1 192 ? 31.791 13.645 -4.879 1.00 65.69 192 ALA A O 1
ATOM 1501 N N . TYR A 1 193 ? 32.064 15.759 -4.180 1.00 65.62 193 TYR A N 1
ATOM 1502 C CA . TYR A 1 193 ? 32.307 15.449 -2.783 1.00 65.62 193 TYR A CA 1
ATOM 1503 C C . TYR A 1 193 ? 31.162 14.651 -2.144 1.00 65.62 193 TYR A C 1
ATOM 1505 O O . TYR A 1 193 ? 31.400 13.634 -1.504 1.00 65.62 193 TYR A O 1
ATOM 1513 N N . ALA A 1 194 ? 29.898 15.031 -2.367 1.00 54.84 194 ALA A N 1
ATOM 1514 C CA . ALA A 1 194 ? 28.758 14.268 -1.855 1.00 54.84 194 ALA A CA 1
ATOM 1515 C C . ALA A 1 194 ? 28.688 12.847 -2.437 1.00 54.84 194 ALA A C 1
ATOM 1517 O O . ALA A 1 194 ? 28.241 11.932 -1.748 1.00 54.84 194 ALA A O 1
ATOM 1518 N N . LYS A 1 195 ? 29.124 12.644 -3.689 1.00 56.12 195 LYS A N 1
ATOM 1519 C CA . LYS A 1 195 ? 29.231 11.310 -4.300 1.00 56.12 195 LYS A CA 1
ATOM 1520 C C . LYS A 1 195 ? 30.372 10.499 -3.700 1.00 56.12 195 LYS A C 1
ATOM 1522 O O . LYS A 1 195 ? 30.171 9.315 -3.449 1.00 56.12 195 LYS A O 1
ATOM 1527 N N . ASP A 1 196 ? 31.513 11.128 -3.449 1.00 63.06 196 ASP A N 1
ATOM 1528 C CA . ASP A 1 196 ? 32.673 10.478 -2.841 1.00 63.06 196 ASP A CA 1
ATOM 1529 C C . ASP A 1 196 ? 32.387 10.113 -1.378 1.00 63.06 196 ASP A C 1
ATOM 1531 O O . ASP A 1 196 ? 32.668 8.993 -0.957 1.00 63.06 196 ASP A O 1
ATOM 1535 N N . LEU A 1 197 ? 31.705 10.993 -0.636 1.00 52.16 197 LEU A N 1
ATOM 1536 C CA . LEU A 1 197 ? 31.218 10.736 0.718 1.00 52.16 197 LEU A CA 1
ATOM 1537 C C . LEU A 1 197 ? 30.165 9.618 0.737 1.00 52.16 197 LEU A C 1
ATOM 1539 O O . LEU A 1 197 ? 30.250 8.727 1.578 1.00 52.16 197 LEU A O 1
ATOM 1543 N N . LEU A 1 198 ? 29.208 9.602 -0.204 1.00 47.56 198 LEU A N 1
ATOM 1544 C CA . LEU A 1 198 ? 28.265 8.481 -0.334 1.00 47.56 198 LEU A CA 1
ATOM 1545 C C . LEU A 1 198 ? 28.995 7.173 -0.660 1.00 47.56 198 LEU A C 1
ATOM 1547 O O . LEU A 1 198 ? 28.642 6.132 -0.119 1.00 47.56 198 LEU A O 1
ATOM 1551 N N . GLY A 1 199 ? 30.009 7.216 -1.527 1.00 52.91 199 GLY A N 1
ATOM 1552 C CA . GLY A 1 199 ? 30.848 6.064 -1.846 1.00 52.91 199 GLY A CA 1
ATOM 1553 C C . GLY A 1 199 ? 31.605 5.552 -0.620 1.00 52.91 199 GLY A C 1
ATOM 1554 O O . GLY A 1 199 ? 31.576 4.358 -0.335 1.00 52.91 199 GLY A O 1
ATOM 1555 N N . ALA A 1 200 ? 32.211 6.450 0.157 1.00 51.50 200 ALA A N 1
ATOM 1556 C CA . ALA A 1 200 ? 32.942 6.116 1.375 1.00 51.50 200 ALA A CA 1
ATOM 1557 C C . ALA A 1 200 ? 32.025 5.566 2.482 1.00 51.50 200 ALA A C 1
ATOM 1559 O O . ALA A 1 200 ? 32.385 4.592 3.143 1.00 51.50 200 ALA A O 1
ATOM 1560 N N . LEU A 1 201 ? 30.829 6.138 2.649 1.00 42.88 201 LEU A N 1
ATOM 1561 C CA . LEU A 1 201 ? 29.812 5.679 3.603 1.00 42.88 201 LEU A CA 1
ATOM 1562 C C . LEU A 1 201 ? 29.144 4.362 3.182 1.00 42.88 201 LEU A C 1
ATOM 1564 O O . LEU A 1 201 ? 28.714 3.598 4.036 1.00 42.88 201 LEU A O 1
ATOM 1568 N N . MET A 1 202 ? 29.066 4.062 1.884 1.00 43.34 202 MET A N 1
ATOM 1569 C CA . MET A 1 202 ? 28.605 2.750 1.412 1.00 43.34 202 MET A CA 1
ATOM 1570 C C . MET A 1 202 ? 29.678 1.663 1.563 1.00 43.34 202 MET A C 1
ATOM 1572 O O . MET A 1 202 ? 29.339 0.495 1.724 1.00 43.34 202 MET A O 1
ATOM 1576 N N . VAL A 1 203 ? 30.965 2.028 1.556 1.00 43.56 203 VAL A N 1
ATOM 1577 C CA . VAL A 1 203 ? 32.084 1.097 1.797 1.00 43.56 203 VAL A CA 1
ATOM 1578 C C . VAL A 1 203 ? 32.336 0.872 3.295 1.00 43.56 203 VAL A C 1
ATOM 1580 O O . VAL A 1 203 ? 32.716 -0.227 3.696 1.00 43.56 203 VAL A O 1
ATOM 1583 N N . LYS A 1 204 ? 32.101 1.880 4.142 1.00 43.75 204 LYS A N 1
ATOM 1584 C CA . LYS A 1 204 ? 32.126 1.763 5.606 1.00 43.75 204 LYS A CA 1
ATOM 1585 C C . LYS A 1 204 ? 30.695 1.720 6.130 1.00 43.75 204 LYS A C 1
ATOM 1587 O O . LYS A 1 204 ? 30.117 2.767 6.393 1.00 43.75 204 LYS A O 1
ATOM 1592 N N . GLY A 1 205 ? 30.138 0.517 6.288 1.00 37.97 205 GLY A N 1
ATOM 1593 C CA . GLY A 1 205 ? 28.826 0.323 6.914 1.00 37.97 205 GLY A CA 1
ATOM 1594 C C . GLY A 1 205 ? 28.675 1.187 8.172 1.00 37.97 205 GLY A C 1
ATOM 1595 O O . GLY A 1 205 ? 29.483 1.098 9.095 1.00 37.97 205 GLY A O 1
ATOM 1596 N N . ILE A 1 206 ? 27.684 2.077 8.163 1.00 35.62 206 ILE A N 1
ATOM 1597 C CA . ILE A 1 206 ? 27.475 3.087 9.201 1.00 35.62 206 ILE A CA 1
ATOM 1598 C C . ILE A 1 206 ? 26.983 2.389 10.477 1.00 35.62 206 ILE A C 1
ATOM 1600 O O . ILE A 1 206 ? 25.810 2.041 10.583 1.00 35.62 206 ILE A O 1
ATOM 1604 N N . SER A 1 207 ? 27.868 2.201 11.453 1.00 37.44 207 SER A N 1
ATOM 1605 C CA . SER A 1 207 ? 27.497 2.028 12.861 1.00 37.44 207 SER A CA 1
ATOM 1606 C C . SER A 1 207 ? 27.665 3.366 13.587 1.00 37.44 207 SER A C 1
ATOM 1608 O O . SER A 1 207 ? 28.717 3.996 13.469 1.00 37.44 207 SER A O 1
ATOM 1610 N N . GLU A 1 208 ? 26.631 3.801 14.312 1.00 35.03 208 GLU A N 1
ATOM 1611 C CA . GLU A 1 208 ? 26.642 5.013 15.146 1.00 35.03 208 GLU A CA 1
ATOM 1612 C C . GLU A 1 208 ? 27.765 4.970 16.206 1.00 35.03 208 GLU A C 1
ATOM 1614 O O . GLU A 1 208 ? 28.064 3.892 16.726 1.00 35.03 208 GLU A O 1
ATOM 1619 N N . PRO A 1 209 ? 28.389 6.110 16.561 1.00 37.78 209 PRO A N 1
ATOM 1620 C CA . PRO A 1 209 ? 29.366 6.148 17.639 1.00 37.78 209 PRO A CA 1
ATOM 1621 C C . PRO A 1 209 ? 28.674 6.277 19.004 1.00 37.78 209 PRO A C 1
ATOM 1623 O O . PRO A 1 209 ? 27.991 7.264 19.285 1.00 37.78 209 PRO A O 1
ATOM 1626 N N . ASP A 1 210 ? 28.904 5.292 19.873 1.00 33.19 210 ASP A N 1
ATOM 1627 C CA . ASP A 1 210 ? 28.622 5.392 21.304 1.00 33.19 210 ASP A CA 1
ATOM 1628 C C . ASP A 1 210 ? 29.603 6.367 21.977 1.00 33.19 210 ASP A C 1
ATOM 1630 O O . ASP A 1 210 ? 30.822 6.292 21.806 1.00 33.19 210 ASP A O 1
ATOM 1634 N N . ASN A 1 211 ? 29.051 7.279 22.779 1.00 38.47 211 ASN A N 1
ATOM 1635 C CA . ASN A 1 211 ? 29.799 8.186 23.644 1.00 38.47 211 ASN A CA 1
ATOM 1636 C C . ASN A 1 211 ? 30.504 7.410 24.768 1.00 38.47 211 ASN A C 1
ATOM 1638 O O . ASN A 1 211 ? 29.835 6.770 25.581 1.00 38.47 211 ASN A O 1
ATOM 1642 N N . ALA A 1 212 ? 31.820 7.576 24.906 1.00 34.59 212 ALA A N 1
ATOM 1643 C CA . ALA A 1 212 ? 32.514 7.337 26.169 1.00 34.59 212 ALA A CA 1
ATOM 1644 C C . ALA A 1 212 ? 33.739 8.252 26.318 1.00 34.59 212 ALA A C 1
ATOM 1646 O O . ALA A 1 212 ? 34.621 8.290 25.462 1.00 34.59 212 ALA A O 1
ATOM 1647 N N . ASP A 1 213 ? 33.755 8.980 27.435 1.00 37.56 213 ASP A N 1
ATOM 1648 C CA . ASP A 1 213 ? 34.882 9.731 27.982 1.00 37.56 213 ASP A CA 1
ATOM 1649 C C . ASP A 1 213 ? 36.128 8.846 28.151 1.00 37.56 213 ASP A C 1
ATOM 1651 O O . ASP A 1 213 ? 36.051 7.833 28.841 1.00 37.56 213 ASP A O 1
ATOM 1655 N N . GLU A 1 214 ? 37.300 9.293 27.686 1.00 36.44 214 GLU A N 1
ATOM 1656 C CA . GLU A 1 214 ? 38.515 9.184 28.504 1.00 36.44 214 GLU A CA 1
ATOM 1657 C C . GLU A 1 214 ? 39.623 10.151 28.064 1.00 36.44 214 GLU A C 1
ATOM 1659 O O . GLU A 1 214 ? 40.027 10.239 26.907 1.00 36.44 214 GLU A O 1
ATOM 1664 N N . ALA A 1 215 ? 40.112 10.898 29.049 1.00 34.41 215 ALA A N 1
ATOM 1665 C CA . ALA A 1 215 ? 41.278 11.754 28.977 1.00 34.41 215 ALA A CA 1
ATOM 1666 C C . ALA A 1 215 ? 42.556 10.939 29.228 1.00 34.41 215 ALA A C 1
ATOM 1668 O O . ALA A 1 215 ? 42.568 10.153 30.170 1.00 34.41 215 ALA A O 1
ATOM 1669 N N . ALA A 1 216 ? 43.638 11.211 28.485 1.00 35.00 216 ALA A N 1
ATOM 1670 C CA . ALA A 1 216 ? 44.985 11.499 29.013 1.00 35.00 216 ALA A CA 1
ATOM 1671 C C . ALA 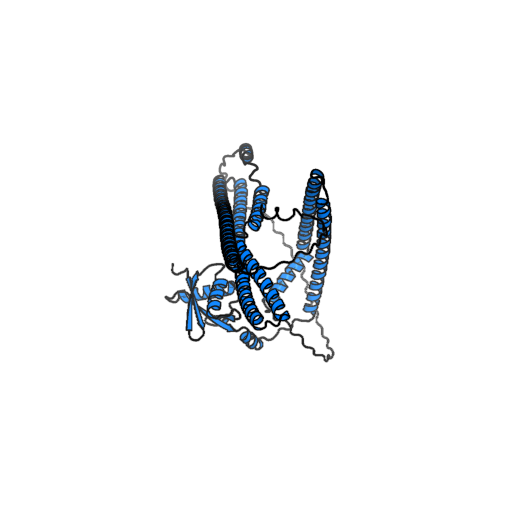A 1 216 ? 46.107 11.349 27.959 1.00 35.00 216 ALA A C 1
ATOM 1673 O O . ALA A 1 216 ? 46.169 10.384 27.211 1.00 35.00 216 ALA A O 1
ATOM 1674 N N . GLU A 1 217 ? 47.047 12.299 28.041 1.00 32.47 217 GLU A N 1
ATOM 1675 C CA . GLU A 1 217 ? 48.491 12.188 27.755 1.00 32.47 217 GLU A CA 1
ATOM 1676 C C . GLU A 1 217 ? 49.005 12.108 26.299 1.00 32.47 217 GLU A C 1
ATOM 1678 O O . GLU A 1 217 ? 49.218 11.054 25.710 1.00 32.47 217 GLU A O 1
ATOM 1683 N N . ARG A 1 218 ? 49.399 13.288 25.788 1.00 37.19 218 ARG A N 1
ATOM 1684 C CA . ARG A 1 218 ? 50.447 13.460 24.762 1.00 37.19 218 ARG A CA 1
ATOM 1685 C C . ARG A 1 218 ? 51.843 13.215 25.357 1.00 37.19 218 ARG A C 1
ATOM 1687 O O . ARG A 1 218 ? 52.113 13.695 26.461 1.00 37.19 218 ARG A O 1
ATOM 1694 N N . PRO A 1 219 ? 52.789 12.699 24.550 1.00 38.94 219 PRO A N 1
ATOM 1695 C CA . PRO A 1 219 ? 54.062 13.411 24.443 1.00 38.94 219 PRO A CA 1
ATOM 1696 C C . PRO A 1 219 ? 54.628 13.558 23.014 1.00 38.94 219 PRO A C 1
ATOM 1698 O O . PRO A 1 219 ? 54.543 12.676 22.172 1.00 38.94 219 PRO A O 1
ATOM 1701 N N . ALA A 1 220 ? 55.226 14.737 22.835 1.00 34.69 220 ALA A N 1
ATOM 1702 C CA . ALA A 1 220 ? 56.334 15.190 21.988 1.00 34.69 220 ALA A CA 1
ATOM 1703 C C . ALA A 1 220 ? 56.880 14.358 20.796 1.00 34.69 220 ALA A C 1
ATOM 1705 O O . ALA A 1 220 ? 57.470 13.300 20.978 1.00 34.69 220 ALA A O 1
ATOM 1706 N N . ALA A 1 221 ? 56.895 15.059 19.649 1.00 36.00 221 ALA A N 1
ATOM 1707 C CA . ALA A 1 221 ? 58.011 15.310 18.717 1.00 36.00 221 ALA A CA 1
ATOM 1708 C C . ALA A 1 221 ? 58.673 14.149 17.950 1.00 36.00 221 ALA A C 1
ATOM 1710 O O . ALA A 1 221 ? 59.361 13.323 18.549 1.00 36.00 221 ALA A O 1
ATOM 1711 N N . ARG A 1 222 ? 58.680 14.260 16.609 1.00 32.31 222 ARG A N 1
ATOM 1712 C CA . ARG A 1 222 ? 59.922 14.389 15.819 1.00 32.31 222 ARG A CA 1
ATOM 1713 C C . ARG A 1 222 ? 59.678 14.741 14.347 1.00 32.31 222 ARG A C 1
ATOM 1715 O O . ARG A 1 222 ? 58.692 14.305 13.768 1.00 32.31 222 ARG A O 1
ATOM 1722 N N . ASP A 1 223 ? 60.619 15.527 13.837 1.00 38.38 223 ASP A N 1
ATOM 1723 C CA . ASP A 1 223 ? 60.886 15.891 12.445 1.00 38.38 223 ASP A CA 1
ATOM 1724 C C . ASP A 1 223 ? 61.158 14.658 11.559 1.00 38.38 223 ASP A C 1
ATOM 1726 O O . ASP A 1 223 ? 61.618 13.638 12.076 1.00 38.38 223 ASP A O 1
ATOM 1730 N N . ASP A 1 224 ? 60.884 14.751 10.254 1.00 39.22 224 ASP A N 1
ATOM 1731 C CA . ASP A 1 224 ? 61.922 14.682 9.209 1.00 39.22 224 ASP A CA 1
ATOM 1732 C C . ASP A 1 224 ? 61.321 14.866 7.795 1.00 39.22 224 ASP A C 1
ATOM 1734 O O . ASP A 1 224 ? 60.215 14.427 7.480 1.00 39.22 224 ASP A O 1
ATOM 1738 N N . ASP A 1 225 ? 62.115 15.593 7.013 1.00 43.34 225 ASP A N 1
ATOM 1739 C CA . ASP A 1 225 ? 62.129 15.934 5.588 1.00 43.34 225 ASP A CA 1
ATOM 1740 C C . ASP A 1 225 ? 61.588 14.888 4.585 1.00 43.34 225 ASP A C 1
ATOM 1742 O O . ASP A 1 225 ? 61.777 13.690 4.763 1.00 43.34 225 ASP A O 1
ATOM 1746 N N . GLU A 1 226 ? 61.028 15.348 3.456 1.00 39.91 226 GLU A N 1
ATOM 1747 C CA . GLU A 1 226 ? 61.673 15.213 2.132 1.00 39.91 226 GLU A CA 1
ATOM 1748 C C . GLU A 1 226 ? 60.844 15.880 1.012 1.00 39.91 226 GLU A C 1
ATOM 1750 O O . GLU A 1 226 ? 59.624 15.746 0.912 1.00 39.91 226 GLU A O 1
ATOM 1755 N N . GLU A 1 227 ? 61.560 16.660 0.203 1.00 44.00 227 GLU A N 1
ATOM 1756 C CA . GLU A 1 227 ? 61.145 17.301 -1.043 1.00 44.00 227 GLU A CA 1
ATOM 1757 C C . GLU A 1 227 ? 60.986 16.252 -2.156 1.00 44.00 227 GLU A C 1
ATOM 1759 O O . GLU A 1 227 ? 61.717 15.269 -2.158 1.00 44.00 227 GLU A O 1
ATOM 1764 N N . ASP A 1 228 ? 60.126 16.502 -3.150 1.00 41.00 228 ASP A N 1
ATOM 1765 C CA . ASP A 1 228 ? 60.473 16.165 -4.537 1.00 41.00 228 ASP A CA 1
ATOM 1766 C C . ASP A 1 228 ? 59.644 16.972 -5.552 1.00 41.00 228 ASP A C 1
ATOM 1768 O O . ASP A 1 228 ? 58.411 16.943 -5.600 1.00 41.00 228 ASP A O 1
ATOM 1772 N N . GLU A 1 229 ? 60.388 17.713 -6.373 1.00 46.47 229 GLU A N 1
ATOM 1773 C CA . GLU A 1 229 ? 59.973 18.418 -7.581 1.00 46.47 229 GLU A CA 1
ATOM 1774 C C . GLU A 1 229 ? 59.656 17.416 -8.704 1.00 46.47 229 GLU A C 1
ATOM 1776 O O . GLU A 1 229 ? 60.461 16.532 -8.992 1.00 46.47 229 GLU A O 1
ATOM 1781 N N . ILE A 1 230 ? 58.547 17.597 -9.432 1.00 39.62 230 ILE A N 1
ATOM 1782 C CA . ILE A 1 230 ? 58.410 17.034 -10.786 1.00 39.62 230 ILE A CA 1
ATOM 1783 C C . ILE A 1 230 ? 57.849 18.091 -11.740 1.00 39.62 230 ILE A C 1
ATOM 1785 O O . ILE A 1 230 ? 56.657 18.400 -11.756 1.00 39.62 230 ILE A O 1
ATOM 1789 N N . ASP A 1 231 ? 58.756 18.583 -12.582 1.00 43.69 231 ASP A N 1
ATOM 1790 C CA . ASP A 1 231 ? 58.510 19.258 -13.851 1.00 43.69 231 ASP A CA 1
ATOM 1791 C C . ASP A 1 231 ? 57.715 18.369 -14.820 1.00 43.69 231 ASP A C 1
ATOM 1793 O O . ASP A 1 231 ? 58.113 17.235 -15.097 1.00 43.69 231 ASP A O 1
ATOM 1797 N N . GLN A 1 232 ? 56.678 18.919 -15.461 1.00 35.75 232 GLN A N 1
ATOM 1798 C CA . GLN A 1 232 ? 56.275 18.471 -16.799 1.00 35.75 232 GLN A CA 1
ATOM 1799 C C . GLN A 1 232 ? 55.938 19.657 -17.702 1.00 35.75 232 GLN A C 1
ATOM 1801 O O . GLN A 1 232 ? 54.845 20.223 -17.695 1.00 35.75 232 GLN A O 1
ATOM 1806 N N . GLU A 1 233 ? 56.923 19.991 -18.530 1.00 36.50 233 GLU A N 1
ATOM 1807 C CA . GLU A 1 233 ? 56.808 20.863 -19.683 1.00 36.50 233 GLU A CA 1
ATOM 1808 C C . GLU A 1 233 ? 56.430 20.033 -20.927 1.00 36.50 233 GLU A C 1
ATOM 1810 O O . GLU A 1 233 ? 57.067 19.031 -21.234 1.00 36.50 233 GLU A O 1
ATOM 1815 N N . SER A 1 234 ? 55.428 20.524 -21.665 1.00 40.06 234 SER A N 1
ATOM 1816 C CA . SER A 1 234 ? 55.318 20.521 -23.135 1.00 40.06 234 SER A CA 1
ATOM 1817 C C . SER A 1 234 ? 55.385 19.193 -23.913 1.00 40.06 234 SER A C 1
ATOM 1819 O O . SER A 1 234 ? 56.413 18.534 -23.978 1.00 40.06 234 SER A O 1
ATOM 1821 N N . MET A 1 235 ? 54.348 18.926 -24.720 1.00 37.81 235 MET A N 1
ATOM 1822 C CA . MET A 1 235 ? 54.489 18.947 -26.189 1.00 37.81 235 MET A CA 1
ATOM 1823 C C . MET A 1 235 ? 53.123 18.960 -26.889 1.00 37.81 235 MET A C 1
ATOM 1825 O O . MET A 1 235 ? 52.318 18.036 -26.804 1.00 37.81 235 MET A O 1
ATOM 1829 N N . ARG A 1 236 ? 52.907 20.044 -27.640 1.00 43.38 236 ARG A N 1
ATOM 1830 C CA . ARG A 1 236 ? 51.929 20.167 -28.725 1.00 43.38 236 ARG A CA 1
ATOM 1831 C C . ARG A 1 236 ? 52.304 19.228 -29.873 1.00 43.38 236 ARG A C 1
ATOM 1833 O O . ARG A 1 236 ? 53.474 19.161 -30.239 1.00 43.38 236 ARG A O 1
ATOM 1840 N N . SER A 1 237 ? 51.313 18.662 -30.557 1.00 36.66 237 SER A N 1
ATOM 1841 C CA . SER A 1 237 ? 51.428 18.450 -32.003 1.00 36.66 237 SER A CA 1
ATOM 1842 C C . SER A 1 237 ? 50.077 18.633 -32.690 1.00 36.66 237 SER A C 1
ATOM 1844 O O . SER A 1 237 ? 49.069 18.034 -32.325 1.00 36.66 237 SER A O 1
ATOM 1846 N N . GLU A 1 238 ? 50.085 19.551 -33.652 1.00 39.84 238 GLU A N 1
ATOM 1847 C CA . GLU A 1 238 ? 49.059 19.776 -34.661 1.00 39.84 238 GLU A CA 1
ATOM 1848 C C . GLU A 1 238 ? 49.203 18.719 -35.766 1.00 39.84 238 GLU A C 1
ATOM 1850 O O . GLU A 1 238 ? 50.315 18.306 -36.098 1.00 39.84 238 GLU A O 1
ATOM 1855 N N . GLY A 1 239 ? 48.090 18.322 -36.382 1.00 33.22 239 GLY A N 1
ATOM 1856 C CA . GLY A 1 239 ? 48.082 17.420 -37.533 1.00 33.22 239 GLY A CA 1
ATOM 1857 C C . GLY A 1 239 ? 46.734 17.447 -38.239 1.00 33.22 239 GLY A C 1
ATOM 1858 O O . GLY A 1 239 ? 45.846 16.664 -37.925 1.00 33.22 239 GLY A O 1
ATOM 1859 N N . SER A 1 240 ? 46.588 18.402 -39.155 1.00 36.44 240 SER A N 1
ATOM 1860 C CA . SER A 1 240 ? 45.401 18.662 -39.971 1.00 36.44 240 SER A CA 1
ATOM 1861 C C . SER A 1 240 ? 45.459 17.945 -41.328 1.00 36.44 240 SER A C 1
ATOM 1863 O O . SER A 1 240 ? 46.536 17.817 -41.908 1.00 36.44 240 SER A O 1
ATOM 1865 N N . ALA A 1 241 ? 44.258 17.641 -41.832 1.00 37.44 241 ALA A N 1
ATOM 1866 C CA . ALA A 1 241 ? 43.808 17.665 -43.229 1.00 37.44 241 ALA A CA 1
ATOM 1867 C C . ALA A 1 241 ? 44.055 16.472 -44.183 1.00 37.44 241 ALA A C 1
ATOM 1869 O O . ALA A 1 241 ? 45.164 16.175 -44.617 1.00 37.44 241 ALA A O 1
ATOM 1870 N N . ASP A 1 242 ? 42.897 15.951 -44.609 1.00 36.28 242 ASP A N 1
ATOM 1871 C CA . ASP A 1 242 ? 42.447 15.746 -45.991 1.00 36.28 242 ASP A CA 1
ATOM 1872 C C . ASP A 1 242 ? 42.985 14.575 -46.820 1.00 36.28 242 ASP A C 1
ATOM 1874 O O . ASP A 1 242 ? 44.082 14.582 -47.373 1.00 36.28 242 ASP A O 1
ATOM 1878 N N . ASN A 1 243 ? 42.095 13.607 -47.043 1.00 36.44 243 ASN A N 1
ATOM 1879 C CA . ASN A 1 243 ? 41.420 13.374 -48.328 1.00 36.44 243 ASN A CA 1
ATOM 1880 C C . ASN A 1 243 ? 40.576 12.103 -48.189 1.00 36.44 243 ASN A C 1
ATOM 1882 O O . ASN A 1 243 ? 41.070 11.143 -47.611 1.00 36.44 243 ASN A O 1
ATOM 1886 N N . LEU A 1 244 ? 39.355 12.077 -48.734 1.00 38.34 244 LEU A N 1
ATOM 1887 C CA . LEU A 1 244 ? 38.821 10.916 -49.461 1.00 38.34 244 LEU A CA 1
ATOM 1888 C C . LEU A 1 244 ? 37.468 11.243 -50.116 1.00 38.34 244 LEU A C 1
ATOM 1890 O O . LEU A 1 244 ? 36.456 11.469 -49.461 1.00 38.34 244 LEU A O 1
ATOM 1894 N N . ASP A 1 245 ? 37.570 11.301 -51.438 1.00 35.19 245 ASP A N 1
ATOM 1895 C CA . ASP A 1 245 ? 36.676 10.915 -52.526 1.00 35.19 245 ASP A CA 1
ATOM 1896 C C . ASP A 1 245 ? 35.163 10.692 -52.338 1.00 35.19 245 ASP A C 1
ATOM 1898 O O . ASP A 1 245 ? 34.643 10.021 -51.452 1.00 35.19 245 ASP A O 1
ATOM 1902 N N . SER A 1 246 ? 34.502 11.227 -53.361 1.00 41.16 246 SER A N 1
ATOM 1903 C CA . SER A 1 246 ? 33.099 11.279 -53.749 1.00 41.16 246 SER A CA 1
ATOM 1904 C C . SER A 1 246 ? 32.428 9.943 -54.093 1.00 41.16 246 SER A C 1
ATOM 1906 O O . SER A 1 246 ? 32.992 9.124 -54.818 1.00 41.16 246 SER A O 1
ATOM 1908 N N . GLU A 1 247 ? 31.146 9.828 -53.728 1.00 34.56 247 GLU A N 1
ATOM 1909 C CA . GLU A 1 247 ? 30.187 8.832 -54.231 1.00 34.56 247 GLU A CA 1
ATOM 1910 C C . GLU A 1 247 ? 28.945 9.498 -54.877 1.00 34.56 247 GLU A C 1
ATOM 1912 O O . GLU A 1 247 ? 28.705 10.689 -54.657 1.00 34.56 247 GLU A O 1
ATOM 1917 N N . PRO A 1 248 ? 28.183 8.773 -55.727 1.00 45.28 248 PRO A N 1
ATOM 1918 C CA . PRO A 1 248 ? 27.382 9.373 -56.790 1.00 45.28 248 PRO A CA 1
ATOM 1919 C C . PRO A 1 248 ? 25.942 9.725 -56.390 1.00 45.28 248 PRO A C 1
ATOM 1921 O O . PRO A 1 248 ? 25.281 9.039 -55.608 1.00 45.28 248 PRO A O 1
ATOM 1924 N N . GLU A 1 249 ? 25.445 10.787 -57.022 1.00 37.00 249 GLU A N 1
ATOM 1925 C CA . GLU A 1 249 ? 24.094 11.335 -56.906 1.00 37.00 249 GLU A CA 1
ATOM 1926 C C . GLU A 1 249 ? 23.004 10.300 -57.248 1.00 37.00 249 GLU A C 1
ATOM 1928 O O . GLU A 1 249 ? 23.000 9.691 -58.320 1.00 37.00 249 GLU A O 1
ATOM 1933 N N . ARG A 1 250 ? 22.032 10.136 -56.341 1.00 37.44 250 ARG A N 1
ATOM 1934 C CA . ARG A 1 250 ? 20.721 9.542 -56.633 1.00 37.44 250 ARG A CA 1
ATOM 1935 C C . ARG A 1 250 ? 19.664 10.639 -56.590 1.00 37.44 250 ARG A C 1
ATOM 1937 O O . ARG A 1 250 ? 19.542 11.345 -55.591 1.00 37.44 250 ARG A O 1
ATOM 1944 N N . ASP A 1 251 ? 18.897 10.735 -57.670 1.00 40.03 251 ASP A N 1
ATOM 1945 C CA . ASP A 1 251 ? 17.777 11.656 -57.849 1.00 40.03 251 ASP A CA 1
ATOM 1946 C C . ASP A 1 251 ? 16.737 11.531 -56.720 1.00 40.03 251 ASP A C 1
ATOM 1948 O O . ASP A 1 251 ? 15.911 10.616 -56.704 1.00 40.03 251 ASP A O 1
ATOM 1952 N N . LEU A 1 252 ? 16.752 12.481 -55.778 1.00 38.44 252 LEU A N 1
ATOM 1953 C CA . LEU A 1 252 ? 15.653 12.712 -54.843 1.00 38.44 252 LEU A CA 1
ATOM 1954 C C . LEU A 1 252 ? 14.653 13.695 -55.459 1.00 38.44 252 LEU A C 1
ATOM 1956 O O . LEU A 1 252 ? 14.955 14.865 -55.707 1.00 38.44 252 LEU A O 1
ATOM 1960 N N . VAL A 1 253 ? 13.424 13.214 -55.644 1.00 44.38 253 VAL A N 1
ATOM 1961 C CA . VAL A 1 253 ? 12.237 14.018 -55.947 1.00 44.38 253 VAL A CA 1
ATOM 1962 C C . VAL A 1 253 ? 12.065 15.065 -54.841 1.00 44.38 253 VAL A C 1
ATOM 1964 O O . VAL A 1 253 ? 11.647 14.754 -53.727 1.00 44.38 253 VAL A O 1
ATOM 1967 N N . ARG A 1 254 ? 12.415 16.322 -55.136 1.00 39.69 254 ARG A N 1
ATOM 1968 C CA . ARG A 1 254 ? 12.246 17.452 -54.215 1.00 39.69 254 ARG A CA 1
ATOM 1969 C C . ARG A 1 254 ? 10.760 17.769 -54.048 1.00 39.69 254 ARG A C 1
ATOM 1971 O O . ARG A 1 254 ? 10.167 18.437 -54.893 1.00 39.69 254 ARG A O 1
ATOM 1978 N N . PHE A 1 255 ? 10.176 17.337 -52.934 1.00 41.50 255 PHE A N 1
ATOM 1979 C CA . PHE A 1 255 ? 8.950 17.940 -52.417 1.00 41.50 255 PHE A CA 1
ATOM 1980 C C . PHE A 1 255 ? 9.225 19.412 -52.089 1.00 41.50 255 PHE A C 1
ATOM 1982 O O . PHE A 1 255 ? 10.218 19.743 -51.438 1.00 41.50 255 PHE A O 1
ATOM 1989 N N . SER A 1 256 ? 8.381 20.320 -52.584 1.00 49.56 256 SER A N 1
ATOM 1990 C CA . SER A 1 256 ? 8.603 21.748 -52.370 1.00 49.56 256 SER A CA 1
ATOM 1991 C C . SER A 1 256 ? 8.306 22.109 -50.913 1.00 49.56 256 SER A C 1
ATOM 1993 O O . SER A 1 256 ? 7.296 21.706 -50.335 1.00 49.56 256 SER A O 1
ATOM 1995 N N . THR A 1 257 ? 9.162 22.936 -50.318 1.00 45.44 257 THR A N 1
ATOM 1996 C CA . THR A 1 257 ? 9.047 23.453 -48.942 1.00 45.44 257 THR A CA 1
ATOM 1997 C C . THR A 1 257 ? 7.704 24.160 -48.673 1.00 45.44 257 THR A C 1
ATOM 1999 O O . THR A 1 257 ? 7.320 24.378 -47.525 1.00 45.44 257 THR A O 1
ATOM 2002 N N . GLN A 1 258 ? 6.961 24.518 -49.727 1.00 42.44 258 GLN A N 1
ATOM 2003 C CA . GLN A 1 258 ? 5.609 25.074 -49.653 1.00 42.44 258 GLN A CA 1
ATOM 2004 C C . GLN A 1 258 ? 4.534 24.033 -49.310 1.00 42.44 258 GLN A C 1
ATOM 2006 O O . GLN A 1 258 ? 3.603 24.368 -48.579 1.00 42.44 258 GLN A O 1
ATOM 2011 N N . GLN A 1 259 ? 4.662 22.786 -49.771 1.00 46.88 259 GLN A N 1
ATOM 2012 C CA . GLN A 1 259 ? 3.696 21.723 -49.458 1.00 46.88 259 GLN A CA 1
ATOM 2013 C C . GLN A 1 259 ? 3.796 21.284 -47.990 1.00 46.88 259 GLN A C 1
ATOM 2015 O O . GLN A 1 259 ? 2.775 21.059 -47.342 1.00 46.88 259 GLN A O 1
ATOM 2020 N N . TYR A 1 260 ? 5.009 21.287 -47.430 1.00 49.03 260 TYR A N 1
ATOM 2021 C CA . TYR A 1 260 ? 5.248 20.989 -46.014 1.00 49.03 260 TYR A CA 1
ATOM 2022 C C . TYR A 1 260 ? 4.640 22.059 -45.084 1.00 49.03 260 TYR A C 1
ATOM 2024 O O . TYR A 1 260 ? 4.009 21.747 -44.077 1.00 49.03 260 TYR A O 1
ATOM 2032 N N . LYS A 1 261 ? 4.727 23.345 -45.464 1.00 46.19 261 LYS A N 1
ATOM 2033 C CA . LYS A 1 261 ? 4.111 24.450 -44.703 1.00 46.19 261 LYS A CA 1
ATOM 2034 C C . LYS A 1 261 ? 2.580 24.410 -44.704 1.00 46.19 261 LYS A C 1
ATOM 2036 O O . LYS A 1 261 ? 1.972 24.820 -43.720 1.00 46.19 261 LYS A O 1
ATOM 2041 N N . GLN A 1 262 ? 1.956 23.912 -45.774 1.00 48.19 262 GLN A N 1
ATOM 2042 C CA . GLN A 1 262 ? 0.502 23.727 -45.814 1.00 48.19 262 GLN A CA 1
ATOM 2043 C C . GLN A 1 262 ? 0.046 22.570 -44.913 1.00 48.19 262 GLN A C 1
ATOM 2045 O O . GLN A 1 262 ? -0.942 22.733 -44.200 1.00 48.19 262 GLN A O 1
ATOM 2050 N N . TYR A 1 263 ? 0.798 21.465 -44.851 1.00 48.91 263 TYR A N 1
ATOM 2051 C CA . TYR A 1 263 ? 0.505 20.350 -43.939 1.00 48.91 263 TYR A CA 1
ATOM 2052 C C . TYR A 1 263 ? 0.674 20.721 -42.458 1.00 48.91 263 TYR A C 1
ATOM 2054 O O . TYR A 1 263 ? -0.202 20.421 -41.649 1.00 48.91 263 TYR A O 1
ATOM 2062 N N . ALA A 1 264 ? 1.731 21.460 -42.105 1.00 45.66 264 ALA A N 1
ATOM 2063 C CA . ALA A 1 264 ? 1.968 21.905 -40.728 1.00 45.66 264 ALA A CA 1
ATOM 2064 C C . ALA A 1 264 ? 0.858 22.831 -40.183 1.00 45.66 264 ALA A C 1
ATOM 2066 O O . ALA A 1 264 ? 0.603 22.854 -38.982 1.00 45.66 264 ALA A O 1
ATOM 2067 N N . SER A 1 265 ? 0.159 23.566 -41.058 1.00 42.06 265 SER A N 1
ATOM 2068 C CA . SER A 1 265 ? -0.953 24.451 -40.673 1.00 42.06 265 SER A CA 1
ATOM 2069 C C . SER A 1 265 ? -2.286 23.734 -40.401 1.00 42.06 265 SER A C 1
ATOM 2071 O O . SER A 1 265 ? -3.216 24.359 -39.896 1.00 42.06 265 SER A O 1
ATOM 2073 N N . LEU A 1 266 ? -2.383 22.434 -40.710 1.00 40.34 266 LEU A N 1
ATOM 2074 C CA . LEU A 1 266 ? -3.583 21.610 -40.500 1.00 40.34 266 LEU A CA 1
ATOM 2075 C C . LEU A 1 266 ? -3.560 20.821 -39.179 1.00 40.34 266 LEU A C 1
ATOM 2077 O O . LEU A 1 266 ? -4.550 20.176 -38.840 1.00 40.34 266 LEU A O 1
ATOM 2081 N N . VAL A 1 267 ? -2.462 20.882 -38.418 1.00 40.12 267 VAL A N 1
ATOM 2082 C CA . VAL A 1 267 ? -2.331 20.232 -37.106 1.00 40.12 267 VAL A CA 1
ATOM 2083 C C . VAL A 1 267 ? -3.061 21.084 -36.049 1.00 40.12 267 VAL A C 1
ATOM 2085 O O . VAL A 1 267 ? -2.654 22.222 -35.810 1.00 40.12 267 VAL A O 1
ATOM 2088 N N . PRO A 1 268 ? -4.142 20.594 -35.406 1.00 37.25 268 PRO A N 1
ATOM 2089 C CA . PRO A 1 268 ? -4.941 21.413 -34.494 1.00 37.25 268 PRO A CA 1
ATOM 2090 C C . PRO A 1 268 ? -4.142 21.907 -33.269 1.00 37.25 268 PRO A C 1
ATOM 2092 O O . PRO A 1 268 ? -3.419 21.116 -32.659 1.00 37.25 268 PRO A O 1
ATOM 2095 N N . PRO A 1 269 ? -4.334 23.163 -32.812 1.00 41.44 269 PRO A N 1
ATOM 2096 C CA . PRO A 1 269 ? -3.622 23.750 -31.664 1.00 41.44 269 PRO A CA 1
ATOM 2097 C C . PRO A 1 269 ? -3.910 23.078 -30.306 1.00 41.44 269 PRO A C 1
ATOM 2099 O O . PRO A 1 269 ? -3.235 23.368 -29.322 1.00 41.44 269 PRO A O 1
ATOM 2102 N N . ILE A 1 270 ? -4.850 22.127 -30.251 1.00 39.31 270 ILE A N 1
ATOM 2103 C CA . ILE A 1 270 ? -5.090 21.241 -29.094 1.00 39.31 270 ILE A CA 1
ATOM 2104 C C . ILE A 1 270 ? -3.875 20.328 -28.796 1.00 39.31 270 ILE A C 1
ATOM 2106 O O . ILE A 1 270 ? -3.789 19.737 -27.725 1.00 39.31 270 ILE A O 1
ATOM 2110 N N . LEU A 1 271 ? -2.903 20.244 -29.712 1.00 42.81 271 LEU A N 1
ATOM 2111 C CA . LEU A 1 271 ? -1.755 19.332 -29.662 1.00 42.81 271 LEU A CA 1
ATOM 2112 C C . LEU A 1 271 ? -0.458 19.954 -29.109 1.00 42.81 271 LEU A C 1
ATOM 2114 O O . LEU A 1 271 ? 0.607 19.343 -29.208 1.00 42.81 271 LEU A O 1
ATOM 2118 N N . ALA A 1 272 ? -0.520 21.154 -28.524 1.00 43.28 272 ALA A N 1
ATOM 2119 C CA . ALA A 1 272 ? 0.650 21.796 -27.932 1.00 43.28 272 ALA A CA 1
ATOM 2120 C C . ALA A 1 272 ? 1.013 21.165 -26.560 1.00 43.28 272 ALA A C 1
ATOM 2122 O O . ALA A 1 272 ? 0.130 21.015 -25.712 1.00 43.28 272 ALA A O 1
ATOM 2123 N N . PRO A 1 273 ? 2.302 20.864 -26.284 1.00 45.16 273 PRO A N 1
ATOM 2124 C CA . PRO A 1 273 ? 2.792 20.305 -25.015 1.00 45.16 273 PRO A CA 1
ATOM 2125 C C . PRO A 1 273 ? 2.218 20.915 -23.722 1.00 45.16 273 PRO A C 1
ATOM 2127 O O . PRO A 1 273 ? 1.860 20.130 -22.845 1.00 45.16 273 PRO A O 1
ATOM 2130 N N . PRO A 1 274 ? 2.052 22.251 -23.587 1.00 47.19 274 PRO A N 1
ATOM 2131 C CA . PRO A 1 274 ? 1.494 22.840 -22.367 1.00 47.19 274 PRO A CA 1
ATOM 2132 C C . PRO A 1 274 ? 0.051 22.407 -22.067 1.00 47.19 274 PRO A C 1
ATOM 2134 O O . PRO A 1 274 ? -0.338 22.362 -20.902 1.00 47.19 274 PRO A O 1
ATOM 2137 N N . VAL A 1 275 ? -0.737 22.051 -23.089 1.00 48.38 275 VAL A N 1
ATOM 2138 C CA . VAL A 1 275 ? -2.130 21.600 -22.924 1.00 48.38 275 VAL A CA 1
ATOM 2139 C C . VAL A 1 275 ? -2.179 20.181 -22.354 1.00 48.38 275 VAL A C 1
ATOM 2141 O O . VAL A 1 275 ? -3.009 19.896 -21.495 1.00 48.38 275 VAL A O 1
ATOM 2144 N N . LEU A 1 276 ? -1.265 19.298 -22.772 1.00 47.81 276 LEU A N 1
ATOM 2145 C CA . LEU A 1 276 ? -1.175 17.933 -22.244 1.00 47.81 276 LEU A CA 1
ATOM 2146 C C . LEU A 1 276 ? -0.632 17.913 -20.812 1.00 47.81 276 LEU A C 1
ATOM 2148 O O . LEU A 1 276 ? -1.209 17.235 -19.971 1.00 47.81 276 LEU A O 1
ATOM 2152 N N . THR A 1 277 ? 0.408 18.691 -20.501 1.00 50.91 277 THR A N 1
ATOM 2153 C CA . THR A 1 277 ? 0.937 18.786 -19.128 1.00 50.91 277 THR A CA 1
ATOM 2154 C C . THR A 1 277 ? -0.063 19.418 -18.162 1.00 50.91 277 THR A C 1
ATOM 2156 O O . THR A 1 277 ? -0.255 18.892 -17.074 1.00 50.91 277 THR A O 1
ATOM 2159 N N . SER A 1 278 ? -0.786 20.469 -18.569 1.00 59.31 278 SER A N 1
ATOM 2160 C CA . SER A 1 278 ? -1.853 21.064 -17.744 1.00 59.31 278 SER A CA 1
ATOM 2161 C C . SER A 1 278 ? -2.995 20.082 -17.475 1.00 59.31 278 SER A C 1
ATOM 2163 O O . SER A 1 278 ? -3.504 20.022 -16.359 1.00 59.31 278 SER A O 1
ATOM 2165 N N . ARG A 1 279 ? -3.387 19.289 -18.477 1.00 58.25 279 ARG A N 1
ATOM 2166 C CA . ARG A 1 279 ? -4.450 18.288 -18.336 1.00 58.25 279 ARG A CA 1
ATOM 2167 C C . ARG A 1 279 ? -4.003 17.108 -17.466 1.00 58.25 279 ARG A C 1
ATOM 2169 O O . ARG A 1 279 ? -4.820 16.572 -16.725 1.00 58.25 279 ARG A O 1
ATOM 2176 N N . ILE A 1 280 ? -2.716 16.753 -17.507 1.00 55.00 280 ILE A N 1
ATOM 2177 C CA . ILE A 1 280 ? -2.084 15.773 -16.611 1.00 55.00 280 ILE A CA 1
ATOM 2178 C C . ILE A 1 280 ? -2.068 16.283 -15.169 1.00 55.00 280 ILE A C 1
ATOM 2180 O O . ILE A 1 280 ? -2.497 15.549 -14.285 1.00 55.00 280 ILE A O 1
ATOM 2184 N N . ASP A 1 281 ? -1.657 17.528 -14.931 1.00 59.81 281 ASP A N 1
ATOM 2185 C CA . ASP A 1 281 ? -1.633 18.120 -13.588 1.00 59.81 281 ASP A CA 1
ATOM 2186 C C . ASP A 1 281 ? -3.045 18.240 -12.999 1.00 59.81 281 ASP A C 1
ATOM 2188 O O . ASP A 1 281 ? -3.272 17.894 -11.839 1.00 59.81 281 ASP A O 1
ATOM 2192 N N . ASP A 1 282 ? -4.025 18.667 -13.801 1.00 64.62 282 ASP A N 1
ATOM 2193 C CA . ASP A 1 282 ? -5.431 18.720 -13.387 1.00 64.62 282 ASP A CA 1
ATOM 2194 C C . ASP A 1 282 ? -5.993 17.326 -13.100 1.00 64.62 282 ASP A C 1
ATOM 2196 O O . ASP A 1 282 ? -6.778 17.150 -12.166 1.00 64.62 282 ASP A O 1
ATOM 2200 N N . MET A 1 283 ? -5.583 16.315 -13.868 1.00 58.47 283 MET A N 1
ATOM 2201 C CA . MET A 1 283 ? -5.961 14.927 -13.627 1.00 58.47 283 MET A CA 1
ATOM 2202 C C . MET A 1 283 ? -5.273 14.323 -12.411 1.00 58.47 283 MET A C 1
ATOM 2204 O O . MET A 1 283 ? -5.917 13.561 -11.701 1.00 58.47 283 MET A O 1
ATOM 2208 N N . GLN A 1 284 ? -4.007 14.641 -12.147 1.00 59.78 284 GLN A N 1
ATOM 2209 C CA . GLN A 1 284 ? -3.304 14.219 -10.938 1.00 59.78 284 GLN A CA 1
ATOM 2210 C C . GLN A 1 284 ? -3.930 14.874 -9.708 1.00 59.78 284 GLN A C 1
ATOM 2212 O O . GLN A 1 284 ? -4.230 14.175 -8.748 1.00 59.78 284 GLN A O 1
ATOM 2217 N N . LYS A 1 285 ? -4.253 16.170 -9.766 1.00 62.84 285 LYS A N 1
ATOM 2218 C CA . LYS A 1 285 ? -4.975 16.873 -8.694 1.00 62.84 285 LYS A CA 1
ATOM 2219 C C . LYS A 1 285 ? -6.379 16.311 -8.480 1.00 62.84 285 LYS A C 1
ATOM 2221 O O . LYS A 1 285 ? -6.759 16.046 -7.342 1.00 62.84 285 LYS A O 1
ATOM 2226 N N . LYS A 1 286 ? -7.137 16.063 -9.556 1.00 60.97 286 LYS A N 1
ATOM 2227 C CA . LYS A 1 286 ? -8.449 15.402 -9.467 1.00 60.97 286 LYS A CA 1
ATOM 2228 C C . LYS A 1 286 ? -8.326 13.969 -8.969 1.00 60.97 286 LYS A C 1
ATOM 2230 O O . LYS A 1 286 ? -9.151 13.566 -8.163 1.00 60.97 286 LYS A O 1
ATOM 2235 N N . LYS A 1 287 ? -7.306 13.208 -9.370 1.00 57.84 287 LYS A N 1
ATOM 2236 C CA . LYS A 1 287 ? -7.061 11.865 -8.839 1.00 57.84 287 LYS A CA 1
ATOM 2237 C C . LYS A 1 287 ? -6.731 11.919 -7.363 1.00 57.84 287 LYS A C 1
ATOM 2239 O O . LYS A 1 287 ? -7.425 11.264 -6.623 1.00 57.84 287 LYS A O 1
ATOM 2244 N N . VAL A 1 288 ? -5.769 12.710 -6.905 1.00 53.22 288 VAL A N 1
ATOM 2245 C CA . VAL A 1 288 ? -5.439 12.789 -5.470 1.00 53.22 288 VAL A CA 1
ATOM 2246 C C . VAL A 1 288 ? -6.672 13.188 -4.642 1.00 53.22 288 VAL A C 1
ATOM 2248 O O . VAL A 1 288 ? -6.899 12.629 -3.577 1.00 53.22 288 VAL A O 1
ATOM 2251 N N . ALA A 1 289 ? -7.539 14.057 -5.174 1.00 53.84 289 ALA A N 1
ATOM 2252 C CA . ALA A 1 289 ? -8.792 14.433 -4.517 1.00 53.84 289 ALA A CA 1
ATOM 2253 C C . ALA A 1 289 ? -9.920 13.375 -4.592 1.00 53.84 289 ALA A C 1
ATOM 2255 O O . ALA A 1 289 ? -10.763 13.337 -3.701 1.00 53.84 289 ALA A O 1
ATOM 2256 N N . THR A 1 290 ? -9.966 12.530 -5.632 1.00 54.34 290 THR A N 1
ATOM 2257 C CA . THR A 1 290 ? -11.062 11.556 -5.885 1.00 54.34 290 THR A CA 1
ATOM 2258 C C . THR A 1 290 ? -10.652 10.099 -5.600 1.00 54.34 290 THR A C 1
ATOM 2260 O O . THR A 1 290 ? -11.498 9.225 -5.460 1.00 54.34 290 THR A O 1
ATOM 2263 N N . VAL A 1 291 ? -9.348 9.821 -5.523 1.00 48.62 291 VAL A N 1
ATOM 2264 C CA . VAL A 1 291 ? -8.711 8.505 -5.317 1.00 48.62 291 VAL A CA 1
ATOM 2265 C C . VAL A 1 291 ? -8.408 8.253 -3.849 1.00 48.62 291 VAL A C 1
ATOM 2267 O O . VAL A 1 291 ? -7.891 7.192 -3.554 1.00 48.62 291 VAL A O 1
ATOM 2270 N N . VAL A 1 292 ? -8.856 9.100 -2.912 1.00 54.91 292 VAL A N 1
ATOM 2271 C CA . VAL A 1 292 ? -9.213 8.568 -1.587 1.00 54.91 292 VAL A CA 1
ATOM 2272 C C . VAL A 1 292 ? -10.328 7.562 -1.850 1.00 54.91 292 VAL A C 1
ATOM 2274 O O . VAL A 1 292 ? -11.500 7.930 -1.944 1.00 54.91 292 VAL A O 1
ATOM 2277 N N . SER A 1 293 ? -9.952 6.313 -2.139 1.00 67.19 293 SER A N 1
ATOM 2278 C CA . SER A 1 293 ? -10.876 5.365 -2.734 1.00 67.19 293 SER A CA 1
ATOM 2279 C C . SER A 1 293 ? -12.041 5.181 -1.781 1.00 67.19 293 SER A C 1
ATOM 2281 O O . SER A 1 293 ? -11.904 5.286 -0.560 1.00 67.19 293 SER A O 1
ATOM 2283 N N . SER A 1 294 ? -13.209 4.849 -2.320 1.00 68.38 294 SER A N 1
ATOM 2284 C CA . SER A 1 294 ? -14.372 4.503 -1.498 1.00 68.38 294 SER A CA 1
ATOM 2285 C C . SER A 1 294 ? -14.072 3.418 -0.440 1.00 68.38 294 SER A C 1
ATOM 2287 O O . SER A 1 294 ? -14.852 3.259 0.499 1.00 68.38 294 SER A O 1
ATOM 2289 N N . GLY A 1 295 ? -12.960 2.678 -0.580 1.00 75.25 295 GLY A N 1
ATOM 2290 C CA . GLY A 1 295 ? -12.389 1.796 0.437 1.00 75.25 295 GLY A CA 1
ATOM 2291 C C . GLY A 1 295 ? -11.615 2.531 1.538 1.00 75.25 295 GLY A C 1
ATOM 2292 O O . GLY A 1 295 ? -11.903 2.299 2.707 1.00 75.25 295 GLY A O 1
ATOM 2293 N N . LEU A 1 296 ? -10.686 3.433 1.200 1.00 81.56 296 LEU A N 1
ATOM 2294 C CA . LEU A 1 296 ? -9.945 4.229 2.188 1.00 81.56 296 LEU A CA 1
ATOM 2295 C C . LEU A 1 296 ? -10.879 5.122 3.016 1.00 81.56 296 LEU A C 1
ATOM 2297 O O . LEU A 1 296 ? -10.764 5.169 4.238 1.00 81.56 296 LEU A O 1
ATOM 2301 N N . LYS A 1 297 ? -11.866 5.756 2.371 1.00 82.19 297 LYS A N 1
ATOM 2302 C CA . LYS A 1 297 ? -12.894 6.547 3.063 1.00 82.19 297 LYS A CA 1
ATOM 2303 C C . LYS A 1 297 ? -13.687 5.704 4.066 1.00 82.19 297 LYS A C 1
ATOM 2305 O O . LYS A 1 297 ? -13.849 6.114 5.207 1.00 82.19 297 LYS A O 1
ATOM 2310 N N . LEU A 1 298 ? -14.110 4.498 3.672 1.00 84.44 298 LEU A N 1
ATOM 2311 C CA . LEU A 1 298 ? -14.830 3.578 4.559 1.00 84.44 298 LEU A CA 1
ATOM 2312 C C . LEU A 1 298 ? -13.983 3.167 5.773 1.00 84.44 298 LEU A C 1
ATOM 2314 O O . LEU A 1 298 ? -14.499 3.133 6.887 1.00 84.44 298 LEU A O 1
ATOM 2318 N N . LEU A 1 299 ? -12.697 2.871 5.566 1.00 84.81 299 LEU A N 1
ATOM 2319 C CA . LEU A 1 299 ? -11.773 2.532 6.651 1.00 84.81 299 LEU A CA 1
ATOM 2320 C C . LEU A 1 299 ? -11.569 3.719 7.602 1.00 84.81 299 LEU A C 1
ATOM 2322 O O . LEU A 1 299 ? -11.611 3.543 8.817 1.00 84.81 299 LEU A O 1
ATOM 2326 N N . LEU A 1 300 ? -11.426 4.935 7.067 1.00 86.06 300 LEU A N 1
ATOM 2327 C CA . LEU A 1 300 ? -11.329 6.160 7.865 1.00 86.06 300 LEU A CA 1
ATOM 2328 C C . LEU A 1 300 ? -12.615 6.439 8.654 1.00 86.06 300 LEU A C 1
ATOM 2330 O O . LEU A 1 300 ? -12.541 6.799 9.828 1.00 86.06 300 LEU A O 1
ATOM 2334 N N . ASP A 1 301 ? -13.790 6.233 8.060 1.00 86.25 301 ASP A N 1
ATOM 2335 C CA . ASP A 1 301 ? -15.077 6.402 8.742 1.00 86.25 301 ASP A CA 1
ATOM 2336 C C . ASP A 1 301 ? -15.254 5.378 9.878 1.00 86.25 301 ASP A C 1
ATOM 2338 O O . ASP A 1 301 ? -15.670 5.744 10.982 1.00 86.25 301 ASP A O 1
ATOM 2342 N N . GLN A 1 302 ? -14.869 4.116 9.650 1.00 89.25 302 GLN A N 1
ATOM 2343 C CA . GLN A 1 302 ? -14.860 3.062 10.674 1.00 89.25 302 GLN A CA 1
ATOM 2344 C C . GLN A 1 302 ? -13.888 3.382 11.812 1.00 89.25 302 GLN A C 1
ATOM 2346 O O . GLN A 1 302 ? -14.267 3.330 12.985 1.00 89.25 302 GLN A O 1
ATOM 2351 N N . ARG A 1 303 ? -12.662 3.790 11.474 1.00 94.12 303 ARG A N 1
ATOM 2352 C CA . ARG A 1 303 ? -11.652 4.243 12.434 1.00 94.12 303 ARG A CA 1
ATOM 2353 C C . ARG A 1 303 ? -12.167 5.417 13.273 1.00 94.12 303 ARG A C 1
ATOM 2355 O O . ARG A 1 303 ? -12.088 5.380 14.498 1.00 94.12 303 ARG A O 1
ATOM 2362 N N . ASN A 1 304 ? -12.768 6.427 12.643 1.00 90.50 304 ASN A N 1
ATOM 2363 C CA . ASN A 1 304 ? -13.335 7.591 13.330 1.00 90.50 304 ASN A CA 1
ATOM 2364 C C . ASN A 1 304 ? -14.509 7.213 14.250 1.00 90.50 304 ASN A C 1
ATOM 2366 O O . ASN A 1 304 ? -14.666 7.789 15.328 1.00 90.50 304 ASN A O 1
ATOM 2370 N N . ALA A 1 305 ? -15.337 6.240 13.858 1.00 90.19 305 ALA A N 1
ATOM 2371 C CA . ALA A 1 305 ? -16.405 5.723 14.708 1.00 90.19 305 ALA A CA 1
ATOM 2372 C C . ALA A 1 305 ? -15.856 5.002 15.953 1.00 90.19 305 ALA A C 1
ATOM 2374 O O . ALA A 1 305 ? -16.338 5.251 17.061 1.00 90.19 305 ALA A O 1
ATOM 2375 N N . LEU A 1 306 ? -14.818 4.174 15.794 1.00 88.38 306 LEU A N 1
ATOM 2376 C CA . LEU A 1 306 ? -14.129 3.516 16.910 1.00 88.38 306 LEU A CA 1
ATOM 2377 C C . LEU A 1 306 ? -13.447 4.532 17.836 1.00 88.38 306 LEU A C 1
ATOM 2379 O O . LEU A 1 306 ? -13.576 4.421 19.054 1.00 88.38 306 LEU A O 1
ATOM 2383 N N . ALA A 1 307 ? -12.814 5.571 17.282 1.00 88.12 307 ALA A N 1
ATOM 2384 C CA . ALA A 1 307 ? -12.209 6.652 18.059 1.00 88.12 307 ALA A CA 1
ATOM 2385 C C . ALA A 1 307 ? -13.247 7.367 18.941 1.00 88.12 307 ALA A C 1
ATOM 2387 O O . ALA A 1 307 ? -13.028 7.538 20.140 1.00 88.12 307 ALA A O 1
ATOM 2388 N N . ARG A 1 308 ? -14.419 7.709 18.382 1.00 93.88 308 ARG A N 1
ATOM 2389 C CA . ARG A 1 308 ? -15.527 8.308 19.150 1.00 93.88 308 ARG A CA 1
ATOM 2390 C C . ARG A 1 308 ? -16.017 7.392 20.272 1.00 93.88 308 ARG A C 1
ATOM 2392 O O . ARG A 1 308 ? -16.233 7.863 21.386 1.00 93.88 308 ARG A O 1
ATOM 2399 N N . ARG A 1 309 ? -16.152 6.088 20.006 1.00 92.25 309 ARG A N 1
ATOM 2400 C CA . ARG A 1 309 ? -16.549 5.100 21.022 1.00 92.25 309 ARG A CA 1
ATOM 2401 C C . ARG A 1 309 ? -15.507 4.976 22.137 1.00 92.25 309 ARG A C 1
ATOM 2403 O O . ARG A 1 309 ? -15.882 4.889 23.302 1.00 92.25 309 ARG A O 1
ATOM 2410 N N . CYS A 1 310 ? -14.215 5.016 21.807 1.00 90.81 310 CYS A N 1
ATOM 2411 C CA . CYS A 1 310 ? -13.131 5.069 22.791 1.00 90.81 310 CYS A CA 1
ATOM 2412 C C . CYS A 1 310 ? -13.260 6.282 23.721 1.00 90.81 310 CYS A C 1
ATOM 2414 O O . CYS A 1 310 ? -13.142 6.123 24.936 1.00 90.81 310 CYS A O 1
ATOM 2416 N N . THR A 1 311 ? -13.539 7.470 23.174 1.00 91.19 311 THR A N 1
ATOM 2417 C CA . THR A 1 311 ? -13.747 8.689 23.973 1.00 91.19 311 THR A CA 1
ATOM 2418 C C . THR A 1 311 ? -14.936 8.536 24.923 1.00 91.19 311 THR A C 1
ATOM 2420 O O . THR A 1 311 ? -14.774 8.729 26.125 1.00 91.19 311 THR A O 1
ATOM 2423 N N . GLN A 1 312 ? -16.087 8.072 24.424 1.00 91.88 312 GLN A N 1
ATOM 2424 C CA . GLN A 1 312 ? -17.294 7.851 25.237 1.00 91.88 312 GLN A CA 1
ATOM 2425 C C . GLN A 1 312 ? -17.072 6.831 26.366 1.00 91.88 312 GLN A C 1
ATOM 2427 O O . GLN A 1 312 ? -17.442 7.069 27.514 1.00 91.88 312 GLN A O 1
ATOM 2432 N N . LEU A 1 313 ? -16.422 5.699 26.072 1.00 88.44 313 LEU A N 1
ATOM 2433 C CA . LEU A 1 313 ? -16.102 4.687 27.086 1.00 88.44 313 LEU A CA 1
ATOM 2434 C C . LEU A 1 313 ? -15.117 5.220 28.134 1.00 88.44 313 LEU A C 1
ATOM 2436 O O . LEU A 1 313 ? -15.207 4.857 29.308 1.00 88.44 313 LEU A O 1
ATOM 2440 N N . SER A 1 314 ? -14.190 6.092 27.731 1.00 90.31 314 SER A N 1
ATOM 2441 C CA . SER A 1 314 ? -13.264 6.746 28.656 1.00 90.31 314 SER A CA 1
ATOM 2442 C C . SER A 1 314 ? -13.994 7.702 29.601 1.00 90.31 314 SER A C 1
ATOM 2444 O O . SER A 1 314 ? -13.715 7.693 30.799 1.00 90.31 314 SER A O 1
ATOM 2446 N N . GLU A 1 315 ? -14.948 8.481 29.087 1.00 94.06 315 GLU A N 1
ATOM 2447 C CA . GLU A 1 315 ? -15.800 9.373 29.884 1.00 94.06 315 GLU A CA 1
ATOM 2448 C C . GLU A 1 315 ? -16.666 8.581 30.875 1.00 94.06 315 GLU A C 1
ATOM 2450 O O . GLU A 1 315 ? -16.657 8.870 32.072 1.00 94.06 315 GLU A O 1
ATOM 2455 N N . HIS A 1 316 ? -17.325 7.505 30.431 1.00 91.44 316 HIS A N 1
ATOM 2456 C CA . HIS A 1 316 ? -18.108 6.630 31.314 1.00 91.44 316 HIS A CA 1
ATOM 2457 C C . HIS A 1 316 ? -17.252 5.988 32.418 1.00 91.44 316 HIS A C 1
ATOM 2459 O O . HIS A 1 316 ? -17.666 5.913 33.575 1.00 91.44 316 HIS A O 1
ATOM 2465 N N . ALA A 1 317 ? -16.030 5.553 32.095 1.00 87.12 317 ALA A N 1
ATOM 2466 C CA . ALA A 1 317 ? -15.110 4.992 33.082 1.00 87.12 317 ALA A CA 1
ATOM 2467 C C . ALA A 1 317 ? -14.626 6.026 34.121 1.00 87.12 317 ALA A C 1
ATOM 2469 O O . ALA A 1 317 ? -14.178 5.635 35.208 1.00 87.12 317 ALA A O 1
ATOM 2470 N N . GLU A 1 318 ? -14.672 7.322 33.800 1.00 91.19 318 GLU A N 1
ATOM 2471 C CA . GLU A 1 318 ? -14.427 8.414 34.746 1.00 91.19 318 GLU A CA 1
ATOM 2472 C C . GLU A 1 318 ? -15.645 8.646 35.645 1.00 91.19 318 GLU A C 1
ATOM 2474 O O . GLU A 1 318 ? -15.488 8.695 36.863 1.00 91.19 318 GLU A O 1
ATOM 2479 N N . ILE A 1 319 ? -16.853 8.673 35.076 1.00 92.12 319 ILE A N 1
ATOM 2480 C CA . ILE A 1 319 ? -18.108 8.819 35.832 1.00 92.12 319 ILE A CA 1
ATOM 2481 C C . ILE A 1 319 ? -18.250 7.691 36.866 1.00 92.12 319 ILE A C 1
ATOM 2483 O O . ILE A 1 319 ? -18.371 7.960 38.060 1.00 92.12 319 ILE A O 1
ATOM 2487 N N . PHE A 1 320 ? -18.089 6.424 36.462 1.00 92.56 320 PHE A N 1
ATOM 2488 C CA . PHE A 1 320 ? -18.181 5.291 37.398 1.00 92.56 320 PHE A CA 1
ATOM 2489 C C . PHE A 1 320 ? -17.118 5.314 38.498 1.00 92.56 320 PHE A C 1
ATOM 2491 O O . PHE A 1 320 ? -17.324 4.765 39.581 1.00 92.56 320 PHE A O 1
ATOM 2498 N N . ARG A 1 321 ? -15.967 5.946 38.242 1.00 92.06 321 ARG A N 1
ATOM 2499 C CA . ARG A 1 321 ? -14.939 6.145 39.269 1.00 92.06 321 ARG A CA 1
ATOM 2500 C C . ARG A 1 321 ? -15.395 7.156 40.315 1.00 92.06 321 ARG A C 1
ATOM 2502 O O . ARG A 1 321 ? -15.139 6.935 41.493 1.00 92.06 321 ARG A O 1
ATOM 2509 N N . GLN A 1 322 ? -16.049 8.235 39.893 1.00 93.62 322 GLN A N 1
ATOM 2510 C CA . GLN A 1 322 ? -16.581 9.259 40.793 1.00 93.62 322 GLN A CA 1
ATOM 2511 C C . GLN A 1 322 ? -17.749 8.722 41.633 1.00 93.62 322 GLN A C 1
ATOM 2513 O O . GLN A 1 322 ? -17.855 9.051 42.810 1.00 93.62 322 GLN A O 1
ATOM 2518 N N . GLU A 1 323 ? -18.566 7.834 41.065 1.00 93.69 323 GLU A N 1
ATOM 2519 C CA . GLU A 1 323 ? -19.716 7.214 41.740 1.00 93.69 323 GLU A CA 1
ATOM 2520 C C . GLU A 1 323 ? -19.351 6.025 42.651 1.00 93.69 323 GLU A C 1
ATOM 2522 O O . GLU A 1 323 ? -20.206 5.505 43.366 1.00 93.69 323 GLU A O 1
ATOM 2527 N N . GLY A 1 324 ? -18.097 5.555 42.637 1.00 93.00 324 GLY A N 1
ATOM 2528 C CA . GLY A 1 324 ? -17.678 4.361 43.386 1.00 93.00 324 GLY A CA 1
ATOM 2529 C C . GLY A 1 324 ? -18.209 3.036 42.812 1.00 93.00 324 GLY A C 1
ATOM 2530 O O . GLY A 1 324 ? -18.179 2.006 43.489 1.00 93.00 324 GLY A O 1
ATOM 2531 N N . ALA A 1 325 ? -18.673 3.035 41.561 1.00 91.31 325 ALA A N 1
ATOM 2532 C CA . ALA A 1 325 ? -19.237 1.884 40.856 1.00 91.31 325 ALA A CA 1
ATOM 2533 C C . ALA A 1 325 ? -18.137 1.002 40.223 1.00 91.31 325 ALA A C 1
ATOM 2535 O O . ALA A 1 325 ? -17.991 0.901 39.001 1.00 91.31 325 ALA A O 1
ATOM 2536 N N . GLU A 1 326 ? -17.317 0.360 41.063 1.00 90.81 326 GLU A N 1
ATOM 2537 C CA . GLU A 1 326 ? -16.078 -0.299 40.614 1.00 90.81 326 GLU A CA 1
ATOM 2538 C C . GLU A 1 326 ? -16.323 -1.481 39.651 1.00 90.81 326 GLU A C 1
ATOM 2540 O O . GLU A 1 326 ? -15.544 -1.693 38.722 1.00 90.81 326 GLU A O 1
ATOM 2545 N N . ALA A 1 327 ? -17.433 -2.216 39.795 1.00 89.62 327 ALA A N 1
ATOM 2546 C CA . ALA A 1 327 ? -17.770 -3.324 38.894 1.00 89.62 327 ALA A CA 1
ATOM 2547 C C . ALA A 1 327 ? -18.061 -2.838 37.459 1.00 89.62 327 ALA A C 1
ATOM 2549 O O . ALA A 1 327 ? -17.506 -3.367 36.490 1.00 89.62 327 ALA A O 1
ATOM 2550 N N . GLN A 1 328 ? -18.875 -1.788 37.318 1.00 90.88 328 GLN A N 1
ATOM 2551 C CA . GLN A 1 328 ? -19.185 -1.151 36.036 1.00 90.88 328 GLN A CA 1
ATOM 2552 C C . GLN A 1 328 ? -17.932 -0.529 35.415 1.00 90.88 328 GLN A C 1
ATOM 2554 O O . GLN A 1 328 ? -17.697 -0.658 34.210 1.00 90.88 328 GLN A O 1
ATOM 2559 N N . ARG A 1 329 ? -17.068 0.074 36.238 1.00 91.19 329 ARG A N 1
ATOM 2560 C CA . ARG A 1 329 ? -15.783 0.628 35.801 1.00 91.19 329 ARG A CA 1
ATOM 2561 C C . ARG A 1 329 ? -14.857 -0.440 35.216 1.00 91.19 329 ARG A C 1
ATOM 2563 O O . ARG A 1 329 ? -14.266 -0.207 34.162 1.00 91.19 329 ARG A O 1
ATOM 2570 N N . VAL A 1 330 ? -14.717 -1.599 35.866 1.00 89.94 330 VAL A N 1
ATOM 2571 C CA . VAL A 1 330 ? -13.879 -2.705 35.363 1.00 89.94 330 VAL A CA 1
ATOM 2572 C C . VAL A 1 330 ? -14.415 -3.233 34.031 1.00 89.94 330 VAL A C 1
ATOM 2574 O O . VAL A 1 330 ? -13.637 -3.394 33.091 1.00 89.94 330 VAL A O 1
ATOM 2577 N N . SER A 1 331 ? -15.732 -3.421 33.915 1.00 91.94 331 SER A N 1
ATOM 2578 C CA . SER A 1 331 ? -16.370 -3.829 32.655 1.00 91.94 331 SER A CA 1
ATOM 2579 C C . SER A 1 331 ? -16.125 -2.810 31.534 1.00 91.94 331 SER A C 1
ATOM 2581 O O . SER A 1 331 ? -15.701 -3.178 30.440 1.00 91.94 331 SER A O 1
ATOM 2583 N N . THR A 1 332 ? -16.302 -1.516 31.822 1.00 88.69 332 THR A N 1
ATOM 2584 C CA . THR A 1 332 ? -16.089 -0.425 30.852 1.00 88.69 332 THR A CA 1
ATOM 2585 C C . THR A 1 332 ? -14.628 -0.346 30.404 1.00 88.69 332 THR A C 1
ATOM 2587 O O . THR A 1 332 ? -14.349 -0.151 29.224 1.00 88.69 332 THR A O 1
ATOM 2590 N N . LYS A 1 333 ? -13.669 -0.566 31.315 1.00 87.69 333 LYS A N 1
ATOM 2591 C CA . LYS A 1 333 ? -12.238 -0.632 30.975 1.00 87.69 333 LYS A CA 1
ATOM 2592 C C . LYS A 1 333 ? -11.899 -1.814 30.067 1.00 87.69 333 LYS A C 1
ATOM 2594 O O . LYS A 1 333 ? -11.078 -1.656 29.168 1.00 87.69 333 LYS A O 1
ATOM 2599 N N . GLN A 1 334 ? -12.509 -2.981 30.285 1.00 89.06 334 GLN A N 1
ATOM 2600 C CA . GLN A 1 334 ? -12.318 -4.136 29.401 1.00 89.06 334 GLN A CA 1
ATOM 2601 C C . GLN A 1 334 ? -12.872 -3.865 28.000 1.00 89.06 334 GLN A C 1
ATOM 2603 O O . GLN A 1 334 ? -12.237 -4.223 27.011 1.00 89.06 334 GLN A O 1
ATOM 2608 N N . GLU A 1 335 ? -14.032 -3.215 27.902 1.00 89.38 335 GLU A N 1
ATOM 2609 C CA . GLU A 1 335 ? -14.590 -2.814 26.611 1.00 89.38 335 GLU A CA 1
ATOM 2610 C C . GLU A 1 335 ? -13.709 -1.772 25.915 1.00 89.38 335 GLU A C 1
ATOM 2612 O O . GLU A 1 335 ? -13.380 -1.941 24.744 1.00 89.38 335 GLU A O 1
ATOM 2617 N N . LEU A 1 336 ? -13.242 -0.754 26.643 1.00 87.88 336 LEU A N 1
ATOM 2618 C CA . LEU A 1 336 ? -12.314 0.255 26.130 1.00 87.88 336 LEU A CA 1
ATOM 2619 C C . LEU A 1 336 ? -11.023 -0.376 25.590 1.00 87.88 336 LEU A C 1
ATOM 2621 O O . LEU A 1 336 ? -10.543 0.028 24.535 1.00 87.88 336 LEU A O 1
ATOM 2625 N N . TRP A 1 337 ? -10.483 -1.388 26.273 1.00 93.19 337 TRP A N 1
ATOM 2626 C CA . TRP A 1 337 ? -9.317 -2.129 25.792 1.00 93.19 337 TRP A CA 1
ATOM 2627 C C . TRP A 1 337 ? -9.594 -2.840 24.457 1.00 93.19 337 TRP A C 1
ATOM 2629 O O . TRP A 1 337 ? -8.817 -2.681 23.521 1.00 93.19 337 TRP A O 1
ATOM 2639 N N . ARG A 1 338 ? -10.743 -3.520 24.313 1.00 89.38 338 ARG A N 1
ATOM 2640 C CA . ARG A 1 338 ? -11.133 -4.166 23.042 1.00 89.38 338 ARG A CA 1
ATOM 2641 C C . ARG A 1 338 ? -11.324 -3.163 21.903 1.00 89.38 338 ARG A C 1
ATOM 2643 O O . ARG A 1 338 ? -10.936 -3.440 20.774 1.00 89.38 338 ARG A O 1
ATOM 2650 N N . VAL A 1 339 ? -11.932 -2.004 22.176 1.00 85.75 339 VAL A N 1
ATOM 2651 C CA . VAL A 1 339 ? -12.132 -0.966 21.147 1.00 85.75 339 VAL A CA 1
ATOM 2652 C C . VAL A 1 339 ? -10.790 -0.355 20.723 1.00 85.75 339 VAL A C 1
ATOM 2654 O O . VAL A 1 339 ? -10.614 -0.070 19.542 1.00 85.75 339 VAL A O 1
ATOM 2657 N N . ARG A 1 340 ? -9.819 -0.210 21.637 1.00 88.56 340 ARG A N 1
ATOM 2658 C CA . ARG A 1 340 ? -8.451 0.224 21.293 1.00 88.56 340 ARG A CA 1
ATOM 2659 C C . ARG A 1 340 ? -7.722 -0.781 20.407 1.00 88.56 340 ARG A C 1
ATOM 2661 O O . ARG A 1 340 ? -7.162 -0.374 19.401 1.00 88.56 340 ARG A O 1
ATOM 2668 N N . GLU A 1 341 ? -7.802 -2.070 20.724 1.00 89.56 341 GLU A N 1
ATOM 2669 C CA . GLU A 1 341 ? -7.221 -3.131 19.887 1.00 89.56 341 GLU A CA 1
ATOM 2670 C C . GLU A 1 341 ? -7.820 -3.113 18.467 1.00 89.56 341 GLU A C 1
ATOM 2672 O O . GLU A 1 341 ? -7.104 -3.193 17.471 1.00 89.56 341 GLU A O 1
ATOM 2677 N N . GLN A 1 342 ? -9.137 -2.908 18.345 1.00 86.56 342 GLN A N 1
ATOM 2678 C CA . GLN A 1 342 ? -9.788 -2.731 17.040 1.00 86.56 342 GLN A CA 1
ATOM 2679 C C . GLN A 1 342 ? -9.324 -1.466 16.304 1.00 86.56 342 GLN A C 1
ATOM 2681 O O . GLN A 1 342 ? -9.234 -1.481 15.076 1.00 86.56 342 GLN A O 1
ATOM 2686 N N . LEU A 1 343 ? -9.045 -0.379 17.029 1.00 86.62 343 LEU A N 1
ATOM 2687 C CA . LEU A 1 343 ? -8.533 0.864 16.453 1.00 86.62 343 LEU A CA 1
ATOM 2688 C C . LEU A 1 343 ? -7.127 0.664 15.870 1.00 86.62 343 LEU A C 1
ATOM 2690 O O . LEU A 1 343 ? -6.892 1.072 14.740 1.00 86.62 343 LEU A O 1
ATOM 2694 N N . GLU A 1 344 ? -6.237 -0.024 16.590 1.00 85.75 344 GLU A N 1
ATOM 2695 C CA . GLU A 1 344 ? -4.877 -0.340 16.126 1.00 85.75 344 GLU A CA 1
ATOM 2696 C C . GLU A 1 344 ? -4.900 -1.200 14.854 1.00 85.75 344 GLU A C 1
ATOM 2698 O O . GLU A 1 344 ? -4.215 -0.898 13.876 1.00 85.75 344 GLU A O 1
ATOM 2703 N N . VAL A 1 345 ? -5.758 -2.227 14.810 1.00 88.38 345 VAL A N 1
ATOM 2704 C CA . VAL A 1 345 ? -5.963 -3.035 13.595 1.00 88.38 345 VAL A CA 1
ATOM 2705 C C . VAL A 1 345 ? -6.465 -2.173 12.431 1.00 88.38 345 VAL A C 1
ATOM 2707 O O . VAL A 1 345 ? -6.089 -2.408 11.279 1.00 88.38 345 VAL A O 1
ATOM 2710 N N . MET A 1 346 ? -7.307 -1.172 12.708 1.00 88.31 346 MET A N 1
ATOM 2711 C CA . MET A 1 346 ? -7.808 -0.266 11.677 1.00 88.31 346 MET A CA 1
ATOM 2712 C C . MET A 1 346 ? -6.772 0.737 11.189 1.00 88.31 346 MET A C 1
ATOM 2714 O O . MET A 1 346 ? -6.734 0.989 9.987 1.00 88.31 346 MET A O 1
ATOM 2718 N N . ASP A 1 347 ? -5.912 1.245 12.066 1.00 82.31 347 ASP A N 1
ATOM 2719 C CA . ASP A 1 347 ? -4.806 2.125 11.687 1.00 82.31 347 ASP A CA 1
ATOM 2720 C C . ASP A 1 347 ? -3.850 1.406 10.718 1.00 82.31 347 ASP A C 1
ATOM 2722 O O . ASP A 1 347 ? -3.597 1.909 9.623 1.00 82.31 347 ASP A O 1
ATOM 2726 N N . VAL A 1 348 ? -3.459 0.161 11.024 1.00 86.12 348 VAL A N 1
ATOM 2727 C CA . VAL A 1 348 ? -2.627 -0.670 10.128 1.00 86.12 348 VAL A CA 1
ATOM 2728 C C . VAL A 1 348 ? -3.320 -0.938 8.785 1.00 86.12 348 VAL A C 1
ATOM 2730 O O . VAL A 1 348 ? -2.686 -0.944 7.727 1.00 86.12 348 VAL A O 1
ATOM 2733 N N . ALA A 1 349 ? -4.636 -1.168 8.789 1.00 83.44 349 ALA A N 1
ATOM 2734 C CA . ALA A 1 349 ? -5.389 -1.381 7.555 1.00 83.44 349 ALA A CA 1
ATOM 2735 C C . ALA A 1 349 ? -5.478 -0.110 6.690 1.00 83.44 349 ALA A C 1
ATOM 2737 O O . ALA A 1 349 ? -5.415 -0.211 5.462 1.00 83.44 349 ALA A O 1
ATOM 2738 N N . VAL A 1 350 ? -5.611 1.069 7.310 1.00 80.06 350 VAL A N 1
ATOM 2739 C CA . VAL A 1 350 ? -5.589 2.374 6.630 1.00 80.06 350 VAL A CA 1
ATOM 2740 C C . VAL A 1 350 ? -4.215 2.628 6.012 1.00 80.06 350 VAL A C 1
ATOM 2742 O O . VAL A 1 350 ? -4.148 2.934 4.822 1.00 80.06 350 VAL A O 1
ATOM 2745 N N . GLU A 1 351 ? -3.131 2.434 6.766 1.00 79.44 351 GLU A N 1
ATOM 2746 C CA . GLU A 1 351 ? -1.754 2.600 6.275 1.00 79.44 351 GLU A CA 1
ATOM 2747 C C . GLU A 1 351 ? -1.458 1.678 5.091 1.00 79.44 351 GLU A C 1
ATOM 2749 O O . GLU A 1 351 ? -1.033 2.132 4.029 1.00 79.44 351 GLU A O 1
ATOM 2754 N N . ARG A 1 352 ? -1.798 0.390 5.207 1.00 83.88 352 ARG A N 1
ATOM 2755 C CA . ARG A 1 352 ? -1.632 -0.564 4.105 1.00 83.88 352 ARG A CA 1
ATOM 2756 C C . ARG A 1 352 ? -2.416 -0.152 2.858 1.00 83.88 352 ARG A C 1
ATOM 2758 O O . ARG A 1 352 ? -1.948 -0.359 1.738 1.00 83.88 352 ARG A O 1
ATOM 2765 N N . LYS A 1 353 ? -3.619 0.407 3.029 1.00 82.69 353 LYS A N 1
ATOM 2766 C CA . LYS A 1 353 ? -4.441 0.870 1.905 1.00 82.69 353 LYS A CA 1
ATOM 2767 C C . LYS A 1 353 ? -3.835 2.098 1.227 1.00 82.69 353 LYS A C 1
ATOM 2769 O O . LYS A 1 353 ? -3.842 2.147 -0.001 1.00 82.69 353 LYS A O 1
ATOM 2774 N N . LEU A 1 354 ? -3.292 3.031 2.008 1.00 75.44 354 LEU A N 1
ATOM 2775 C CA . LEU A 1 354 ? -2.549 4.186 1.503 1.00 75.44 354 LEU A CA 1
ATOM 2776 C C . LEU A 1 354 ? -1.323 3.741 0.698 1.00 75.44 354 LEU A C 1
ATOM 2778 O O . LEU A 1 354 ? -1.167 4.158 -0.444 1.00 75.44 354 LEU A O 1
ATOM 2782 N N . GLU A 1 355 ? -0.527 2.800 1.215 1.00 78.56 355 GLU A N 1
ATOM 2783 C CA . GLU A 1 355 ? 0.622 2.263 0.475 1.00 78.56 355 GLU A CA 1
ATOM 2784 C C . GLU A 1 355 ? 0.232 1.584 -0.848 1.00 78.56 355 GLU A C 1
ATOM 2786 O O . GLU A 1 355 ? 0.954 1.673 -1.842 1.00 78.56 355 GLU A O 1
ATOM 2791 N N . GLU A 1 356 ? -0.884 0.848 -0.876 1.00 80.25 356 GLU A N 1
ATOM 2792 C CA . GLU A 1 356 ? -1.395 0.225 -2.104 1.00 80.25 356 GLU A CA 1
ATOM 2793 C C . GLU A 1 356 ? -1.796 1.273 -3.155 1.00 80.25 356 GLU A C 1
ATOM 2795 O O . GLU A 1 356 ? -1.588 1.063 -4.359 1.00 80.25 356 GLU A O 1
ATOM 2800 N N . GLU A 1 357 ? -2.376 2.391 -2.718 1.00 78.12 357 GLU A N 1
ATOM 2801 C CA . GLU A 1 357 ? -2.741 3.509 -3.589 1.00 78.12 357 GLU A CA 1
ATOM 2802 C C . GLU A 1 357 ? -1.507 4.262 -4.089 1.00 78.12 357 GLU A C 1
ATOM 2804 O O . GLU A 1 357 ? -1.406 4.496 -5.297 1.00 78.12 357 GLU A O 1
ATOM 2809 N N . ASP A 1 358 ? -0.532 4.527 -3.221 1.00 73.06 358 ASP A N 1
ATOM 2810 C CA . ASP A 1 358 ? 0.736 5.161 -3.590 1.00 73.06 358 ASP A CA 1
ATOM 2811 C C . ASP A 1 358 ? 1.507 4.317 -4.608 1.00 73.06 358 ASP A C 1
ATOM 2813 O O . ASP A 1 358 ? 1.882 4.821 -5.667 1.00 73.06 358 ASP A O 1
ATOM 2817 N N . LYS A 1 359 ? 1.631 3.000 -4.385 1.00 76.94 359 LYS A N 1
ATOM 2818 C CA . LYS A 1 359 ? 2.244 2.070 -5.357 1.00 76.94 359 LYS A CA 1
ATOM 2819 C C . LYS A 1 359 ? 1.507 2.079 -6.698 1.00 76.94 359 LYS A C 1
ATOM 2821 O O . LYS A 1 359 ? 2.126 1.980 -7.759 1.00 76.94 359 LYS A O 1
ATOM 2826 N N . SER A 1 360 ? 0.179 2.204 -6.679 1.00 74.56 360 SER A N 1
ATOM 2827 C CA . SER A 1 360 ? -0.631 2.282 -7.902 1.00 74.56 360 SER A CA 1
ATOM 2828 C C . SER A 1 360 ? -0.417 3.600 -8.657 1.00 74.56 360 SER A C 1
ATOM 2830 O O . SER A 1 360 ? -0.389 3.607 -9.892 1.00 74.56 360 SER A O 1
ATOM 2832 N N . LEU A 1 361 ? -0.267 4.714 -7.936 1.00 71.38 361 LEU A N 1
ATOM 2833 C CA . LEU A 1 361 ? 0.047 6.025 -8.506 1.00 71.38 361 LEU A CA 1
ATOM 2834 C C . LEU A 1 361 ? 1.472 6.069 -9.060 1.00 71.38 361 LEU A C 1
ATOM 2836 O O . LEU A 1 361 ? 1.670 6.557 -10.172 1.00 71.38 361 LEU A O 1
ATOM 2840 N N . GLU A 1 362 ? 2.435 5.499 -8.343 1.00 74.19 362 GLU A N 1
ATOM 2841 C CA . GLU A 1 362 ? 3.826 5.392 -8.774 1.00 74.19 362 GLU A CA 1
ATOM 2842 C C . GLU A 1 362 ? 3.951 4.550 -10.050 1.00 74.19 362 GLU A C 1
ATOM 2844 O O . GLU A 1 362 ? 4.622 4.949 -11.003 1.00 74.19 362 GLU A O 1
ATOM 2849 N N . LEU A 1 363 ? 3.241 3.417 -10.132 1.00 74.31 363 LEU A N 1
ATOM 2850 C CA . LEU A 1 363 ? 3.231 2.577 -11.331 1.00 74.31 363 LEU A CA 1
ATOM 2851 C C . LEU A 1 363 ? 2.683 3.336 -12.549 1.00 74.31 363 LEU A C 1
ATOM 2853 O O . LEU A 1 363 ? 3.271 3.282 -13.628 1.00 74.31 363 LEU A O 1
ATOM 2857 N N . LEU A 1 364 ? 1.602 4.100 -12.370 1.00 72.44 364 LEU A N 1
ATOM 2858 C CA . LEU A 1 364 ? 1.046 4.958 -13.419 1.00 72.44 364 LEU A CA 1
ATOM 2859 C C . LEU A 1 364 ? 1.991 6.096 -13.818 1.00 72.44 364 LEU A C 1
ATOM 2861 O O . LEU A 1 364 ? 2.101 6.398 -15.006 1.00 72.44 364 LEU A O 1
ATOM 2865 N N . ALA A 1 365 ? 2.668 6.723 -12.853 1.00 71.38 365 ALA A N 1
ATOM 2866 C CA . ALA A 1 365 ? 3.654 7.765 -13.117 1.00 71.38 365 ALA A CA 1
ATOM 2867 C C . ALA A 1 365 ? 4.840 7.205 -13.917 1.00 71.38 365 ALA A C 1
ATOM 2869 O O . ALA A 1 365 ? 5.233 7.788 -14.927 1.00 71.38 365 ALA A O 1
ATOM 2870 N N . ASN A 1 366 ? 5.340 6.028 -13.537 1.00 75.31 366 ASN A N 1
ATOM 2871 C CA . ASN A 1 366 ? 6.415 5.330 -14.236 1.00 75.31 366 ASN A CA 1
ATOM 2872 C C . ASN A 1 366 ? 6.020 4.948 -15.669 1.00 75.31 366 ASN A C 1
ATOM 2874 O O . ASN A 1 366 ? 6.784 5.200 -16.602 1.00 75.31 366 ASN A O 1
ATOM 2878 N N . GLU A 1 367 ? 4.817 4.403 -15.880 1.00 75.88 367 GLU A N 1
ATOM 2879 C CA . GLU A 1 367 ? 4.297 4.151 -17.231 1.00 75.88 367 GLU A CA 1
ATOM 2880 C C . GLU A 1 367 ? 4.222 5.442 -18.060 1.00 75.88 367 GLU A C 1
ATOM 2882 O O . GLU A 1 367 ? 4.578 5.447 -19.242 1.00 75.88 367 GLU A O 1
ATOM 2887 N N . HIS A 1 368 ? 3.814 6.550 -17.439 1.00 73.81 368 HIS A N 1
ATOM 2888 C CA . HIS A 1 368 ? 3.763 7.858 -18.084 1.00 73.81 368 HIS A CA 1
ATOM 2889 C C . HIS A 1 368 ? 5.137 8.367 -18.511 1.00 73.81 368 HIS A C 1
ATOM 2891 O O . HIS A 1 368 ? 5.288 8.843 -19.636 1.00 73.81 368 HIS A O 1
ATOM 2897 N N . VAL A 1 369 ? 6.137 8.250 -17.637 1.00 74.88 369 VAL A N 1
ATOM 2898 C CA . VAL A 1 369 ? 7.521 8.647 -17.924 1.00 74.88 369 VAL A CA 1
ATOM 2899 C C . VAL A 1 369 ? 8.084 7.820 -19.079 1.00 74.88 369 VAL A C 1
ATOM 2901 O O . VAL A 1 369 ? 8.684 8.382 -19.995 1.00 74.88 369 VAL A O 1
ATOM 2904 N N . VAL A 1 370 ? 7.837 6.506 -19.095 1.00 77.31 370 VAL A N 1
ATOM 2905 C CA . VAL A 1 370 ? 8.269 5.620 -20.189 1.00 77.31 370 VAL A CA 1
ATOM 2906 C C . VAL A 1 370 ? 7.630 6.031 -21.518 1.00 77.31 370 VAL A C 1
ATOM 2908 O O . VAL A 1 370 ? 8.330 6.161 -22.524 1.00 77.31 370 VAL A O 1
ATOM 2911 N N . LEU A 1 371 ? 6.321 6.294 -21.534 1.00 74.31 371 LEU A N 1
ATOM 2912 C CA . LEU A 1 371 ? 5.612 6.721 -22.746 1.00 74.31 371 LEU A CA 1
ATOM 2913 C C . LEU A 1 371 ? 6.049 8.116 -23.212 1.00 74.31 371 LEU A C 1
ATOM 2915 O O . LEU A 1 371 ? 6.198 8.340 -24.414 1.00 74.31 371 LEU A O 1
ATOM 2919 N N . ALA A 1 372 ? 6.317 9.037 -22.284 1.00 72.94 372 ALA A N 1
ATOM 2920 C CA . ALA A 1 372 ? 6.835 10.367 -22.592 1.00 72.94 372 ALA A CA 1
ATOM 2921 C C . ALA A 1 372 ? 8.249 10.300 -23.188 1.00 72.94 372 ALA A C 1
ATOM 2923 O O . ALA A 1 372 ? 8.513 10.942 -24.206 1.00 72.94 372 ALA A O 1
ATOM 2924 N N . LYS A 1 373 ? 9.132 9.473 -22.612 1.00 78.50 373 LYS A N 1
ATOM 2925 C CA . LYS A 1 373 ? 10.477 9.226 -23.144 1.00 78.50 373 LYS A CA 1
ATOM 2926 C C . LYS A 1 373 ? 10.409 8.637 -24.551 1.00 78.50 373 LYS A C 1
ATOM 2928 O O . LYS A 1 373 ? 11.071 9.142 -25.451 1.00 78.50 373 LYS A O 1
ATOM 2933 N N . ARG A 1 374 ? 9.536 7.649 -24.775 1.00 78.06 374 ARG A N 1
ATOM 2934 C CA . ARG A 1 374 ? 9.343 7.057 -26.104 1.00 78.06 374 ARG A CA 1
ATOM 2935 C C . ARG A 1 374 ? 8.834 8.070 -27.131 1.00 78.06 374 ARG A C 1
ATOM 2937 O O . ARG A 1 374 ? 9.284 8.061 -28.273 1.00 78.06 374 ARG A O 1
ATOM 2944 N N . CYS A 1 375 ? 7.930 8.966 -26.732 1.00 74.06 375 CYS A N 1
ATOM 2945 C CA . CYS A 1 375 ? 7.491 10.073 -27.583 1.00 74.06 375 CYS A CA 1
ATOM 2946 C C . CYS A 1 375 ? 8.639 11.035 -27.923 1.00 74.06 375 CYS A C 1
ATOM 2948 O O . CYS A 1 375 ? 8.695 11.529 -29.046 1.00 74.06 375 CYS A O 1
ATOM 2950 N N . ALA A 1 376 ? 9.533 11.321 -26.971 1.00 76.19 376 ALA A N 1
ATOM 2951 C CA . ALA A 1 376 ? 10.689 12.185 -27.199 1.00 76.19 376 ALA A CA 1
ATOM 2952 C C . ALA A 1 376 ? 11.691 11.548 -28.175 1.00 76.19 376 ALA A C 1
ATOM 2954 O O . ALA A 1 376 ? 12.078 12.202 -29.139 1.00 76.19 376 ALA A O 1
ATOM 2955 N N . GLU A 1 377 ? 12.014 10.264 -27.988 1.00 78.62 377 GLU A N 1
ATOM 2956 C CA . GLU A 1 377 ? 12.848 9.487 -28.918 1.00 78.62 377 GLU A CA 1
ATOM 2957 C C . GLU A 1 377 ? 12.259 9.520 -30.334 1.00 78.62 377 GLU A C 1
ATOM 2959 O O . GLU A 1 377 ? 12.944 9.861 -31.294 1.00 78.62 377 GLU A O 1
ATOM 2964 N N . LEU A 1 378 ? 10.960 9.226 -30.480 1.00 75.56 378 LEU A N 1
ATOM 2965 C CA . LEU A 1 378 ? 10.296 9.235 -31.787 1.00 75.56 378 LEU A CA 1
ATOM 2966 C C . LEU A 1 378 ? 10.346 10.610 -32.467 1.00 75.56 378 LEU A C 1
ATOM 2968 O O . LEU A 1 378 ? 10.497 10.660 -33.684 1.00 75.56 378 LEU A O 1
ATOM 2972 N N . ARG A 1 379 ? 10.264 11.715 -31.715 1.00 75.81 379 ARG A N 1
ATOM 2973 C CA . ARG A 1 379 ? 10.422 13.065 -32.284 1.00 75.81 379 ARG A CA 1
ATOM 2974 C C . ARG A 1 379 ? 11.835 13.323 -32.779 1.00 75.81 379 ARG A C 1
ATOM 2976 O O . ARG A 1 379 ? 11.992 13.851 -33.871 1.00 75.81 379 ARG A O 1
ATOM 2983 N N . GLU A 1 380 ? 12.844 12.928 -32.012 1.00 79.62 380 GLU A N 1
ATOM 2984 C CA . GLU A 1 380 ? 14.239 13.064 -32.435 1.00 79.62 380 GLU A CA 1
ATOM 2985 C C . GLU A 1 380 ? 14.498 12.276 -33.727 1.00 79.62 380 GLU A C 1
ATOM 2987 O O . GLU A 1 380 ? 15.121 12.778 -34.662 1.00 79.62 380 GLU A O 1
ATOM 2992 N N . HIS A 1 381 ? 13.927 11.073 -33.831 1.00 77.44 381 HIS A N 1
ATOM 2993 C CA . HIS A 1 381 ? 13.956 10.290 -35.062 1.00 77.44 381 HIS A CA 1
ATOM 2994 C C . HIS A 1 381 ? 13.284 11.019 -36.237 1.00 77.44 381 HIS A C 1
ATOM 2996 O O . HIS A 1 381 ? 13.869 11.075 -37.317 1.00 77.44 381 HIS A O 1
ATOM 3002 N N . VAL A 1 382 ? 12.097 11.604 -36.038 1.00 73.69 382 VAL A N 1
ATOM 3003 C CA . VAL A 1 382 ? 11.401 12.401 -37.068 1.00 73.69 382 VAL A CA 1
ATOM 3004 C C . VAL A 1 382 ? 12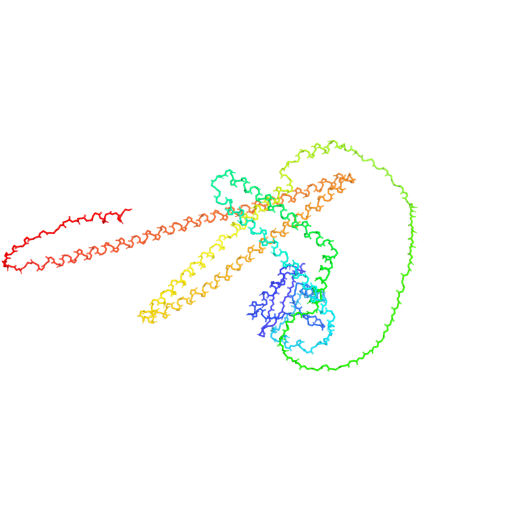.266 13.574 -37.539 1.00 73.69 382 VAL A C 1
ATOM 3006 O O . VAL A 1 382 ? 12.474 13.718 -38.743 1.00 73.69 382 VAL A O 1
ATOM 3009 N N . ASP A 1 383 ? 12.866 14.329 -36.615 1.00 75.44 383 ASP A N 1
ATOM 3010 C CA . ASP A 1 383 ? 13.738 15.466 -36.941 1.00 75.44 383 ASP A CA 1
ATOM 3011 C C . ASP A 1 383 ? 14.976 15.040 -37.757 1.00 75.44 383 ASP A C 1
ATOM 3013 O O . ASP A 1 383 ? 15.415 15.749 -38.669 1.00 75.44 383 ASP A O 1
ATOM 3017 N N . ILE A 1 384 ? 15.553 13.870 -37.457 1.00 75.75 384 ILE A N 1
ATOM 3018 C CA . ILE A 1 384 ? 16.665 13.290 -38.228 1.00 75.75 384 ILE A CA 1
ATOM 3019 C C . ILE A 1 384 ? 16.192 12.870 -39.629 1.00 75.75 384 ILE A C 1
ATOM 3021 O O . ILE A 1 384 ? 16.910 13.067 -40.618 1.00 75.75 384 ILE A O 1
ATOM 3025 N N . PHE A 1 385 ? 14.988 12.308 -39.748 1.00 75.56 385 PHE A N 1
ATOM 3026 C CA . PHE A 1 385 ? 14.442 11.862 -41.031 1.00 75.56 385 PHE A CA 1
ATOM 3027 C C . PHE A 1 385 ? 14.072 13.019 -41.957 1.00 75.56 385 PHE A C 1
ATOM 3029 O O . PHE A 1 385 ? 14.366 12.946 -43.153 1.00 75.56 385 PHE A O 1
ATOM 3036 N N . ASP A 1 386 ? 13.554 14.117 -41.410 1.00 72.50 386 ASP A N 1
ATOM 3037 C CA . ASP A 1 386 ? 13.306 15.344 -42.170 1.00 72.50 386 ASP A CA 1
ATOM 3038 C C . ASP A 1 386 ? 14.597 15.928 -42.755 1.00 72.50 386 ASP A C 1
ATOM 3040 O O . ASP A 1 386 ? 14.618 16.398 -43.895 1.00 72.50 386 ASP A O 1
ATOM 3044 N N . ARG A 1 387 ? 15.712 15.844 -42.016 1.00 78.00 387 ARG A N 1
ATOM 3045 C CA . ARG A 1 387 ? 17.027 16.302 -42.500 1.00 78.00 387 ARG A CA 1
ATOM 3046 C C . ARG A 1 387 ? 17.631 15.387 -43.561 1.00 78.00 387 ARG A C 1
ATOM 3048 O O . ARG A 1 387 ? 18.353 15.867 -44.430 1.00 78.00 387 ARG A O 1
ATOM 3055 N N . THR A 1 388 ? 17.362 14.085 -43.492 1.00 82.38 388 THR A N 1
ATOM 3056 C CA . THR A 1 388 ? 17.951 13.079 -44.397 1.00 82.38 388 THR A CA 1
ATOM 3057 C C . THR A 1 388 ? 17.104 12.802 -45.642 1.00 82.38 388 THR A C 1
ATOM 3059 O O . THR A 1 388 ? 17.572 12.127 -46.557 1.00 82.38 388 THR A O 1
ATOM 3062 N N . GLY A 1 389 ? 15.877 13.332 -45.722 1.00 82.56 389 GLY A N 1
ATOM 3063 C CA . GLY A 1 389 ? 14.978 13.137 -46.866 1.00 82.56 389 GLY A CA 1
ATOM 3064 C C . GLY A 1 389 ? 14.378 11.727 -46.955 1.00 82.56 389 GLY A C 1
ATOM 3065 O O . GLY A 1 389 ? 13.842 11.343 -47.996 1.00 82.56 389 GLY A O 1
ATOM 3066 N N . ALA A 1 390 ? 14.454 10.940 -45.878 1.00 80.94 390 ALA A N 1
ATOM 3067 C CA . ALA A 1 390 ? 13.972 9.563 -45.832 1.00 80.94 390 ALA A CA 1
ATOM 3068 C C . ALA A 1 390 ? 12.456 9.500 -45.558 1.00 80.94 390 ALA A C 1
ATOM 3070 O O . ALA A 1 390 ? 12.018 9.114 -44.474 1.00 80.94 390 ALA A O 1
ATOM 3071 N N . ALA A 1 391 ? 11.644 9.846 -46.563 1.00 78.31 391 ALA A N 1
ATOM 3072 C CA . ALA A 1 391 ? 10.182 9.959 -46.446 1.00 78.31 391 ALA A CA 1
ATOM 3073 C C . ALA A 1 391 ? 9.482 8.710 -45.861 1.00 78.31 391 ALA A C 1
ATOM 3075 O O . ALA A 1 391 ? 8.540 8.836 -45.085 1.00 78.31 391 ALA A O 1
ATOM 3076 N N . TRP A 1 392 ? 9.965 7.501 -46.172 1.00 75.00 392 TRP A N 1
ATOM 3077 C CA . TRP A 1 392 ? 9.384 6.256 -45.647 1.00 75.00 392 TRP A CA 1
ATOM 3078 C C . TRP A 1 392 ? 9.587 6.075 -44.130 1.00 75.00 392 TRP A C 1
ATOM 3080 O O . TRP A 1 392 ? 8.735 5.506 -43.447 1.00 75.00 392 TRP A O 1
ATOM 3090 N N . LEU A 1 393 ? 10.702 6.565 -43.578 1.00 72.56 393 LEU A N 1
ATOM 3091 C CA . LEU A 1 393 ? 10.973 6.473 -42.140 1.00 72.56 393 LEU A CA 1
ATOM 3092 C C . LEU A 1 393 ? 10.158 7.497 -41.342 1.00 72.56 393 LEU A C 1
ATOM 3094 O O . LEU A 1 393 ? 9.723 7.184 -40.235 1.00 72.56 393 LEU A O 1
ATOM 3098 N N . HIS A 1 394 ? 9.882 8.664 -41.933 1.00 75.38 394 HIS A N 1
ATOM 3099 C CA . HIS A 1 394 ? 8.972 9.662 -41.369 1.00 75.38 394 HIS A CA 1
ATOM 3100 C C . HIS A 1 394 ? 7.551 9.101 -41.215 1.00 75.38 394 HIS A C 1
ATOM 3102 O O . HIS A 1 394 ? 6.999 9.123 -40.119 1.00 75.38 394 HIS A O 1
ATOM 3108 N N . GLU A 1 395 ? 6.997 8.498 -42.274 1.00 81.56 395 GLU A N 1
ATOM 3109 C CA . GLU A 1 395 ? 5.659 7.887 -42.236 1.00 81.56 395 GLU A CA 1
ATOM 3110 C C . GLU A 1 395 ? 5.558 6.800 -41.150 1.00 81.56 395 GLU A C 1
ATOM 3112 O O . GLU A 1 395 ? 4.587 6.744 -40.393 1.00 81.56 395 GLU A O 1
ATOM 3117 N N . LYS A 1 396 ? 6.591 5.960 -41.012 1.00 79.56 396 LYS A N 1
ATOM 3118 C CA . LYS A 1 396 ? 6.626 4.916 -39.979 1.00 79.56 396 LYS A CA 1
ATOM 3119 C C . LYS A 1 396 ? 6.703 5.495 -38.560 1.00 79.56 396 LYS A C 1
ATOM 3121 O O . LYS A 1 396 ? 6.062 4.963 -37.654 1.00 79.56 396 LYS A O 1
ATOM 3126 N N . ALA A 1 397 ? 7.468 6.566 -38.354 1.00 75.44 397 ALA A N 1
ATOM 3127 C CA . ALA A 1 397 ? 7.561 7.239 -37.060 1.00 75.44 397 ALA A CA 1
ATOM 3128 C C . ALA A 1 397 ? 6.246 7.947 -36.684 1.00 75.44 397 ALA A C 1
ATOM 3130 O O . ALA A 1 397 ? 5.819 7.869 -35.532 1.00 75.44 397 ALA A O 1
ATOM 3131 N N . GLU A 1 398 ? 5.557 8.562 -37.649 1.00 80.44 398 GLU A N 1
ATOM 3132 C CA . GLU A 1 398 ? 4.224 9.143 -37.447 1.00 80.44 398 GLU A CA 1
ATOM 3133 C C . GLU A 1 398 ? 3.175 8.085 -37.089 1.00 80.44 398 GLU A C 1
ATOM 3135 O O . GLU A 1 398 ? 2.397 8.290 -36.154 1.00 80.44 398 GLU A O 1
ATOM 3140 N N . GLN A 1 399 ? 3.177 6.936 -37.774 1.00 85.25 399 GLN A N 1
ATOM 3141 C CA . GLN A 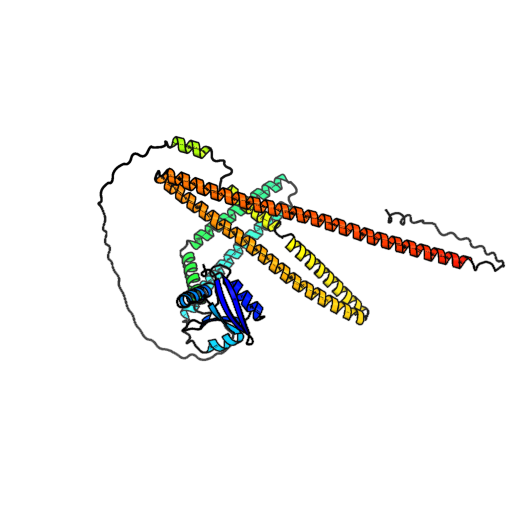1 399 ? 2.292 5.811 -37.449 1.00 85.25 399 GLN A CA 1
ATOM 3142 C C . GLN A 1 399 ? 2.527 5.300 -36.021 1.00 85.25 399 GLN A C 1
ATOM 3144 O O . GLN A 1 399 ? 1.568 5.052 -35.287 1.00 85.25 399 GLN A O 1
ATOM 3149 N N . GLU A 1 400 ? 3.787 5.191 -35.595 1.00 82.12 400 GLU A N 1
ATOM 3150 C CA . GLU A 1 400 ? 4.115 4.753 -34.237 1.00 82.12 400 GLU A CA 1
ATOM 3151 C C . GLU A 1 400 ? 3.713 5.800 -33.186 1.00 82.12 400 GLU A C 1
ATOM 3153 O O . GLU A 1 400 ? 3.136 5.450 -32.156 1.00 82.12 400 GLU A O 1
ATOM 3158 N N . MET A 1 401 ? 3.920 7.095 -33.455 1.00 77.94 401 MET A N 1
ATOM 3159 C CA . MET A 1 401 ? 3.420 8.166 -32.583 1.00 77.94 401 MET A CA 1
ATOM 3160 C C . MET A 1 401 ? 1.891 8.152 -32.470 1.00 77.94 401 MET A C 1
ATOM 3162 O O . MET A 1 401 ? 1.357 8.359 -31.378 1.00 77.94 401 MET A O 1
ATOM 3166 N N . TYR A 1 402 ? 1.180 7.894 -33.571 1.00 85.81 402 TYR A N 1
ATOM 3167 C CA . TYR A 1 402 ? -0.276 7.765 -33.564 1.00 85.81 402 TYR A CA 1
ATOM 3168 C C . TYR A 1 402 ? -0.723 6.578 -32.704 1.00 85.81 402 TYR A C 1
ATOM 3170 O O . TYR A 1 402 ? -1.604 6.729 -31.860 1.00 85.81 402 TYR A O 1
ATOM 3178 N N . ARG A 1 403 ? -0.053 5.427 -32.834 1.00 85.94 403 ARG A N 1
ATOM 3179 C CA . ARG A 1 403 ? -0.319 4.231 -32.023 1.00 85.94 403 ARG A CA 1
ATOM 3180 C C . ARG A 1 403 ? -0.084 4.471 -30.529 1.00 85.94 403 ARG A C 1
ATOM 3182 O O . ARG A 1 403 ? -0.907 4.077 -29.705 1.00 85.94 403 ARG A O 1
ATOM 3189 N N . VAL A 1 404 ? 1.022 5.125 -30.165 1.00 79.19 404 VAL A N 1
ATOM 3190 C CA . VAL A 1 404 ? 1.322 5.483 -28.767 1.00 79.19 404 VAL A CA 1
ATOM 3191 C C . VAL A 1 404 ? 0.269 6.446 -28.214 1.00 79.19 404 VAL A C 1
ATOM 3193 O O . VAL A 1 404 ? -0.169 6.286 -27.074 1.00 79.19 404 VAL A O 1
ATOM 3196 N N . ARG A 1 405 ? -0.183 7.414 -29.022 1.00 80.56 405 ARG A N 1
ATOM 3197 C CA . ARG A 1 405 ? -1.263 8.334 -28.645 1.00 80.56 405 ARG A CA 1
ATOM 3198 C C . ARG A 1 405 ? -2.578 7.597 -28.409 1.00 80.56 405 ARG A C 1
ATOM 3200 O O . ARG A 1 405 ? -3.215 7.839 -27.393 1.00 80.56 405 ARG A O 1
ATOM 3207 N N . GLU A 1 406 ? -2.965 6.697 -29.308 1.00 87.12 406 GLU A N 1
ATOM 3208 C CA . GLU A 1 406 ? -4.194 5.911 -29.173 1.00 87.12 406 GLU A CA 1
ATOM 3209 C C . GLU A 1 406 ? -4.177 5.052 -27.899 1.00 87.12 406 GLU A C 1
ATOM 3211 O O . GLU A 1 406 ? -5.157 5.025 -27.159 1.00 87.12 406 GLU A O 1
ATOM 3216 N N . LEU A 1 407 ? -3.041 4.421 -27.579 1.00 81.06 407 LEU A N 1
ATOM 3217 C CA . LEU A 1 407 ? -2.871 3.664 -26.334 1.00 81.06 407 LEU A CA 1
ATOM 3218 C C . LEU A 1 407 ? -2.988 4.545 -25.082 1.00 81.06 407 LEU A C 1
ATOM 3220 O O . LEU A 1 407 ? -3.588 4.124 -24.091 1.00 81.06 407 LEU A O 1
ATOM 3224 N N . LEU A 1 408 ? -2.425 5.756 -25.112 1.00 78.69 408 LEU A N 1
ATOM 3225 C CA . LEU A 1 408 ? -2.570 6.726 -24.024 1.00 78.69 408 LEU A CA 1
ATOM 3226 C C . LEU A 1 408 ? -4.029 7.159 -23.856 1.00 78.69 408 LEU A C 1
ATOM 3228 O O . LEU A 1 408 ? -4.537 7.137 -22.738 1.00 78.69 408 LEU A O 1
ATOM 3232 N N . GLU A 1 409 ? -4.714 7.494 -24.950 1.00 84.56 409 GLU A N 1
ATOM 3233 C CA . GLU A 1 409 ? -6.130 7.880 -24.946 1.00 84.56 409 GLU A CA 1
ATOM 3234 C C . GLU A 1 409 ? -7.006 6.754 -24.371 1.00 84.56 409 GLU A C 1
ATOM 3236 O O . GLU A 1 409 ? -7.804 6.993 -23.468 1.00 84.56 409 GLU A O 1
ATOM 3241 N N . GLN A 1 410 ? -6.788 5.505 -24.801 1.00 84.62 410 GLN A N 1
ATOM 3242 C CA . GLN A 1 410 ? -7.492 4.330 -24.274 1.00 84.62 410 GLN A CA 1
ATOM 3243 C C . GLN A 1 410 ? -7.245 4.132 -22.772 1.00 84.62 410 GLN A C 1
ATOM 3245 O O . GLN A 1 410 ? -8.184 3.863 -22.020 1.00 84.62 410 GLN A O 1
ATOM 3250 N N . LYS A 1 411 ? -5.996 4.286 -22.306 1.00 79.44 411 LYS A N 1
ATOM 3251 C CA . LYS A 1 411 ? -5.674 4.198 -20.872 1.00 79.44 411 LYS A CA 1
ATOM 3252 C C . LYS A 1 411 ? -6.343 5.315 -20.072 1.00 79.44 411 LYS A C 1
ATOM 3254 O O . LYS A 1 411 ? -6.865 5.050 -18.989 1.00 79.44 411 LYS A O 1
ATOM 3259 N N . TYR A 1 412 ? -6.365 6.539 -20.593 1.00 80.69 412 TYR A N 1
ATOM 3260 C CA . TYR A 1 412 ? -7.049 7.655 -19.946 1.00 80.69 412 TYR A CA 1
ATOM 3261 C C . TYR A 1 412 ? -8.555 7.446 -19.876 1.00 80.69 412 TYR A C 1
ATOM 3263 O O . TYR A 1 412 ? -9.134 7.605 -18.803 1.00 80.69 412 TYR A O 1
ATOM 3271 N N . GLN A 1 413 ? -9.169 7.000 -20.967 1.00 85.75 413 GLN A N 1
ATOM 3272 C CA . GLN A 1 413 ? -10.590 6.694 -21.006 1.00 85.75 413 GLN A CA 1
ATOM 3273 C C . GLN A 1 413 ? -10.949 5.575 -20.016 1.00 85.75 413 GLN A C 1
ATOM 3275 O O . GLN A 1 413 ? -11.918 5.700 -19.274 1.00 85.75 413 GLN A O 1
ATOM 3280 N N . ALA A 1 414 ? -10.122 4.530 -19.903 1.00 80.19 414 ALA A N 1
ATOM 3281 C CA . ALA A 1 414 ? -10.311 3.478 -18.902 1.00 80.19 414 ALA A CA 1
ATOM 3282 C C . ALA A 1 414 ? -10.216 4.007 -17.455 1.00 80.19 414 ALA A C 1
ATOM 3284 O O . ALA A 1 414 ? -10.954 3.554 -16.576 1.00 80.19 414 ALA A O 1
ATOM 3285 N N . ILE A 1 415 ? -9.329 4.974 -17.191 1.00 76.69 415 ILE A N 1
ATOM 3286 C CA . ILE A 1 415 ? -9.229 5.644 -15.886 1.00 76.69 415 ILE A CA 1
ATOM 3287 C C . ILE A 1 415 ? -10.475 6.496 -15.619 1.00 76.69 415 ILE A C 1
ATOM 3289 O O . ILE A 1 415 ? -11.030 6.412 -14.524 1.00 76.69 415 ILE A O 1
ATOM 3293 N N . GLU A 1 416 ? -10.934 7.284 -16.591 1.00 81.31 416 GLU A N 1
ATOM 3294 C CA . GLU A 1 416 ? -12.153 8.094 -16.473 1.00 81.31 416 GLU A CA 1
ATOM 3295 C C . GLU A 1 416 ? -13.393 7.222 -16.233 1.00 81.31 416 GLU A C 1
ATOM 3297 O O . GLU A 1 416 ? -14.173 7.498 -15.321 1.00 81.31 416 GLU A O 1
ATOM 3302 N N . GLU A 1 417 ? -13.545 6.121 -16.972 1.00 85.88 417 GLU A N 1
ATOM 3303 C CA . GLU A 1 417 ? -14.632 5.157 -16.779 1.00 85.88 417 GLU A CA 1
ATOM 3304 C C . GLU A 1 417 ? -14.579 4.484 -15.404 1.00 85.88 417 GLU A C 1
ATOM 3306 O O . GLU A 1 417 ? -15.621 4.262 -14.780 1.00 85.88 417 GLU A O 1
ATOM 3311 N N . LYS A 1 418 ? -13.375 4.168 -14.907 1.00 81.69 418 LYS A N 1
ATOM 3312 C CA . LYS A 1 418 ? -13.191 3.635 -13.554 1.00 81.69 418 LYS A CA 1
ATOM 3313 C C . LYS A 1 418 ? -13.621 4.658 -12.502 1.00 81.69 418 LYS A C 1
ATOM 3315 O O . LYS A 1 418 ? -14.433 4.313 -11.651 1.00 81.69 418 LYS A O 1
ATOM 3320 N N . MET A 1 419 ? -13.161 5.908 -12.599 1.00 77.75 419 MET A N 1
ATOM 3321 C CA . MET A 1 419 ? -13.556 6.975 -11.668 1.00 77.75 419 MET A CA 1
ATOM 3322 C C . MET A 1 419 ? -15.068 7.221 -11.696 1.00 77.75 419 MET A C 1
ATOM 3324 O O . MET A 1 419 ? -15.697 7.305 -10.646 1.00 77.75 419 MET A O 1
ATOM 3328 N N . ALA A 1 420 ? -15.680 7.259 -12.882 1.00 83.00 420 ALA A N 1
ATOM 3329 C CA . ALA A 1 420 ? -17.124 7.427 -13.018 1.00 83.00 420 ALA A CA 1
ATOM 3330 C C . ALA A 1 420 ? -17.912 6.242 -12.427 1.00 83.00 420 ALA A C 1
ATOM 3332 O O . ALA A 1 420 ? -18.994 6.430 -11.863 1.00 83.00 420 ALA A O 1
ATOM 3333 N N . ARG A 1 421 ? -17.394 5.011 -12.547 1.00 84.94 421 ARG A N 1
ATOM 3334 C CA . ARG A 1 421 ? -17.972 3.826 -11.896 1.00 84.94 421 ARG A CA 1
ATOM 3335 C C . ARG A 1 421 ? -17.863 3.934 -10.374 1.00 84.94 421 ARG A C 1
ATOM 3337 O O . ARG A 1 421 ? -18.861 3.691 -9.700 1.00 84.94 421 ARG A O 1
ATOM 3344 N N . ASP A 1 422 ? -16.704 4.322 -9.854 1.00 78.44 422 ASP A N 1
ATOM 3345 C CA . ASP A 1 422 ? -16.467 4.469 -8.414 1.00 78.44 422 ASP A CA 1
ATOM 3346 C C . ASP A 1 422 ? -17.360 5.571 -7.811 1.00 78.44 422 ASP A C 1
ATOM 3348 O O . ASP A 1 422 ? -18.004 5.344 -6.788 1.00 78.44 422 ASP A O 1
ATOM 3352 N N . GLU A 1 423 ? -17.526 6.706 -8.500 1.00 83.25 423 GLU A N 1
ATOM 3353 C CA . GLU A 1 423 ? -18.441 7.785 -8.095 1.00 83.25 423 GLU A CA 1
ATOM 3354 C C . GLU A 1 423 ? -19.911 7.321 -8.077 1.00 83.25 423 GLU A C 1
ATOM 3356 O O . GLU A 1 423 ? -20.676 7.656 -7.169 1.00 83.25 423 GLU A O 1
ATOM 3361 N N . ARG A 1 424 ? -20.336 6.516 -9.064 1.00 88.75 424 ARG A N 1
ATOM 3362 C CA . ARG A 1 424 ? -21.686 5.922 -9.069 1.00 88.75 424 ARG A CA 1
ATOM 3363 C C . ARG A 1 424 ? -21.885 4.965 -7.897 1.00 88.75 424 ARG A C 1
ATOM 3365 O O . ARG A 1 424 ? -22.933 5.021 -7.258 1.00 88.75 424 ARG A O 1
ATOM 3372 N N . MET A 1 425 ? -20.893 4.123 -7.609 1.00 81.56 425 MET A N 1
ATOM 3373 C CA . MET A 1 425 ? -20.921 3.203 -6.469 1.00 81.56 425 MET A CA 1
ATOM 3374 C C . MET A 1 425 ? -20.985 3.960 -5.137 1.00 81.56 425 MET A C 1
ATOM 3376 O O . MET A 1 425 ? -21.722 3.555 -4.239 1.00 81.56 425 MET A O 1
ATOM 3380 N N . GLU A 1 426 ? -20.265 5.078 -5.010 1.00 81.38 426 GLU A N 1
ATOM 3381 C CA . GLU A 1 426 ? -20.316 5.931 -3.822 1.00 81.38 426 GLU A CA 1
ATOM 3382 C C . GLU A 1 426 ? -21.692 6.587 -3.650 1.00 81.38 426 GLU A C 1
ATOM 3384 O O . GLU A 1 426 ? -22.267 6.525 -2.563 1.00 81.38 426 GLU A O 1
ATOM 3389 N N . LYS A 1 427 ? -22.280 7.128 -4.726 1.00 87.62 427 LYS A N 1
ATOM 3390 C CA . LYS A 1 427 ? -23.649 7.672 -4.698 1.00 87.62 427 LYS A CA 1
ATOM 3391 C C . LYS A 1 427 ? -24.678 6.607 -4.323 1.00 87.62 427 LYS A C 1
ATOM 3393 O O . LYS A 1 427 ? -25.558 6.870 -3.507 1.00 87.62 427 LYS A O 1
ATOM 3398 N N . GLU A 1 428 ? -24.568 5.400 -4.877 1.00 90.44 428 GLU A N 1
ATOM 3399 C CA . GLU A 1 428 ? -25.460 4.289 -4.532 1.00 90.44 428 GLU A CA 1
ATOM 3400 C C . GLU A 1 428 ? -25.314 3.884 -3.058 1.00 90.44 428 GLU A C 1
ATOM 3402 O O . GLU A 1 428 ? -26.317 3.664 -2.374 1.00 90.44 428 GLU A O 1
ATOM 3407 N N . ARG A 1 429 ? -24.080 3.832 -2.540 1.00 83.00 429 ARG A N 1
ATOM 3408 C CA . ARG A 1 429 ? -23.815 3.553 -1.123 1.00 83.00 429 ARG A CA 1
ATOM 3409 C C . ARG A 1 429 ? -24.414 4.635 -0.221 1.00 83.00 429 ARG A C 1
ATOM 3411 O O . ARG A 1 429 ? -25.112 4.282 0.722 1.00 83.00 429 ARG A O 1
ATOM 3418 N N . ALA A 1 430 ? -24.230 5.915 -0.546 1.00 83.94 430 ALA A N 1
ATOM 3419 C CA . ALA A 1 430 ? -24.806 7.027 0.213 1.00 83.94 430 ALA A CA 1
ATOM 3420 C C . ALA A 1 430 ? -26.345 6.981 0.239 1.00 83.94 430 ALA A C 1
ATOM 3422 O O . ALA A 1 430 ? -26.968 7.235 1.271 1.00 83.94 430 ALA A O 1
ATOM 3423 N N . VAL A 1 431 ? -26.981 6.599 -0.876 1.00 92.88 431 VAL A N 1
ATOM 3424 C CA . VAL A 1 431 ? -28.437 6.388 -0.928 1.00 92.88 431 VAL A CA 1
ATOM 3425 C C . VAL A 1 431 ? -28.861 5.214 -0.040 1.00 92.88 431 VAL A C 1
ATOM 3427 O O . VAL A 1 431 ? -29.836 5.344 0.700 1.00 92.88 431 VAL A O 1
ATOM 3430 N N . LYS A 1 432 ? -28.133 4.087 -0.068 1.00 90.94 432 LYS A N 1
ATOM 3431 C CA . LYS A 1 432 ? -28.414 2.922 0.793 1.00 90.94 432 LYS A CA 1
ATOM 3432 C C . LYS A 1 432 ? -28.263 3.252 2.277 1.00 90.94 432 LYS A C 1
ATOM 3434 O O . LYS A 1 432 ? -29.122 2.874 3.063 1.00 90.94 432 LYS A O 1
ATOM 3439 N N . GLU A 1 433 ? -27.221 3.986 2.648 1.00 88.31 433 GLU A N 1
ATOM 3440 C CA . GLU A 1 433 ? -26.987 4.427 4.024 1.00 88.31 433 GLU A CA 1
ATOM 3441 C C . GLU A 1 433 ? -28.068 5.411 4.494 1.00 88.31 433 GLU A C 1
ATOM 3443 O O . GLU A 1 433 ? -28.629 5.258 5.576 1.00 88.31 433 GLU A O 1
ATOM 3448 N N . SER A 1 434 ? -28.458 6.368 3.644 1.00 91.94 434 SER A N 1
ATOM 3449 C CA . SER A 1 434 ? -29.578 7.272 3.933 1.00 91.94 434 SER A CA 1
ATOM 3450 C C . SER A 1 434 ? -30.896 6.515 4.134 1.00 91.94 434 SER A C 1
ATOM 3452 O O . SER A 1 434 ? -31.675 6.858 5.027 1.00 91.94 434 SER A O 1
ATOM 3454 N N . LEU A 1 435 ? -31.150 5.475 3.333 1.00 94.38 435 LEU A N 1
ATOM 3455 C CA . LEU A 1 435 ? -32.332 4.626 3.473 1.00 94.38 435 LEU A CA 1
ATOM 3456 C C . LEU A 1 435 ? -32.292 3.808 4.772 1.00 94.38 435 LEU A C 1
ATOM 3458 O O . LEU A 1 435 ? -33.299 3.771 5.477 1.00 94.38 435 LEU A O 1
ATOM 3462 N N . ALA A 1 436 ? -31.145 3.216 5.111 1.00 91.69 436 ALA A N 1
ATOM 3463 C CA . ALA A 1 436 ? -30.955 2.473 6.357 1.00 91.69 436 ALA A CA 1
ATOM 3464 C C . ALA A 1 436 ? -31.190 3.370 7.585 1.00 91.69 436 ALA A C 1
ATOM 3466 O O . ALA A 1 436 ? -31.994 3.027 8.447 1.00 91.69 436 ALA A O 1
ATOM 3467 N N . ASN A 1 437 ? -30.617 4.579 7.597 1.00 88.69 437 ASN A N 1
ATOM 3468 C CA . ASN A 1 437 ? -30.827 5.556 8.670 1.00 88.69 437 ASN A CA 1
ATOM 3469 C C . ASN A 1 437 ? -32.300 5.989 8.795 1.00 88.69 437 ASN A C 1
ATOM 3471 O O . ASN A 1 437 ? -32.785 6.256 9.894 1.00 88.69 437 ASN A O 1
ATOM 3475 N N . LYS A 1 438 ? -33.044 6.075 7.681 1.00 93.94 438 LYS A N 1
ATOM 3476 C CA . LYS A 1 438 ? -34.492 6.351 7.714 1.00 93.94 438 LYS A CA 1
ATOM 3477 C C . LYS A 1 438 ? -35.286 5.181 8.294 1.00 93.94 438 LYS A C 1
ATOM 3479 O O . LYS A 1 438 ? -36.213 5.421 9.062 1.00 93.94 438 LYS A O 1
ATOM 3484 N N . GLN A 1 439 ? -34.931 3.945 7.945 1.00 93.94 439 GLN A N 1
ATOM 3485 C CA . GLN A 1 439 ? -35.571 2.740 8.483 1.00 93.94 439 GLN A CA 1
ATOM 3486 C C . GLN A 1 439 ? -35.314 2.588 9.984 1.00 93.94 439 GLN A C 1
ATOM 3488 O O . GLN A 1 439 ? -36.245 2.313 10.732 1.00 93.94 439 GLN A O 1
ATOM 3493 N N . GLU A 1 440 ? -34.089 2.850 10.437 1.00 93.25 440 GLU A N 1
ATOM 3494 C CA . 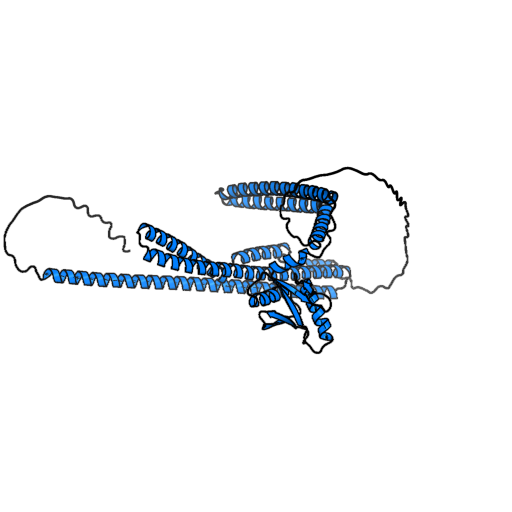GLU A 1 440 ? -33.740 2.838 11.859 1.00 93.25 440 GLU A CA 1
ATOM 3495 C C . GLU A 1 440 ? -34.524 3.901 12.642 1.00 93.25 440 GLU A C 1
ATOM 3497 O O . GLU A 1 440 ? -35.138 3.596 13.663 1.00 93.25 440 GLU A O 1
ATOM 3502 N N . LYS A 1 441 ? -34.605 5.137 12.128 1.00 93.44 441 LYS A N 1
ATOM 3503 C CA . LYS A 1 441 ? -35.429 6.193 12.743 1.00 93.44 441 LYS A CA 1
ATOM 3504 C C . LYS A 1 441 ? -36.911 5.824 12.806 1.00 93.44 441 LYS A C 1
ATOM 3506 O O . LYS A 1 441 ? -37.559 6.133 13.802 1.00 93.44 441 LYS A O 1
ATOM 3511 N N . HIS A 1 442 ? -37.439 5.171 11.771 1.00 93.50 442 HIS A N 1
ATOM 3512 C CA . HIS A 1 442 ? -38.818 4.684 11.766 1.00 93.50 442 HIS A CA 1
ATOM 3513 C C . HIS A 1 442 ? -39.037 3.606 12.833 1.00 93.50 442 HIS A C 1
ATOM 3515 O O . HIS A 1 442 ? -40.005 3.686 13.579 1.00 93.50 442 HIS A O 1
ATOM 3521 N N . HIS A 1 443 ? -38.110 2.655 12.965 1.00 92.44 443 HIS A N 1
ATOM 3522 C CA . HIS A 1 443 ? -38.173 1.618 13.996 1.00 92.44 443 HIS A CA 1
ATOM 3523 C C . HIS A 1 443 ? -38.148 2.215 15.411 1.00 92.44 443 HIS A C 1
ATOM 3525 O O . HIS A 1 443 ? -38.983 1.875 16.243 1.00 92.44 443 HIS A O 1
ATOM 3531 N N . ILE A 1 444 ? -37.243 3.166 15.675 1.00 92.38 444 ILE A N 1
ATOM 3532 C CA . ILE A 1 444 ? -37.179 3.879 16.963 1.00 92.38 444 ILE A CA 1
ATOM 3533 C C . ILE A 1 444 ? -38.491 4.629 17.237 1.00 92.38 444 ILE A C 1
ATOM 3535 O O . ILE A 1 444 ? -38.961 4.676 18.374 1.00 92.38 444 ILE A O 1
ATOM 3539 N N . PHE A 1 445 ? -39.091 5.232 16.208 1.00 94.69 445 PHE A N 1
ATOM 3540 C CA . PHE A 1 445 ? -40.378 5.908 16.334 1.00 94.69 445 PHE A CA 1
ATOM 3541 C C . PHE A 1 445 ? -41.514 4.927 16.669 1.00 94.69 445 PHE A C 1
ATOM 3543 O O . PHE A 1 445 ? -42.283 5.197 17.589 1.00 94.69 445 PHE A O 1
ATOM 3550 N N . GLU A 1 446 ? -41.592 3.776 15.996 1.00 95.69 446 GLU A N 1
ATOM 3551 C CA . GLU A 1 446 ? -42.578 2.725 16.291 1.00 95.69 446 GLU A CA 1
ATOM 3552 C C . GLU A 1 446 ? -42.420 2.160 17.709 1.00 95.69 446 GLU A C 1
ATOM 3554 O O . GLU A 1 446 ? -43.413 1.975 18.416 1.00 95.69 446 GLU A O 1
ATOM 3559 N N . GLU A 1 447 ? -41.186 1.936 18.169 1.00 95.56 447 GLU A N 1
ATOM 3560 C CA . GLU A 1 447 ? -40.922 1.509 19.546 1.00 95.56 447 GLU A CA 1
ATOM 3561 C C . GLU A 1 447 ? -41.399 2.544 20.566 1.00 95.56 447 GLU A C 1
ATOM 3563 O O . GLU A 1 447 ? -42.070 2.180 21.534 1.00 95.56 447 GLU A O 1
ATOM 3568 N N . LYS A 1 448 ? -41.113 3.834 20.341 1.00 94.12 448 LYS A N 1
ATOM 3569 C CA . LYS A 1 448 ? -41.600 4.914 21.212 1.00 94.12 448 LYS A CA 1
ATOM 3570 C C . LYS A 1 448 ? -43.123 4.978 21.228 1.00 94.12 448 LYS A C 1
ATOM 3572 O O . LYS A 1 448 ? -43.706 5.082 22.301 1.00 94.12 448 LYS A O 1
ATOM 3577 N N . LEU A 1 449 ? -43.767 4.854 20.069 1.00 95.50 449 LEU A N 1
ATOM 3578 C CA . LEU A 1 449 ? -45.224 4.874 19.964 1.00 95.50 449 LEU A CA 1
ATOM 3579 C C . LEU A 1 449 ? -45.861 3.707 20.739 1.00 95.50 449 LEU A C 1
ATOM 3581 O O . LEU A 1 449 ? -46.827 3.902 21.476 1.00 95.50 449 LEU A O 1
ATOM 3585 N N . ASN A 1 450 ? -45.271 2.511 20.647 1.00 93.00 450 ASN A N 1
ATOM 3586 C CA . ASN A 1 450 ? -45.700 1.338 21.410 1.00 93.00 450 ASN A CA 1
ATOM 3587 C C . ASN A 1 450 ? -45.471 1.499 22.921 1.00 93.00 450 ASN A C 1
ATOM 3589 O O . ASN A 1 450 ? -46.320 1.090 23.717 1.00 93.00 450 ASN A O 1
ATOM 3593 N N . GLN A 1 451 ? -44.355 2.110 23.334 1.00 92.75 451 GLN A N 1
ATOM 3594 C CA . GLN A 1 451 ? -44.092 2.426 24.741 1.00 92.75 451 GLN A CA 1
ATOM 3595 C C . GLN A 1 451 ? -45.122 3.415 25.290 1.00 92.75 451 GLN A C 1
ATOM 3597 O O . GLN A 1 451 ? -45.706 3.154 26.343 1.00 92.75 451 GLN A O 1
ATOM 3602 N N . THR A 1 452 ? -45.409 4.496 24.557 1.00 94.69 452 THR A N 1
ATOM 3603 C CA . THR A 1 452 ? -46.434 5.474 24.937 1.00 94.69 452 THR A CA 1
ATOM 3604 C C . THR A 1 452 ? -47.802 4.811 25.046 1.00 94.69 452 THR A C 1
ATOM 3606 O O . THR A 1 452 ? -48.444 4.944 26.082 1.00 94.69 452 THR A O 1
ATOM 3609 N N . ALA A 1 453 ? -48.218 4.015 24.055 1.00 93.19 453 ALA A N 1
ATOM 3610 C CA . ALA A 1 453 ? -49.499 3.308 24.093 1.00 93.19 453 ALA A CA 1
ATOM 3611 C C . ALA A 1 453 ? -49.614 2.349 25.296 1.00 93.19 453 ALA A C 1
ATOM 3613 O O . ALA A 1 453 ? -50.643 2.318 25.974 1.00 93.19 453 ALA A O 1
ATOM 3614 N N . SER A 1 454 ? -48.548 1.601 25.603 1.00 92.62 454 SER A N 1
ATOM 3615 C CA . SER A 1 454 ? -48.485 0.719 26.777 1.00 92.62 454 SER A CA 1
ATOM 3616 C C . SER A 1 454 ? -48.600 1.505 28.088 1.00 92.62 454 SER A C 1
ATOM 3618 O O . SER A 1 454 ? -49.318 1.097 29.002 1.00 92.62 454 SER A O 1
ATOM 3620 N N . GLN A 1 455 ? -47.937 2.660 28.177 1.00 92.69 455 GLN A N 1
ATOM 3621 C CA . GLN A 1 455 ? -47.994 3.528 29.350 1.00 92.69 455 GLN A CA 1
ATOM 3622 C C . GLN A 1 455 ? -49.373 4.176 29.522 1.00 92.69 455 GLN A C 1
ATOM 3624 O O . GLN A 1 455 ? -49.891 4.205 30.636 1.00 92.69 455 GLN A O 1
ATOM 3629 N N . THR A 1 456 ? -50.023 4.597 28.433 1.00 93.19 456 THR A N 1
ATOM 3630 C CA . THR A 1 456 ? -51.403 5.101 28.468 1.00 93.19 456 THR A CA 1
ATOM 3631 C C . THR A 1 456 ? -52.385 4.024 28.935 1.00 93.19 456 THR A C 1
ATOM 3633 O O . THR A 1 456 ? -53.230 4.316 29.775 1.00 93.19 456 THR A O 1
ATOM 3636 N N . MET A 1 457 ? -52.257 2.771 28.471 1.00 90.00 457 MET A N 1
ATOM 3637 C CA . MET A 1 457 ? -53.101 1.669 28.961 1.00 90.00 457 MET A CA 1
ATOM 3638 C C . MET A 1 457 ? -52.882 1.377 30.450 1.00 90.00 457 MET A C 1
ATOM 3640 O O . MET A 1 457 ? -53.848 1.157 31.176 1.00 90.00 457 MET A O 1
ATOM 3644 N N . LYS A 1 458 ? -51.630 1.400 30.928 1.00 91.12 458 LYS A N 1
ATOM 3645 C CA . LYS A 1 458 ? -51.331 1.233 32.361 1.00 91.12 458 LYS A CA 1
ATOM 3646 C C . LYS A 1 458 ? -51.970 2.335 33.204 1.00 91.12 458 LYS A C 1
ATOM 3648 O O . LYS A 1 458 ? -52.584 2.029 34.219 1.00 91.12 458 LYS A O 1
ATOM 3653 N N . ASN A 1 459 ? -51.869 3.588 32.761 1.00 89.31 459 ASN A N 1
ATOM 3654 C CA . ASN A 1 459 ? -52.477 4.719 33.458 1.00 89.31 459 ASN A CA 1
ATOM 3655 C C . ASN A 1 459 ? -54.012 4.632 33.450 1.00 89.31 459 ASN A C 1
ATOM 3657 O O . ASN A 1 459 ? -54.635 4.890 34.473 1.00 89.31 459 ASN A O 1
ATOM 3661 N N . ALA A 1 460 ? -54.623 4.221 32.334 1.00 85.56 460 ALA A N 1
ATOM 3662 C CA . ALA A 1 460 ? -56.071 4.028 32.251 1.00 85.56 460 ALA A CA 1
ATOM 3663 C C . ALA A 1 460 ? -56.569 2.945 33.226 1.00 85.56 460 ALA A C 1
ATOM 3665 O O . ALA A 1 460 ? -57.556 3.163 33.923 1.00 85.56 460 ALA A O 1
ATOM 3666 N N . ASN A 1 461 ? -55.855 1.818 33.334 1.00 83.06 461 ASN A N 1
ATOM 3667 C CA . ASN A 1 461 ? -56.187 0.770 34.303 1.00 83.06 461 ASN A CA 1
ATOM 3668 C C . ASN A 1 461 ? -56.022 1.250 35.755 1.00 83.06 461 ASN A C 1
ATOM 3670 O O . ASN A 1 461 ? -56.866 0.943 36.587 1.00 83.06 461 ASN A O 1
ATOM 3674 N N . ALA A 1 462 ? -54.986 2.043 36.052 1.00 81.56 462 ALA A N 1
ATOM 3675 C CA . ALA A 1 462 ? -54.782 2.606 37.389 1.00 81.56 462 ALA A CA 1
ATOM 3676 C C . ALA A 1 462 ? -55.918 3.561 37.806 1.00 81.56 462 ALA A C 1
ATOM 3678 O O . ALA A 1 462 ? -56.364 3.528 38.948 1.00 81.56 462 ALA A O 1
ATOM 3679 N N . VAL A 1 463 ? -56.436 4.375 36.878 1.00 79.62 463 VAL A N 1
ATOM 3680 C CA . VAL A 1 463 ? -57.610 5.237 37.127 1.00 79.62 463 VAL A CA 1
ATOM 3681 C C . VAL A 1 463 ? -58.876 4.403 37.367 1.00 79.62 463 VAL A C 1
ATOM 3683 O O . VAL A 1 463 ? -59.723 4.770 38.181 1.00 79.62 463 VAL A O 1
ATOM 3686 N N . GLN A 1 464 ? -59.004 3.263 36.687 1.00 73.62 464 GLN A N 1
ATOM 3687 C CA . GLN A 1 464 ? -60.145 2.364 36.849 1.00 73.62 464 GLN A CA 1
ATOM 3688 C C . GLN A 1 464 ? -60.115 1.600 38.184 1.00 73.62 464 GLN A C 1
ATOM 3690 O O . GLN A 1 464 ? -61.169 1.360 38.761 1.00 73.62 464 GLN A O 1
ATOM 3695 N N . GLU A 1 465 ? -58.934 1.259 38.707 1.00 69.88 465 GLU A N 1
ATOM 3696 C CA . GLU A 1 465 ? -58.791 0.677 40.052 1.00 69.88 465 GLU A CA 1
ATOM 3697 C C . GLU A 1 465 ? -59.103 1.694 41.159 1.00 69.88 465 GLU A C 1
ATOM 3699 O O . GLU A 1 465 ? -59.673 1.326 42.179 1.00 69.88 465 GLU A O 1
ATOM 3704 N N . HIS A 1 466 ? -58.813 2.981 40.944 1.00 61.50 466 HIS A N 1
ATOM 3705 C CA . HIS A 1 466 ? -59.040 4.015 41.959 1.00 61.50 466 HIS A CA 1
ATOM 3706 C C . HIS A 1 466 ? -60.501 4.488 42.074 1.00 61.50 466 HIS A C 1
ATOM 3708 O O . HIS A 1 466 ? -60.853 5.131 43.055 1.00 61.50 466 HIS A O 1
ATOM 3714 N N . THR A 1 467 ? -61.351 4.181 41.089 1.00 58.03 467 THR A N 1
ATOM 3715 C CA . THR A 1 467 ? -62.761 4.621 41.034 1.00 58.03 467 THR A CA 1
ATOM 3716 C C . THR A 1 467 ? -63.753 3.613 41.625 1.00 58.03 467 THR A C 1
ATOM 3718 O O . THR A 1 467 ? -64.953 3.867 41.604 1.00 58.03 467 THR A O 1
ATOM 3721 N N . VAL A 1 468 ? -63.280 2.479 42.155 1.00 56.69 468 VAL A N 1
ATOM 3722 C CA . VAL A 1 468 ? -64.137 1.415 42.716 1.00 56.69 468 VAL A CA 1
ATOM 3723 C C . VAL A 1 468 ? -64.208 1.447 44.255 1.00 56.69 468 VAL A C 1
ATOM 3725 O O . VAL A 1 468 ? -65.065 0.777 44.820 1.00 56.69 468 VAL A O 1
ATOM 3728 N N . ASP A 1 469 ? -63.397 2.270 44.930 1.00 54.16 469 ASP A N 1
ATOM 3729 C CA . ASP A 1 469 ? -63.334 2.331 46.405 1.00 54.16 469 ASP A CA 1
ATOM 3730 C C . ASP A 1 469 ? -64.020 3.567 47.042 1.00 54.16 469 ASP A C 1
ATOM 3732 O O . ASP A 1 469 ? -63.986 3.707 48.260 1.00 54.16 469 ASP A O 1
ATOM 3736 N N . ASP A 1 470 ? -64.691 4.429 46.264 1.00 51.53 470 ASP A N 1
ATOM 3737 C CA . ASP A 1 470 ? -65.334 5.676 46.751 1.00 51.53 470 ASP A CA 1
ATOM 3738 C C . ASP A 1 470 ? -66.880 5.608 46.806 1.00 51.53 470 ASP A C 1
ATOM 3740 O O . ASP A 1 470 ? -67.584 6.601 46.616 1.00 51.53 470 ASP A O 1
ATOM 3744 N N . GLU A 1 471 ? -67.442 4.434 47.104 1.00 53.31 471 GLU A N 1
ATOM 3745 C CA . GLU A 1 471 ? -68.839 4.305 47.546 1.00 53.31 471 GLU A CA 1
ATOM 3746 C C . GLU A 1 471 ? -68.884 3.831 49.006 1.00 53.31 471 GLU A C 1
ATOM 3748 O O . GLU A 1 471 ? -69.219 2.682 49.253 1.00 53.31 471 GLU A O 1
ATOM 3753 N N . GLU A 1 472 ? -68.499 4.682 49.965 1.00 55.03 472 GLU A N 1
ATOM 3754 C CA . GLU A 1 472 ? -69.046 4.724 51.341 1.00 55.03 472 GLU A CA 1
ATOM 3755 C C . GLU A 1 472 ? -68.261 5.724 52.217 1.00 55.03 472 GLU A C 1
ATOM 3757 O O . GLU A 1 472 ? -67.331 5.352 52.928 1.00 55.03 472 GLU A O 1
ATOM 3762 N N . SER A 1 473 ? -68.679 6.993 52.235 1.00 47.03 473 SER A N 1
ATOM 3763 C CA . SER A 1 473 ? -68.733 7.766 53.487 1.00 47.03 473 SER A CA 1
ATOM 3764 C C . SER A 1 473 ? -69.571 9.031 53.307 1.00 47.03 473 SER A C 1
ATOM 3766 O O . SER A 1 473 ? -69.117 10.024 52.736 1.00 47.03 473 SER A O 1
ATOM 3768 N N . ASP A 1 474 ? -70.799 8.962 53.816 1.00 52.75 474 ASP A N 1
ATOM 3769 C CA . ASP A 1 474 ? -71.538 10.114 54.320 1.00 52.75 474 ASP A CA 1
ATOM 3770 C C . ASP A 1 474 ? -70.701 10.810 55.412 1.00 52.75 474 ASP A C 1
ATOM 3772 O O . ASP A 1 474 ? -70.174 10.134 56.298 1.00 52.75 474 ASP A O 1
ATOM 3776 N N . ASP A 1 475 ? -70.534 12.129 55.318 1.00 49.84 475 ASP A N 1
ATOM 3777 C CA . ASP A 1 475 ? -70.873 13.100 56.373 1.00 49.84 475 ASP A CA 1
ATOM 3778 C C . ASP A 1 475 ? -70.205 14.461 56.096 1.00 49.84 475 ASP A C 1
ATOM 3780 O O . ASP A 1 475 ? -68.984 14.596 56.013 1.00 49.84 475 ASP A O 1
ATOM 3784 N N . ASP A 1 476 ? -71.080 15.450 55.913 1.00 51.38 476 ASP A N 1
ATOM 3785 C CA . ASP A 1 476 ? -71.001 16.860 56.300 1.00 51.38 476 ASP A CA 1
ATOM 3786 C C . ASP A 1 476 ? -69.646 17.406 56.804 1.00 51.38 476 ASP A C 1
ATOM 3788 O O . ASP A 1 476 ? -69.184 17.066 57.888 1.00 51.38 476 ASP A O 1
ATOM 3792 N N . ASP A 1 477 ? -69.083 18.386 56.092 1.00 46.59 477 ASP A N 1
ATOM 3793 C CA . ASP A 1 477 ? -69.022 19.755 56.623 1.00 46.59 477 ASP A CA 1
ATOM 3794 C C . ASP A 1 477 ? -68.529 20.747 55.558 1.00 46.59 477 ASP A C 1
ATOM 3796 O O . ASP A 1 477 ? -67.520 20.562 54.874 1.00 46.59 477 ASP A O 1
ATOM 3800 N N . TYR A 1 478 ? -69.306 21.819 55.418 1.00 52.31 478 TYR A N 1
ATOM 3801 C CA . TYR A 1 478 ? -68.954 23.023 54.682 1.00 52.31 478 TYR A CA 1
ATOM 3802 C C . TYR A 1 478 ? -67.789 23.717 55.388 1.00 52.31 478 TYR A C 1
ATOM 3804 O O . TYR A 1 478 ? -67.927 24.046 56.561 1.00 52.31 478 TYR A O 1
ATOM 3812 N N . ASP A 1 479 ? -66.733 24.075 54.659 1.00 46.69 479 ASP A N 1
ATOM 3813 C CA . ASP A 1 479 ? -66.076 25.346 54.942 1.00 46.69 479 ASP A CA 1
ATOM 3814 C C . ASP A 1 479 ? -65.573 26.040 53.674 1.00 46.69 479 ASP A C 1
ATOM 3816 O O . ASP A 1 479 ? -64.895 25.492 52.805 1.00 46.69 479 ASP A O 1
ATOM 3820 N N . ASP A 1 480 ? -66.030 27.280 53.614 1.00 61.34 480 ASP A N 1
ATOM 3821 C CA . ASP A 1 480 ? -65.861 28.330 52.635 1.00 61.34 480 ASP A C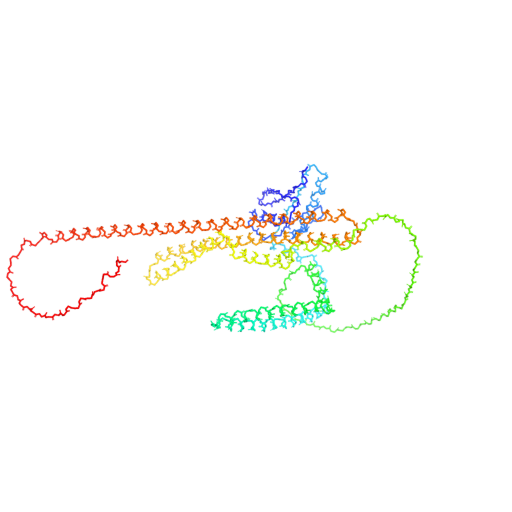A 1
ATOM 3822 C C . ASP A 1 480 ? -64.450 28.914 52.756 1.00 61.34 480 ASP A C 1
ATOM 3824 O O . ASP A 1 480 ? -64.109 29.517 53.775 1.00 61.34 480 ASP A O 1
ATOM 3828 N N . VAL A 1 481 ? -63.623 28.744 51.723 1.00 51.00 481 VAL A N 1
ATOM 3829 C CA . VAL A 1 481 ? -62.431 29.576 51.542 1.00 51.00 481 VAL A CA 1
ATOM 3830 C C . VAL A 1 481 ? -62.262 29.884 50.060 1.00 51.00 481 VAL A C 1
ATOM 3832 O O . VAL A 1 481 ? -61.653 29.146 49.288 1.00 51.00 481 VAL A O 1
ATOM 3835 N N . SER A 1 482 ? -62.857 31.005 49.669 1.00 58.78 482 SER A N 1
ATOM 3836 C CA . SER A 1 482 ? -62.343 31.856 48.607 1.00 58.78 482 SER A CA 1
ATOM 3837 C C . SER A 1 482 ? -60.895 32.239 48.914 1.00 58.78 482 SER A C 1
ATOM 3839 O O . SER A 1 482 ? -60.636 32.742 50.004 1.00 58.78 482 SER A O 1
ATOM 3841 N N . ASP A 1 483 ? -59.981 32.070 47.966 1.00 47.25 483 ASP A N 1
ATOM 3842 C CA . ASP A 1 483 ? -59.149 33.197 47.552 1.00 47.25 483 ASP A CA 1
ATOM 3843 C C . ASP A 1 483 ? -58.446 32.912 46.225 1.00 47.25 483 ASP A C 1
ATOM 3845 O O . ASP A 1 483 ? -58.090 31.788 45.871 1.00 47.25 483 ASP A O 1
ATOM 3849 N N . GLU A 1 484 ? -58.377 33.997 45.474 1.00 57.84 484 GLU A N 1
ATOM 3850 C CA . GLU A 1 484 ? -57.924 34.179 44.111 1.00 57.84 484 GLU A CA 1
ATOM 3851 C C . GLU A 1 484 ? -56.424 33.890 43.987 1.00 57.84 484 GLU A C 1
ATOM 3853 O O . GLU A 1 484 ? -55.636 34.492 44.707 1.00 57.84 484 GLU A O 1
ATOM 3858 N N . GLU A 1 485 ? -56.007 33.063 43.024 1.00 51.34 485 GLU A N 1
ATOM 3859 C CA . GLU A 1 485 ? -54.682 33.218 42.418 1.00 51.34 485 GLU A CA 1
ATOM 3860 C C . GLU A 1 485 ? -54.750 32.995 40.905 1.00 51.34 485 GLU A C 1
ATOM 3862 O O . GLU A 1 485 ? -55.436 32.113 40.381 1.00 51.34 485 GLU A O 1
ATOM 3867 N N . ASP A 1 486 ? -54.064 33.906 40.229 1.00 46.62 486 ASP A N 1
ATOM 3868 C CA . ASP A 1 486 ? -54.163 34.253 38.828 1.00 46.62 486 ASP A CA 1
ATOM 3869 C C . ASP A 1 486 ? -53.791 33.116 37.870 1.00 46.62 486 ASP A C 1
ATOM 3871 O O . ASP A 1 486 ? -52.725 32.501 37.934 1.00 46.62 486 ASP A O 1
ATOM 3875 N N . GLY A 1 487 ? -54.677 32.898 36.899 1.00 54.72 487 GLY A N 1
ATOM 3876 C CA . GLY A 1 487 ? -54.412 32.084 35.725 1.00 54.72 487 GLY A CA 1
ATOM 3877 C C . GLY A 1 487 ? -53.506 32.812 34.735 1.00 54.72 487 GLY A C 1
ATOM 3878 O O . GLY A 1 487 ? -53.993 33.523 33.858 1.00 54.72 487 GLY A O 1
ATOM 3879 N N . GLU A 1 488 ? -52.201 32.556 34.805 1.00 47.00 488 GLU A N 1
ATOM 3880 C CA . GLU A 1 488 ? -51.309 32.668 33.648 1.00 47.00 488 GLU A CA 1
ATOM 3881 C C . GLU A 1 488 ? -51.153 31.285 33.002 1.00 47.00 488 GLU A C 1
ATOM 3883 O O . GLU A 1 488 ? -50.276 30.484 33.328 1.00 47.00 488 GLU A O 1
ATOM 3888 N N . THR A 1 489 ? -52.049 30.983 32.063 1.00 50.22 489 THR A N 1
ATOM 3889 C CA . THR A 1 489 ? -51.910 29.854 31.139 1.00 50.22 489 THR A CA 1
ATOM 3890 C C . THR A 1 489 ? -50.725 30.109 30.208 1.00 50.22 489 THR A C 1
ATOM 3892 O O . THR A 1 489 ? -50.817 30.917 29.283 1.00 50.22 489 THR A O 1
ATOM 3895 N N . SER A 1 490 ? -49.609 29.419 30.442 1.00 47.31 490 SER A N 1
ATOM 3896 C CA . SER A 1 490 ? -48.470 29.391 29.523 1.00 47.31 490 SER A CA 1
ATOM 3897 C C . SER A 1 490 ? -48.789 28.506 28.309 1.00 47.31 490 SER A C 1
ATOM 3899 O O . SER A 1 490 ? -48.826 27.282 28.379 1.00 47.31 490 SER A O 1
ATOM 3901 N N . GLU A 1 491 ? -49.018 29.147 27.163 1.00 49.59 491 GLU A N 1
ATOM 3902 C CA . GLU A 1 491 ? -49.246 28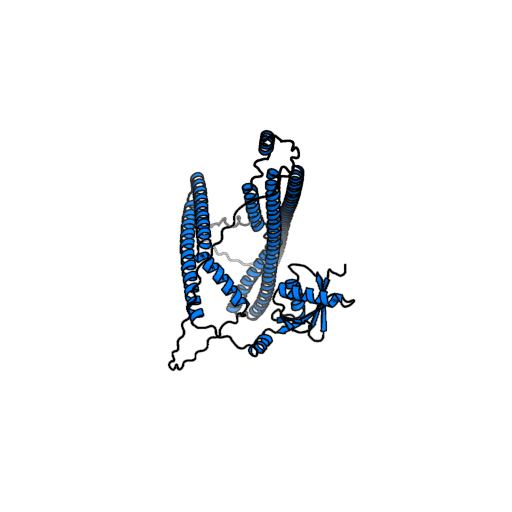.554 25.832 1.00 49.59 491 GLU A CA 1
ATOM 3903 C C . GLU A 1 491 ? -48.015 27.836 25.219 1.00 49.59 491 GLU A C 1
ATOM 3905 O O . GLU A 1 491 ? -47.902 27.727 24.002 1.00 49.59 491 GLU A O 1
ATOM 3910 N N . SER A 1 492 ? -47.064 27.317 26.001 1.00 48.84 492 SER A N 1
ATOM 3911 C CA . SER A 1 492 ? -45.798 26.800 25.443 1.00 48.84 492 SER A CA 1
ATOM 3912 C C . SER A 1 492 ? -45.715 25.281 25.242 1.00 48.84 492 SER A C 1
ATOM 3914 O O . SER A 1 492 ? -44.650 24.789 24.882 1.00 48.84 492 SER A O 1
ATOM 3916 N N . GLU A 1 493 ? -46.789 24.512 25.454 1.00 50.09 493 GLU A N 1
ATOM 3917 C CA . GLU A 1 493 ? -46.725 23.037 25.359 1.00 50.09 493 GLU A CA 1
ATOM 3918 C C . GLU A 1 493 ? -47.218 22.437 24.029 1.00 50.09 493 GLU A C 1
ATOM 3920 O O . GLU A 1 493 ? -47.050 21.241 23.799 1.00 50.09 493 GLU A O 1
ATOM 3925 N N . TYR A 1 494 ? -47.751 23.244 23.104 1.00 48.81 494 TYR A N 1
ATOM 3926 C CA . TYR A 1 494 ? -48.275 22.740 21.821 1.00 48.81 494 TYR A CA 1
ATOM 3927 C C . TYR A 1 494 ? -47.314 22.825 20.622 1.00 48.81 494 TYR A C 1
ATOM 3929 O O . TYR A 1 494 ? -47.654 22.335 19.547 1.00 48.81 494 TYR A O 1
ATOM 3937 N N . GLU A 1 495 ? -46.102 23.368 20.777 1.00 52.00 495 GLU A N 1
ATOM 3938 C CA . GLU A 1 495 ? -45.160 23.546 19.653 1.00 52.00 495 GLU A CA 1
ATOM 3939 C C . GLU A 1 495 ? -44.078 22.458 19.520 1.00 52.00 495 GLU A C 1
ATOM 3941 O O . GLU A 1 495 ? -43.266 22.513 18.603 1.00 52.00 495 GLU A O 1
ATOM 3946 N N . LEU A 1 496 ? -44.073 21.430 20.378 1.00 48.28 496 LEU A N 1
ATOM 3947 C CA . LEU A 1 496 ? -43.035 20.382 20.368 1.00 48.28 496 LEU A CA 1
ATOM 3948 C C . LEU A 1 496 ? -43.441 19.064 19.680 1.00 48.28 496 LEU A C 1
ATOM 3950 O O . LEU A 1 496 ? -42.678 18.098 19.709 1.00 48.28 496 LEU A O 1
ATOM 3954 N N . LEU A 1 497 ? -44.625 19.015 19.060 1.00 45.50 497 LEU A N 1
ATOM 3955 C CA . LEU A 1 497 ? -45.174 17.818 18.400 1.00 45.50 497 LEU A CA 1
ATOM 3956 C C . LEU A 1 497 ? -45.474 17.982 16.897 1.00 45.50 497 LEU A C 1
ATOM 3958 O O . LEU A 1 497 ? -46.011 17.054 16.288 1.00 45.50 497 LEU A O 1
ATOM 3962 N N . HIS A 1 498 ? -45.092 19.107 16.289 1.00 41.22 498 HIS A N 1
ATOM 3963 C CA . HIS A 1 498 ? -45.059 19.293 14.832 1.00 41.22 498 HIS A CA 1
ATOM 3964 C C . HIS A 1 498 ? -43.618 19.325 14.325 1.00 41.22 498 HIS A C 1
ATOM 3966 O O . HIS A 1 498 ? -43.407 18.855 13.180 1.00 41.22 498 HIS A O 1
#

Secondary structure (DSSP, 8-state):
--TTEEEEEEEETTEEEEEEEES--TTHHHHHHHHHHHHHT-S-EEEEEE-SS-EEE--SHHHHHHHHHHHHHHHHTTTS--EEEEEEEEHHHHHHHHTTS----PPPHHHHHHHHHHHHHHHHHHHHHHHHHHHHHHHHHHHHHHHHH---HHHHHHHHHHHHHHHHHHHHHHHHHHHHHHHSHHHHHHHHHHHHHHHHHHHS--PPPPP---------------------------------------------HHHHHHHHTTS-GGG-HHHHHHHHHHHHHHHHHH-S-HHHHHHHHHHHHHHHHHHHHHHHHHHHHHTT-HHHHHHHHHHHHHHHHHHHHHHHHHHHHHHHHHHHHHHHHHHHHHHHHHHHHHHHHHHHHHHHT-HHHHHHHHHHHHHHHHHHHHHHHHHHHHHHHHHHHHHHHHHHHHHHHHHHHHHHHHHHHHHHHHHHHHHHHHHHHHTSS-S---------------------SSSS--

Sequence (498 aa):
NLDTQVHYKFFHAENSYRFVLPTHGRNQFPLMKLRIFAVLGTSDVTLFWADDETLNCLDDVSDLEAAIDYAVITANNTSLSPCIHISFEKSEQVAASTAVQQPAAAVDDETIEEIEEQLGLADRYASGLRKHLNAIYKILDDQVEAIESESNGESKQQMKLALTATISSILRMAKENFAAFFSSDSGRELIAYAKDLLGALMVKGISEPDNADEAAERPAARDDDEEDEIDQESMRSEGSADNLDSEPERDLVRFSTQQYKQYASLVPPILAPPVLTSRIDDMQKKKVATVVSSGLKLLLDQRNALARRCTQLSEHAEIFRQEGAEAQRVSTKQELWRVREQLEVMDVAVERKLEEEDKSLELLANEHVVLAKRCAELREHVDIFDRTGAAWLHEKAEQEMYRVRELLEQKYQAIEEKMARDERMEKERAVKESLANKQEKHHIFEEKLNQTASQTMKNANAVQEHTVDDEESDDDDYDDVSDEEDGETSESEYELLH

Organism: NCBI:txid358040